Protein AF-X6PDU2-F1 (afdb_monomer_lite)

Radius of gyration: 33.73 Å; chains: 1; bounding box: 85×100×102 Å

Foldseek 3Di:
DLLLLVLLAVPDPVSLVVLLCCLPDPVVVVDDVVSLVVSLLSNLVNVVLSSVLSSVCSVCVQVLLVVLLVLLVLLLLLLQVLVVVLVVLCVPPPPVSVVVLVVLLVVLLVCLVVLHDDDQSSLSNNCVVPVVSSLCSNLVSLLVLLALVCVLVDVSSLVSCCRPPPVDSHRNLQLDFDDCVVVVVVVVVVVVVPPPPDPDDDDDDDDDPDDPPPDPPDDDDDDDDDDPDPVVVVVVVVVVLVVRLCGRSLVSSLVSLVVNLLVVLVVLLVVLVVQCVVVVVLLVCLQVDDDLVQAPPCLDDPVSLLCLFQCNPPQGDNQPDDAVVSQVVVLVVVVPPPPPDPPPDDDDDDDDDDDDDDDDDDDDDDDDDDDDDDDDDDDDDDPPVDDPVLVVLPPPVPSPPSQCCSLQVNRLVVQLVVLVVCQVVVVVVVVVLQVVLDAQKDKDWDAFQDSVRLVVCLSPVQVPHGPPSSRNDQARGEMEIEHAHSVSLSSSSVSVSVVCVVPVVFKGWSDKDWPLHDPVCVVVVPPDPDPDDDDRDRDSAATWIKTFIWGADPVVRHTGTHIYIYYYPSNVVSCSSSVSSVSSSVCSVSSSSSSVSSVVPDLLVQCSSCQQACSSQVVSCVSNLQVCQVDPQQAPDDDPQSQHPLLSNLQDLNHDLVSNCCSQPPRYPVVSNLVQLPDATPVRDGSLNSNVVRPPDPSSSVSSDHPDVPDPCVVVVCVVPPD

Sequence (723 aa):
MDILGHLVYPFSSNNCQCLRYLLTSDIRHEIGDDQIQSALDRAIVMQNEAAIQVLISTQYLDENKKIMRDYGIQISQEKSKMELLLHYLKTRHGNEFEVVMNTLCDVIVEMIKDRKLLSKDVYNLCYLFKPQFVWEALFCQCKQLLNIETLNSNPCDWEWIQEHVLNDRQMVVWLDTVDHRQANETKSEEKTTKEDEEDEEEEDEEEEEEEEEDDNDNDNDDYRNNNNNNNNNNNKIESMIKWKVSRLKWREVVDLCTEQTKKEVEGLRRRLEKEIIEHELVFEDICNFHCNEMIHSEYLGKDKKKNWRQDKCRYGLKSKIKDEKELDYRSICTGYDGDPSIHTHNSGNLSVPYASSSSSASSSLSSSFSSSSSSSSSFPNSLSSNSSYFTAANYSRNSYNSKYAWDFDIYLTELIQRAHDMDEGFQSEMRKFFRECGGTCKYSRAPIKSHHSCKQKVQSEYANERFPKSAHLMDLVRCTATFDTLDDYLLGLHKFKDFLRDSSDRFELMRVKNSFVNDEDSAKAYDKRTSAQKRYTIPEGYRDIKFNVIYTDLEWMQSIICEVEFLWKEMYDWKIKEQKFYEIIRQQSFRQGSYEQLLFNHFDFQLKLACFNSRHLCPLMLRYPLEFAKSDYVKVIKDDSESNFVTNIAYSAAMEYQCAQELLQVLIPQDIVQQQLLERNVEDNCALTYALWKQTSMKAIELFILLTPMNRFGVTLKKYFFY

pLDDT: mean 83.48, std 21.13, range [24.98, 98.75]

Structure (mmCIF, N/CA/C/O backbone):
data_AF-X6PDU2-F1
#
_entry.id   AF-X6PDU2-F1
#
loop_
_atom_site.group_PDB
_atom_site.id
_atom_site.type_symbol
_atom_site.label_atom_id
_atom_site.label_alt_id
_atom_site.label_comp_id
_atom_site.label_asym_id
_atom_site.label_entity_id
_atom_site.label_seq_id
_atom_site.pdbx_PDB_ins_code
_atom_site.Cartn_x
_atom_site.Cartn_y
_atom_site.Cartn_z
_atom_site.occupancy
_atom_site.B_iso_or_equiv
_atom_site.auth_seq_id
_atom_site.auth_comp_id
_atom_site.auth_asym_id
_atom_site.auth_atom_id
_atom_site.pdbx_PDB_model_num
ATOM 1 N N . MET A 1 1 ? 29.726 -22.518 1.759 1.00 71.19 1 MET A N 1
ATOM 2 C CA . MET A 1 1 ? 29.762 -23.251 0.473 1.00 71.19 1 MET A CA 1
ATOM 3 C C . MET A 1 1 ? 28.612 -22.727 -0.360 1.00 71.19 1 MET A C 1
ATOM 5 O O . MET A 1 1 ? 27.521 -22.623 0.183 1.00 71.19 1 MET A O 1
ATOM 9 N N . ASP A 1 2 ? 28.842 -22.335 -1.608 1.00 88.81 2 ASP A N 1
ATOM 10 C CA . ASP A 1 2 ? 27.810 -21.676 -2.414 1.00 88.81 2 ASP A CA 1
ATOM 11 C C . ASP A 1 2 ? 26.968 -22.691 -3.200 1.00 88.81 2 ASP A C 1
ATOM 13 O O . ASP A 1 2 ? 27.245 -23.033 -4.348 1.00 88.81 2 ASP A O 1
ATOM 17 N N . ILE A 1 3 ? 25.947 -23.217 -2.526 1.00 93.12 3 ILE A N 1
ATOM 18 C CA . ILE A 1 3 ? 25.063 -24.252 -3.070 1.00 93.12 3 ILE A CA 1
ATOM 19 C C . ILE A 1 3 ? 24.166 -23.678 -4.176 1.00 93.12 3 ILE A C 1
ATOM 21 O O . ILE A 1 3 ? 23.977 -24.330 -5.203 1.00 93.12 3 ILE A O 1
ATOM 25 N N . LEU A 1 4 ? 23.654 -22.451 -4.011 1.00 94.56 4 LEU A N 1
ATOM 26 C CA . LEU A 1 4 ? 22.816 -21.801 -5.022 1.00 94.56 4 LEU A CA 1
ATOM 27 C C . LEU A 1 4 ? 23.589 -21.589 -6.324 1.00 94.56 4 LEU A C 1
ATOM 29 O O . LEU A 1 4 ? 23.111 -21.980 -7.388 1.00 94.56 4 LEU A O 1
ATOM 33 N N . GLY A 1 5 ? 24.814 -21.068 -6.233 1.00 92.75 5 GLY A N 1
ATOM 34 C CA . GLY A 1 5 ? 25.699 -20.869 -7.374 1.00 92.75 5 GLY A CA 1
ATOM 35 C C . GLY A 1 5 ? 26.029 -22.150 -8.144 1.00 92.75 5 GLY A C 1
ATOM 36 O O . GLY A 1 5 ? 26.314 -22.062 -9.333 1.00 92.75 5 GLY A O 1
ATOM 37 N N . HIS A 1 6 ? 25.946 -23.335 -7.527 1.00 92.75 6 HIS A N 1
ATOM 38 C CA . HIS A 1 6 ? 26.034 -24.619 -8.235 1.00 92.75 6 HIS A CA 1
ATOM 39 C C . HIS A 1 6 ? 24.699 -25.051 -8.868 1.00 92.75 6 HIS A C 1
ATOM 41 O O . HIS A 1 6 ? 24.691 -25.595 -9.972 1.00 92.75 6 HIS A O 1
ATOM 47 N N . LEU A 1 7 ? 23.568 -24.798 -8.204 1.00 93.94 7 LEU A N 1
ATOM 48 C CA . LEU A 1 7 ? 22.232 -25.177 -8.683 1.00 93.94 7 LEU A CA 1
ATOM 49 C C . LEU A 1 7 ? 21.716 -24.317 -9.852 1.00 93.94 7 LEU A C 1
ATOM 51 O O . LEU A 1 7 ? 20.778 -24.720 -10.537 1.00 93.94 7 LEU A O 1
ATOM 55 N N . VAL A 1 8 ? 22.327 -23.164 -10.125 1.00 94.00 8 VAL A N 1
ATOM 56 C CA . VAL A 1 8 ? 22.002 -22.354 -11.314 1.00 94.00 8 VAL A CA 1
ATOM 57 C C . VAL A 1 8 ? 22.698 -22.819 -12.594 1.00 94.00 8 VAL A C 1
ATOM 59 O O . VAL A 1 8 ? 22.322 -22.373 -13.677 1.00 94.00 8 VAL A O 1
ATOM 62 N N . TYR A 1 9 ? 23.657 -23.749 -12.521 1.00 90.31 9 TYR A N 1
ATOM 63 C CA . TYR A 1 9 ? 24.291 -24.286 -13.727 1.00 90.31 9 TYR A CA 1
ATOM 64 C C . TYR A 1 9 ? 23.292 -25.118 -14.558 1.00 90.31 9 TYR A C 1
ATOM 66 O O . TYR A 1 9 ? 22.647 -26.020 -14.009 1.00 90.31 9 TYR A O 1
ATOM 74 N N . PRO A 1 10 ? 23.211 -24.911 -15.889 1.00 82.50 10 PRO A N 1
ATOM 75 C CA . PRO A 1 10 ? 22.243 -25.560 -16.780 1.00 82.50 10 PRO A CA 1
ATOM 76 C C . PRO A 1 10 ? 22.557 -27.040 -17.091 1.00 82.50 10 PRO A C 1
ATOM 78 O O . PRO A 1 10 ? 22.035 -27.594 -18.054 1.00 82.50 10 PRO A O 1
ATOM 81 N N . PHE A 1 11 ? 23.394 -27.712 -16.290 1.00 81.75 11 PHE A N 1
ATOM 82 C CA . PHE A 1 11 ? 23.781 -29.115 -16.501 1.00 81.75 11 PHE A CA 1
ATOM 83 C C . PHE A 1 11 ? 22.621 -30.113 -16.361 1.00 81.75 11 PHE A C 1
ATOM 85 O O . PHE A 1 11 ? 22.697 -31.211 -16.909 1.00 81.75 11 PHE A O 1
ATOM 92 N N . SER A 1 12 ? 21.572 -29.780 -15.602 1.00 84.06 12 SER A N 1
ATOM 93 C CA . SER A 1 12 ? 20.417 -30.658 -15.400 1.00 84.06 12 SER A CA 1
ATOM 94 C C . SER A 1 12 ? 19.156 -29.876 -15.042 1.00 84.06 12 SER A C 1
ATOM 96 O O . SER A 1 12 ? 19.192 -28.976 -14.204 1.00 84.06 12 SER A O 1
ATOM 98 N N . SER A 1 13 ? 18.014 -30.283 -15.600 1.00 80.75 13 SER A N 1
ATOM 99 C CA . SER A 1 13 ? 16.686 -29.783 -15.213 1.00 80.75 13 SER A CA 1
ATOM 100 C C . SER A 1 13 ? 16.361 -30.048 -13.736 1.00 80.75 13 SER A C 1
ATOM 102 O O . SER A 1 13 ? 15.615 -29.281 -13.122 1.00 80.75 13 SER A O 1
ATOM 104 N N . ASN A 1 14 ? 16.965 -31.081 -13.136 1.00 88.75 14 ASN A N 1
ATOM 105 C CA . ASN A 1 14 ? 16.821 -31.383 -11.712 1.00 88.75 14 ASN A CA 1
ATOM 106 C C . ASN A 1 14 ? 17.435 -30.285 -10.831 1.00 88.75 14 ASN A C 1
ATOM 108 O O . ASN A 1 14 ? 16.936 -30.052 -9.732 1.00 88.75 14 ASN A O 1
ATOM 112 N N . ASN A 1 15 ? 18.458 -29.560 -11.305 1.00 91.88 15 ASN A N 1
ATOM 113 C CA . ASN A 1 15 ? 19.083 -28.487 -10.528 1.00 91.88 15 ASN A CA 1
ATOM 114 C C . ASN A 1 15 ? 18.066 -27.384 -10.196 1.00 91.88 15 ASN A C 1
ATOM 116 O O . ASN A 1 15 ? 17.985 -26.950 -9.050 1.00 91.88 15 ASN A O 1
ATOM 120 N N . CYS A 1 16 ? 17.211 -27.007 -11.154 1.00 87.31 16 CYS A N 1
ATOM 121 C CA . CYS A 1 16 ? 16.139 -26.030 -10.944 1.00 87.31 16 CYS A CA 1
ATOM 122 C C . CYS A 1 16 ? 15.031 -26.545 -10.003 1.00 87.31 16 CYS A C 1
ATOM 124 O O . CYS A 1 16 ? 14.405 -25.749 -9.302 1.00 87.31 16 CYS A O 1
ATOM 126 N N . GLN A 1 17 ? 14.793 -27.863 -9.951 1.00 85.50 17 GLN A N 1
ATOM 127 C CA . GLN A 1 17 ? 13.868 -28.467 -8.982 1.00 85.50 17 GLN A CA 1
ATOM 128 C C . GLN A 1 17 ? 14.449 -28.428 -7.563 1.00 85.50 17 GLN A C 1
ATOM 130 O O . GLN A 1 17 ? 13.760 -28.001 -6.638 1.00 85.50 17 GLN A O 1
ATOM 135 N N . CYS A 1 18 ? 15.725 -28.791 -7.400 1.00 91.06 18 CYS A N 1
ATOM 136 C CA . CYS A 1 18 ? 16.451 -28.678 -6.134 1.00 91.06 18 CYS A CA 1
ATOM 137 C C . CYS A 1 18 ? 16.537 -27.221 -5.656 1.00 91.06 18 CYS A C 1
ATOM 139 O O . CYS A 1 18 ? 16.302 -26.954 -4.481 1.00 91.06 18 CYS A O 1
ATOM 141 N N . LEU A 1 19 ? 16.805 -26.280 -6.568 1.00 92.69 19 LEU A N 1
ATOM 142 C CA . LEU A 1 19 ? 16.822 -24.839 -6.306 1.00 92.69 19 LEU A CA 1
ATOM 143 C C . LEU A 1 19 ? 15.467 -24.359 -5.777 1.00 92.69 19 LEU A C 1
ATOM 145 O O . LEU A 1 19 ? 15.408 -23.715 -4.734 1.00 92.69 19 LEU A O 1
ATOM 149 N N . ARG A 1 20 ? 14.372 -24.731 -6.455 1.00 87.38 20 ARG A N 1
ATOM 150 C CA . ARG A 1 20 ? 13.013 -24.407 -6.008 1.00 87.38 20 ARG A CA 1
ATOM 151 C C . ARG A 1 20 ? 12.729 -24.999 -4.631 1.00 87.38 20 ARG A C 1
ATOM 153 O O . ARG A 1 20 ? 12.310 -24.255 -3.755 1.00 87.38 20 ARG A O 1
ATOM 160 N N . TYR A 1 21 ? 12.991 -26.294 -4.433 1.00 87.25 21 TYR A N 1
ATOM 161 C CA . TYR A 1 21 ? 12.785 -26.965 -3.148 1.00 87.25 21 TYR A CA 1
ATOM 162 C C . TYR A 1 21 ? 13.514 -26.230 -2.020 1.00 87.25 21 TYR A C 1
ATOM 164 O O . TYR A 1 21 ? 12.872 -25.819 -1.059 1.00 87.25 21 TYR A O 1
ATOM 172 N N . LEU A 1 22 ? 14.819 -25.986 -2.180 1.00 90.06 22 LEU A N 1
ATOM 173 C CA . LEU A 1 22 ? 15.666 -25.312 -1.197 1.00 90.06 22 LEU A CA 1
ATOM 174 C C . LEU A 1 22 ? 15.115 -23.923 -0.827 1.00 90.06 22 LEU A C 1
ATOM 176 O O . LEU A 1 22 ? 14.940 -23.634 0.355 1.00 90.06 22 LEU A O 1
ATOM 180 N N . LEU A 1 23 ? 14.754 -23.110 -1.825 1.00 87.31 23 LEU A N 1
ATOM 181 C CA . LEU A 1 23 ? 14.225 -21.754 -1.632 1.00 87.31 23 LEU A CA 1
ATOM 182 C C . LEU A 1 23 ? 12.784 -21.704 -1.083 1.00 87.31 23 LEU A C 1
ATOM 184 O O . LEU A 1 23 ? 12.380 -20.669 -0.558 1.00 87.31 23 LEU A O 1
ATOM 188 N N . THR A 1 24 ? 12.018 -22.797 -1.184 1.00 80.00 24 THR A N 1
ATOM 189 C CA . THR A 1 24 ? 10.682 -22.948 -0.560 1.00 80.00 24 THR A CA 1
ATOM 190 C C . THR A 1 24 ? 10.693 -23.698 0.775 1.00 80.00 24 THR A C 1
ATOM 192 O O . THR A 1 24 ? 9.678 -23.720 1.467 1.00 80.00 24 THR A O 1
ATOM 195 N N . SER A 1 25 ? 11.806 -24.345 1.123 1.00 82.62 25 SER A N 1
ATOM 196 C CA . SER A 1 25 ? 11.932 -25.166 2.329 1.00 82.62 25 SER A CA 1
ATOM 197 C C . SER A 1 25 ? 12.157 -24.324 3.582 1.00 82.62 25 SER A C 1
ATOM 199 O O . SER A 1 25 ? 12.559 -23.162 3.497 1.00 82.62 25 SER A O 1
ATOM 201 N N . ASP A 1 26 ? 12.005 -24.952 4.753 1.00 76.44 26 ASP A N 1
ATOM 202 C CA . ASP A 1 26 ? 12.353 -24.338 6.039 1.00 76.44 26 ASP A CA 1
ATOM 203 C C . ASP A 1 26 ? 13.784 -23.749 6.031 1.00 76.44 26 ASP A C 1
ATOM 205 O O . ASP A 1 26 ? 14.005 -22.736 6.677 1.00 76.44 26 ASP A O 1
ATOM 209 N N . ILE A 1 27 ? 14.730 -24.299 5.250 1.00 85.00 27 ILE A N 1
ATOM 210 C CA . ILE A 1 27 ? 16.142 -23.860 5.159 1.00 85.00 27 ILE A CA 1
ATOM 211 C C . ILE A 1 27 ? 16.291 -22.442 4.561 1.00 85.00 27 ILE A C 1
ATOM 213 O O . ILE A 1 27 ? 17.336 -21.818 4.714 1.00 85.00 27 ILE A O 1
ATOM 217 N N . ARG A 1 28 ? 15.258 -21.862 3.923 1.00 83.56 28 ARG A N 1
ATOM 218 C CA . ARG A 1 28 ? 15.335 -20.525 3.290 1.00 83.56 28 ARG A CA 1
ATOM 219 C C . ARG A 1 28 ? 15.843 -19.417 4.226 1.00 83.56 28 ARG A C 1
ATOM 221 O O . ARG A 1 28 ? 16.457 -18.475 3.730 1.00 83.56 28 ARG A O 1
ATOM 228 N N . HIS A 1 29 ? 15.623 -19.515 5.539 1.00 83.00 29 HIS A N 1
ATOM 229 C CA . HIS A 1 29 ? 16.113 -18.525 6.510 1.00 83.00 29 HIS A CA 1
ATOM 230 C C . HIS A 1 29 ? 17.638 -18.567 6.741 1.00 83.00 29 HIS A C 1
ATOM 232 O O . HIS A 1 29 ? 18.196 -17.590 7.223 1.00 83.00 29 HIS A O 1
ATOM 238 N N . GLU A 1 30 ? 18.317 -19.656 6.367 1.00 89.81 30 GLU A N 1
ATOM 239 C CA . GLU A 1 30 ? 19.785 -19.785 6.416 1.00 89.81 30 GLU A CA 1
ATOM 240 C C . GLU A 1 30 ? 20.472 -19.179 5.174 1.00 89.81 30 GLU A C 1
ATOM 242 O O . GLU A 1 30 ? 21.696 -19.064 5.119 1.00 89.81 30 GLU A O 1
ATOM 247 N N . ILE A 1 31 ? 19.689 -18.810 4.155 1.00 89.56 31 ILE A N 1
ATOM 248 C CA . ILE A 1 31 ? 20.169 -18.301 2.870 1.00 89.56 31 ILE A CA 1
ATOM 249 C C . ILE A 1 31 ? 20.142 -16.771 2.897 1.00 89.56 31 ILE A C 1
ATOM 251 O O . ILE A 1 31 ? 19.070 -16.165 2.900 1.00 89.56 31 ILE A O 1
ATOM 255 N N . GLY A 1 32 ? 21.317 -16.142 2.871 1.00 89.19 32 GLY A N 1
ATOM 256 C CA . GLY A 1 32 ? 21.427 -14.685 2.762 1.00 89.19 32 GLY A CA 1
ATOM 257 C C . GLY A 1 32 ? 20.996 -14.178 1.382 1.00 89.19 32 GLY A C 1
ATOM 258 O O . GLY A 1 32 ? 21.229 -14.845 0.370 1.00 89.19 32 GLY A O 1
ATOM 259 N N . ASP A 1 33 ? 20.410 -12.982 1.318 1.00 86.06 33 ASP A N 1
ATOM 260 C CA . ASP A 1 33 ? 19.944 -12.407 0.049 1.00 86.06 33 ASP A CA 1
ATOM 261 C C . ASP A 1 33 ? 21.108 -12.134 -0.932 1.00 86.06 33 ASP A C 1
ATOM 263 O O . ASP A 1 33 ? 20.941 -12.335 -2.135 1.00 86.06 33 ASP A O 1
ATOM 267 N N . ASP A 1 34 ? 22.323 -11.857 -0.437 1.00 88.81 34 ASP A N 1
ATOM 268 C CA . ASP A 1 34 ? 23.558 -11.803 -1.244 1.00 88.81 34 ASP A CA 1
ATOM 269 C C . ASP A 1 34 ? 23.851 -13.114 -1.997 1.00 88.81 34 ASP A C 1
ATOM 271 O O . ASP A 1 34 ? 24.365 -13.102 -3.118 1.00 88.81 34 ASP A O 1
ATOM 275 N N . GLN A 1 35 ? 23.523 -14.271 -1.408 1.00 92.44 35 GLN A N 1
ATOM 276 C CA . GLN A 1 35 ? 23.713 -15.571 -2.062 1.00 92.44 35 GLN A CA 1
ATOM 277 C C . GLN A 1 35 ? 22.680 -15.783 -3.171 1.00 92.44 35 GLN A C 1
ATOM 279 O O . GLN A 1 35 ? 23.006 -16.344 -4.217 1.00 92.44 35 GLN A O 1
ATOM 284 N N . ILE A 1 36 ? 21.446 -15.314 -2.960 1.00 91.00 36 ILE A N 1
ATOM 285 C CA . ILE A 1 36 ? 20.390 -15.326 -3.980 1.00 91.00 36 ILE A CA 1
ATOM 286 C C . ILE A 1 36 ? 20.780 -14.405 -5.134 1.00 91.00 36 ILE A C 1
ATOM 288 O O . ILE A 1 36 ? 20.655 -14.817 -6.286 1.00 91.00 36 ILE A O 1
ATOM 292 N N . GLN A 1 37 ? 21.309 -13.214 -4.842 1.00 89.19 37 GLN A N 1
ATOM 293 C CA . GLN A 1 37 ? 21.772 -12.283 -5.866 1.00 89.19 37 GLN A CA 1
ATOM 294 C C . GLN A 1 37 ? 22.971 -12.846 -6.640 1.00 89.19 37 GLN A C 1
ATOM 296 O O . GLN A 1 37 ? 22.903 -12.937 -7.860 1.00 89.19 37 GLN A O 1
ATOM 301 N N . SER A 1 38 ? 24.007 -13.356 -5.963 1.00 91.88 38 SER A N 1
ATOM 302 C CA . SER A 1 38 ? 25.169 -13.960 -6.639 1.00 91.88 38 SER A CA 1
ATOM 303 C C . SER A 1 38 ? 24.796 -15.176 -7.499 1.00 91.88 38 SER A C 1
ATOM 305 O O . SER A 1 38 ? 25.388 -15.409 -8.557 1.00 91.88 38 SER A O 1
ATOM 307 N N . ALA A 1 39 ? 23.797 -15.957 -7.077 1.00 94.06 39 ALA A N 1
ATOM 308 C CA . ALA A 1 39 ? 23.252 -17.045 -7.880 1.00 94.06 39 ALA A CA 1
ATOM 309 C C . ALA A 1 39 ? 22.429 -16.533 -9.072 1.00 94.06 39 ALA A C 1
ATOM 311 O O . ALA A 1 39 ? 22.532 -17.099 -10.159 1.00 94.06 39 ALA A O 1
ATOM 312 N N . LEU A 1 40 ? 21.649 -15.461 -8.900 1.00 91.06 40 LEU A N 1
ATOM 313 C CA . LEU A 1 40 ? 20.880 -14.825 -9.970 1.00 91.06 40 LEU A CA 1
ATOM 314 C C . LEU A 1 40 ? 21.803 -14.233 -11.038 1.00 91.06 40 LEU A C 1
ATOM 316 O O . LEU A 1 40 ? 21.608 -14.520 -12.216 1.00 91.06 40 LEU A O 1
ATOM 320 N N . ASP A 1 41 ? 22.852 -13.516 -10.638 1.00 88.62 41 ASP A N 1
ATOM 321 C CA . ASP A 1 41 ? 23.860 -12.961 -11.546 1.00 88.62 41 ASP A CA 1
ATOM 322 C C . ASP A 1 41 ? 24.510 -14.068 -12.394 1.00 88.62 41 ASP A C 1
ATOM 324 O O . ASP A 1 41 ? 24.615 -13.951 -13.616 1.00 88.62 41 ASP A O 1
ATOM 328 N N . ARG A 1 42 ? 24.848 -15.212 -11.782 1.00 91.81 42 ARG A N 1
ATOM 329 C CA . ARG A 1 42 ? 25.345 -16.382 -12.526 1.00 91.81 42 ARG A CA 1
ATOM 330 C C . ARG A 1 42 ? 24.280 -17.020 -13.410 1.00 91.81 42 ARG A C 1
ATOM 332 O O . ARG A 1 42 ? 24.591 -17.398 -14.535 1.00 91.81 42 ARG A O 1
ATOM 339 N N . ALA A 1 43 ? 23.034 -17.129 -12.953 1.00 91.12 43 ALA A N 1
ATOM 340 C CA . ALA A 1 43 ? 21.939 -17.651 -13.769 1.00 91.12 43 ALA A CA 1
ATOM 341 C C . ALA A 1 43 ? 21.719 -16.799 -15.034 1.00 91.12 43 ALA A C 1
ATOM 343 O O . ALA A 1 43 ? 21.475 -17.365 -16.099 1.00 91.12 43 ALA A O 1
ATOM 344 N N . ILE A 1 44 ? 21.871 -15.471 -14.922 1.00 86.00 44 ILE A N 1
ATOM 345 C CA . ILE A 1 44 ? 21.839 -14.501 -16.028 1.00 86.00 44 ILE A CA 1
ATOM 346 C C . ILE A 1 44 ? 23.011 -14.728 -16.988 1.00 86.00 44 ILE A C 1
ATOM 348 O O . ILE A 1 44 ? 22.779 -14.956 -18.174 1.00 86.00 44 ILE A O 1
ATOM 352 N N . VAL A 1 45 ? 24.256 -14.746 -16.492 1.00 86.00 45 VAL A N 1
ATOM 353 C CA . VAL A 1 45 ? 25.457 -14.992 -17.321 1.00 86.00 45 VAL A CA 1
ATOM 354 C C . VAL A 1 45 ? 25.360 -16.329 -18.068 1.00 86.00 45 VAL A C 1
ATOM 356 O O . VAL A 1 45 ? 25.712 -16.421 -19.242 1.00 86.00 45 VAL A O 1
ATOM 359 N N . MET A 1 46 ? 24.815 -17.363 -17.421 1.00 86.44 46 MET A N 1
ATOM 360 C CA . MET A 1 46 ? 24.596 -18.683 -18.022 1.00 86.44 46 MET A CA 1
ATOM 361 C C . MET A 1 46 ? 23.313 -18.800 -18.863 1.00 86.44 46 MET A C 1
ATOM 363 O O . MET A 1 46 ? 23.052 -19.874 -19.405 1.00 86.44 46 MET A O 1
ATOM 367 N N . GLN A 1 47 ? 22.503 -17.740 -18.952 1.00 85.75 47 GLN A N 1
ATOM 368 C CA . GLN A 1 47 ? 21.202 -17.699 -19.636 1.00 85.75 47 GLN A CA 1
ATOM 369 C C . GLN A 1 47 ? 20.237 -18.830 -19.212 1.00 85.75 47 GLN A C 1
ATOM 371 O O . GLN A 1 47 ? 19.408 -19.299 -19.995 1.00 85.75 47 GLN A O 1
ATOM 376 N N . ASN A 1 48 ? 20.320 -19.284 -17.955 1.00 89.50 48 ASN A N 1
ATOM 377 C CA . ASN A 1 48 ? 19.466 -20.348 -17.429 1.00 89.50 48 ASN A CA 1
ATOM 378 C C . ASN A 1 48 ? 18.100 -19.784 -17.005 1.00 89.50 48 ASN A C 1
ATOM 380 O O . ASN A 1 48 ? 17.834 -19.575 -15.820 1.00 89.50 48 ASN A O 1
ATOM 384 N N . GLU A 1 49 ? 17.223 -19.563 -17.987 1.00 87.31 49 GLU A N 1
ATOM 385 C CA . GLU A 1 49 ? 15.880 -18.992 -17.803 1.00 87.31 49 GLU A CA 1
ATOM 386 C C . GLU A 1 49 ? 15.080 -19.675 -16.677 1.00 87.31 49 GLU A C 1
ATOM 388 O O . GLU A 1 49 ? 14.440 -18.996 -15.875 1.00 87.31 49 GLU A O 1
ATOM 393 N N . ALA A 1 50 ? 15.156 -21.004 -16.549 1.00 87.44 50 ALA A N 1
ATOM 394 C CA . ALA A 1 50 ? 14.443 -21.737 -15.503 1.00 87.44 50 ALA A CA 1
ATOM 395 C C . ALA A 1 50 ? 14.972 -21.425 -14.088 1.00 87.44 50 ALA A C 1
ATOM 397 O O . ALA A 1 50 ? 14.186 -21.343 -13.142 1.00 87.44 50 ALA A O 1
ATOM 398 N N . ALA A 1 51 ? 16.285 -21.228 -13.930 1.00 91.62 51 ALA A N 1
ATOM 399 C CA . ALA A 1 51 ? 16.882 -20.819 -12.660 1.00 91.62 51 ALA A CA 1
ATOM 400 C C . ALA A 1 51 ? 16.605 -19.340 -12.341 1.00 91.62 51 ALA A C 1
ATOM 402 O O . ALA A 1 51 ? 16.233 -19.034 -11.209 1.00 91.62 51 ALA A O 1
ATOM 403 N N . ILE A 1 52 ? 16.697 -18.453 -13.342 1.00 89.25 52 ILE A N 1
ATOM 404 C CA . ILE A 1 52 ? 16.338 -17.028 -13.233 1.00 89.25 52 ILE A CA 1
ATOM 405 C C . ILE A 1 52 ? 14.888 -16.887 -12.744 1.00 89.25 52 ILE A C 1
ATOM 407 O O . ILE A 1 52 ? 14.634 -16.224 -11.739 1.00 89.25 52 ILE A O 1
ATOM 411 N N . GLN 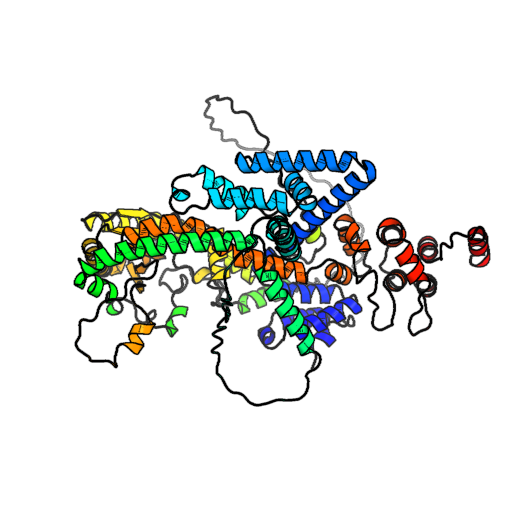A 1 53 ? 13.940 -17.572 -13.397 1.00 86.69 53 GLN A N 1
ATOM 412 C CA . GLN A 1 53 ? 12.525 -17.560 -13.010 1.00 86.69 53 GLN A CA 1
ATOM 413 C C . GLN A 1 53 ? 12.312 -18.037 -11.567 1.00 86.69 53 GLN A C 1
ATOM 415 O O . GLN A 1 53 ? 11.508 -17.449 -10.847 1.00 86.69 53 GLN A O 1
ATOM 420 N N . VAL A 1 54 ? 13.027 -19.080 -11.126 1.00 88.31 54 VAL A N 1
ATOM 421 C CA . VAL A 1 54 ? 12.933 -19.577 -9.744 1.00 88.31 54 VAL A CA 1
ATOM 422 C C . VAL A 1 54 ? 13.462 -18.541 -8.747 1.00 88.31 54 VAL A C 1
ATOM 424 O O . VAL A 1 54 ? 12.728 -18.189 -7.827 1.00 88.31 54 VAL A O 1
ATOM 427 N N . LEU A 1 55 ? 14.665 -18.000 -8.948 1.00 90.62 55 LEU A N 1
ATOM 428 C CA . LEU A 1 55 ? 15.284 -17.029 -8.032 1.00 90.62 55 LEU A CA 1
ATOM 429 C C . LEU A 1 55 ? 14.471 -15.734 -7.912 1.00 90.62 55 LEU A C 1
ATOM 431 O O . LEU A 1 55 ? 14.185 -15.289 -6.799 1.00 90.62 55 LEU A O 1
ATOM 435 N N . ILE A 1 56 ? 14.006 -15.190 -9.040 1.00 85.19 56 ILE A N 1
ATOM 436 C CA . ILE A 1 56 ? 13.104 -14.031 -9.059 1.00 85.19 56 ILE A CA 1
ATOM 437 C C . ILE A 1 56 ? 11.788 -14.371 -8.353 1.00 85.19 56 ILE A C 1
ATOM 439 O O . ILE A 1 56 ? 11.314 -13.592 -7.528 1.00 85.19 56 ILE A O 1
ATOM 443 N N . SER A 1 57 ? 11.194 -15.545 -8.611 1.00 82.75 57 SER A N 1
ATOM 444 C CA . SER A 1 57 ? 9.959 -15.937 -7.917 1.00 82.75 57 SER A CA 1
ATOM 445 C C . SER A 1 57 ? 10.141 -16.021 -6.399 1.00 82.75 57 SER A C 1
ATOM 447 O O . SER A 1 57 ? 9.214 -15.679 -5.674 1.00 82.75 57 SER A O 1
ATOM 449 N N . THR A 1 58 ? 11.337 -16.385 -5.916 1.00 83.00 58 THR A N 1
ATOM 450 C CA . THR A 1 58 ? 11.672 -16.391 -4.486 1.00 83.00 58 THR A CA 1
ATOM 451 C C . THR A 1 58 ? 11.758 -14.985 -3.891 1.00 83.00 58 THR A C 1
ATOM 453 O O . THR A 1 58 ? 11.218 -14.762 -2.808 1.00 83.00 58 THR A O 1
ATOM 456 N N . GLN A 1 59 ? 12.374 -14.026 -4.592 1.00 78.38 59 GLN A N 1
ATOM 457 C CA . GLN A 1 59 ? 12.399 -12.615 -4.167 1.00 78.38 59 GLN A CA 1
ATOM 458 C C . GLN A 1 59 ? 10.979 -12.012 -4.073 1.00 78.38 59 GLN A C 1
ATOM 460 O O . GLN A 1 59 ? 10.729 -11.136 -3.245 1.00 78.38 59 GLN A O 1
ATOM 465 N N . TYR A 1 60 ? 10.034 -12.536 -4.864 1.00 76.44 60 TYR A N 1
ATOM 466 C CA . TYR A 1 60 ? 8.643 -12.077 -4.959 1.00 76.44 60 TYR A CA 1
ATOM 467 C C . TYR A 1 60 ? 7.594 -13.064 -4.408 1.00 76.44 60 TYR A C 1
ATOM 469 O O . TYR A 1 60 ? 6.437 -13.022 -4.828 1.00 76.44 60 TYR A O 1
ATOM 477 N N . LEU A 1 61 ? 7.963 -13.928 -3.448 1.00 69.50 61 LEU A N 1
ATOM 478 C CA . LEU A 1 61 ? 7.000 -14.797 -2.741 1.00 69.50 61 LEU A CA 1
ATOM 479 C C . LEU A 1 61 ? 5.989 -14.007 -1.903 1.00 69.50 61 LEU A C 1
ATOM 481 O O . LEU A 1 61 ? 4.863 -14.466 -1.701 1.00 69.50 61 LEU A O 1
ATOM 485 N N . ASP A 1 62 ? 6.387 -12.831 -1.416 1.00 77.00 62 ASP A N 1
ATOM 486 C CA . ASP A 1 62 ? 5.463 -11.883 -0.811 1.00 77.00 62 ASP A CA 1
ATOM 487 C C . ASP A 1 62 ? 4.697 -11.133 -1.908 1.00 77.00 62 ASP A C 1
ATOM 489 O O . ASP A 1 62 ? 5.247 -10.314 -2.651 1.00 77.00 62 ASP A O 1
ATOM 493 N N . GLU A 1 63 ? 3.394 -11.399 -1.977 1.00 79.69 63 GLU A N 1
ATOM 494 C CA . GLU A 1 63 ? 2.484 -10.732 -2.900 1.00 79.69 63 GLU A CA 1
ATOM 495 C C . GLU A 1 63 ? 2.474 -9.204 -2.694 1.00 79.69 63 GLU A C 1
ATOM 497 O O . GLU A 1 63 ? 2.281 -8.477 -3.663 1.00 79.69 63 GLU A O 1
ATOM 502 N N . ASN A 1 64 ? 2.751 -8.683 -1.489 1.00 82.44 64 ASN A N 1
ATOM 503 C CA . ASN A 1 64 ? 2.886 -7.236 -1.285 1.00 82.44 64 ASN A CA 1
ATOM 504 C C . ASN A 1 64 ? 4.100 -6.674 -2.038 1.00 82.44 64 ASN A C 1
ATOM 506 O O . ASN A 1 64 ? 3.944 -5.715 -2.794 1.00 82.44 64 ASN A O 1
ATOM 510 N N . LYS A 1 65 ? 5.283 -7.296 -1.907 1.00 85.00 65 LYS A N 1
ATOM 511 C CA . LYS A 1 65 ? 6.485 -6.915 -2.678 1.00 85.00 65 LYS A CA 1
ATOM 512 C C . LYS A 1 65 ? 6.249 -7.023 -4.184 1.00 85.00 65 LYS A C 1
ATOM 514 O O . LYS A 1 65 ? 6.690 -6.159 -4.938 1.00 85.00 65 LYS A O 1
ATOM 519 N N . LYS A 1 66 ? 5.512 -8.046 -4.628 1.00 86.06 66 LYS A N 1
ATOM 520 C CA . LYS A 1 66 ? 5.098 -8.207 -6.030 1.00 86.06 66 LYS A CA 1
ATOM 521 C C . LYS A 1 66 ? 4.172 -7.078 -6.500 1.00 86.06 66 LYS A C 1
ATOM 523 O O . LYS A 1 66 ? 4.428 -6.516 -7.558 1.00 86.06 66 LYS A O 1
ATOM 528 N N . ILE A 1 67 ? 3.161 -6.689 -5.718 1.00 86.62 67 ILE A N 1
ATOM 529 C CA . ILE A 1 67 ? 2.274 -5.558 -6.049 1.00 86.62 67 ILE A CA 1
ATOM 530 C C . ILE A 1 67 ? 3.061 -4.236 -6.082 1.00 86.62 67 ILE A C 1
ATOM 532 O O . ILE A 1 67 ? 2.859 -3.444 -6.999 1.00 86.62 67 ILE A O 1
ATOM 536 N N . MET A 1 68 ? 3.982 -4.009 -5.137 1.00 91.56 68 MET A N 1
ATOM 537 C CA . MET A 1 68 ? 4.871 -2.834 -5.125 1.00 91.56 68 MET A CA 1
ATOM 538 C C . MET A 1 68 ? 5.786 -2.790 -6.359 1.00 91.56 68 MET A C 1
ATOM 540 O O . MET A 1 68 ? 5.932 -1.749 -6.998 1.00 91.56 68 MET A O 1
ATOM 544 N N . ARG A 1 69 ? 6.362 -3.935 -6.749 1.00 90.38 69 ARG A N 1
ATOM 545 C CA . ARG A 1 69 ? 7.156 -4.065 -7.978 1.00 90.38 69 ARG A CA 1
ATOM 546 C C . ARG A 1 69 ? 6.323 -3.781 -9.220 1.00 90.38 69 ARG A C 1
ATOM 548 O O . ARG A 1 69 ? 6.741 -2.993 -10.061 1.00 90.38 69 ARG A O 1
ATOM 555 N N . ASP A 1 70 ? 5.161 -4.413 -9.343 1.00 90.38 70 ASP A N 1
ATOM 556 C CA . ASP A 1 70 ? 4.293 -4.259 -10.511 1.00 90.38 70 ASP A CA 1
ATOM 557 C C . ASP A 1 70 ? 3.793 -2.806 -10.631 1.00 90.38 70 ASP A C 1
ATOM 559 O O . ASP A 1 70 ? 3.735 -2.269 -11.737 1.00 90.38 70 ASP A O 1
ATOM 563 N N . TYR A 1 71 ? 3.551 -2.131 -9.499 1.00 93.88 71 TYR A N 1
ATOM 564 C CA . TYR A 1 71 ? 3.290 -0.692 -9.428 1.00 93.88 71 TYR A CA 1
ATOM 565 C C . TYR A 1 71 ? 4.486 0.149 -9.915 1.00 93.88 71 TYR A C 1
ATOM 567 O O . TYR A 1 71 ? 4.322 1.011 -10.779 1.00 93.88 71 TYR A O 1
ATOM 575 N N . GLY A 1 72 ? 5.699 -0.108 -9.409 1.00 93.88 72 GLY A N 1
ATOM 576 C CA . GLY A 1 72 ? 6.914 0.596 -9.840 1.00 93.88 72 GLY A CA 1
ATOM 577 C C . GLY A 1 72 ? 7.184 0.428 -11.340 1.00 93.88 72 GLY A C 1
ATOM 578 O O . GLY A 1 72 ? 7.419 1.406 -12.051 1.00 93.88 72 GLY A O 1
ATOM 579 N N . ILE A 1 73 ? 7.050 -0.798 -11.853 1.00 90.50 73 ILE A N 1
ATOM 580 C CA . ILE A 1 73 ? 7.163 -1.118 -13.283 1.00 90.50 73 ILE A CA 1
ATOM 581 C C . ILE A 1 73 ? 6.093 -0.380 -14.105 1.00 90.50 73 ILE A C 1
ATOM 583 O O . ILE A 1 73 ? 6.410 0.138 -15.176 1.00 90.50 73 ILE A O 1
ATOM 587 N N . GLN A 1 74 ? 4.849 -0.282 -13.623 1.00 94.12 74 GLN A N 1
ATOM 588 C CA . GLN A 1 74 ? 3.792 0.476 -14.302 1.00 94.12 74 GLN A CA 1
ATOM 589 C C . GLN A 1 74 ? 4.141 1.971 -14.405 1.00 94.12 74 GLN A C 1
ATOM 591 O O . GLN A 1 74 ? 4.082 2.534 -15.497 1.00 94.12 74 GLN A O 1
ATOM 596 N N . ILE A 1 75 ? 4.572 2.603 -13.308 1.00 95.12 75 ILE A N 1
ATOM 597 C CA . ILE A 1 75 ? 4.988 4.017 -13.306 1.00 95.12 75 ILE A CA 1
ATOM 598 C C . ILE A 1 75 ? 6.193 4.255 -14.228 1.00 95.12 75 ILE A C 1
ATOM 600 O O . ILE A 1 75 ? 6.213 5.226 -14.984 1.00 95.12 75 ILE A O 1
ATOM 604 N N . SER A 1 76 ? 7.166 3.340 -14.233 1.00 93.69 76 SER A N 1
ATOM 605 C CA . SER A 1 76 ? 8.305 3.358 -15.160 1.00 93.69 76 SER A CA 1
ATOM 606 C C . SER A 1 76 ? 7.861 3.371 -16.633 1.00 93.69 76 SER A C 1
ATOM 608 O O . SER A 1 76 ? 8.431 4.090 -17.455 1.00 93.69 76 SER A O 1
ATOM 610 N N . GLN A 1 77 ? 6.814 2.612 -16.967 1.00 94.38 77 GLN A N 1
ATOM 611 C CA . GLN A 1 77 ? 6.284 2.507 -18.330 1.00 94.38 77 GLN A CA 1
ATOM 612 C C . GLN A 1 77 ? 5.499 3.748 -18.747 1.00 94.38 77 GLN A C 1
ATOM 614 O O . GLN A 1 77 ? 5.710 4.235 -19.856 1.00 94.38 77 GLN A O 1
ATOM 619 N N . GLU A 1 78 ? 4.651 4.300 -17.874 1.00 95.94 78 GLU A N 1
ATOM 620 C CA . GLU A 1 78 ? 3.962 5.565 -18.165 1.00 95.94 78 GLU A CA 1
ATOM 621 C C . GLU A 1 78 ? 4.971 6.718 -18.309 1.00 95.94 78 GLU A C 1
ATOM 623 O O . GLU A 1 78 ? 4.847 7.519 -19.236 1.00 95.94 78 GLU A O 1
ATOM 628 N N . LYS A 1 79 ? 6.037 6.753 -17.488 1.00 96.19 79 LYS A N 1
ATOM 629 C CA . LYS A 1 79 ? 7.144 7.709 -17.656 1.00 96.19 79 LYS A CA 1
ATOM 630 C C . LYS A 1 79 ? 7.797 7.576 -19.033 1.00 96.19 79 LYS A C 1
ATOM 632 O O . LYS A 1 79 ? 7.839 8.554 -19.771 1.00 96.19 79 LYS A O 1
ATOM 637 N N . SER A 1 80 ? 8.252 6.382 -19.420 1.00 95.62 80 SER A N 1
ATOM 638 C CA . SER A 1 80 ? 8.972 6.206 -20.693 1.00 95.62 80 SER A CA 1
ATOM 639 C C . SER A 1 80 ? 8.085 6.435 -21.931 1.00 95.62 80 SER A C 1
ATOM 641 O O . SER A 1 80 ? 8.517 7.058 -22.901 1.00 95.62 80 SER A O 1
ATOM 643 N N . LYS A 1 81 ? 6.804 6.046 -21.868 1.00 97.00 81 LYS A N 1
ATOM 644 C CA . LYS A 1 81 ? 5.769 6.380 -22.866 1.00 97.00 81 LYS A CA 1
ATOM 645 C C . LYS A 1 81 ? 5.627 7.897 -23.053 1.00 97.00 81 LYS A C 1
ATOM 647 O O . LYS A 1 81 ? 5.548 8.368 -24.189 1.00 97.00 81 LYS A O 1
ATOM 652 N N . MET A 1 82 ? 5.605 8.663 -21.961 1.00 98.12 82 MET A N 1
ATOM 653 C CA . MET A 1 82 ? 5.491 10.124 -22.011 1.00 98.12 82 MET A CA 1
ATOM 654 C C . MET A 1 82 ? 6.795 10.802 -22.446 1.00 98.12 82 MET A C 1
ATOM 656 O O . MET A 1 82 ? 6.740 11.745 -23.231 1.00 98.12 82 MET A O 1
ATOM 660 N N . GLU A 1 83 ? 7.964 10.293 -22.045 1.00 97.25 83 GLU A N 1
ATOM 661 C CA . GLU A 1 83 ? 9.258 10.759 -22.566 1.00 97.25 83 GLU A CA 1
ATOM 662 C C . GLU A 1 83 ? 9.371 10.556 -24.084 1.00 97.25 83 GLU A C 1
ATOM 664 O O . GLU A 1 83 ? 9.831 11.452 -24.794 1.00 97.25 83 GLU A O 1
ATOM 669 N N . LEU A 1 84 ? 8.899 9.417 -24.605 1.00 97.06 84 LEU A N 1
ATOM 670 C CA . LEU A 1 84 ? 8.863 9.144 -26.042 1.00 97.06 84 LEU A CA 1
ATOM 671 C C . LEU A 1 84 ? 7.947 10.122 -26.789 1.00 97.06 84 LEU A C 1
ATOM 673 O O . LEU A 1 84 ? 8.333 10.659 -27.829 1.00 97.06 84 LEU A O 1
ATOM 677 N N . LEU A 1 85 ? 6.753 10.393 -26.251 1.00 97.88 85 LEU A N 1
ATOM 678 C CA . LEU A 1 85 ? 5.835 11.389 -26.808 1.00 97.88 85 LEU A CA 1
ATOM 679 C C . LEU A 1 85 ? 6.470 12.789 -26.816 1.00 97.88 85 LEU A C 1
ATOM 681 O O . LEU A 1 85 ? 6.468 13.459 -27.850 1.00 97.88 85 LEU A O 1
ATOM 685 N N . LEU A 1 86 ? 7.074 13.202 -25.698 1.00 97.44 86 LEU A N 1
ATOM 686 C CA . LEU A 1 86 ? 7.762 14.487 -25.558 1.00 97.44 86 LEU A CA 1
ATOM 687 C C . LEU A 1 86 ? 8.933 14.619 -26.549 1.00 97.44 86 LEU A C 1
ATOM 689 O O . LEU A 1 86 ? 9.091 15.661 -27.187 1.00 97.44 86 LEU A O 1
ATOM 693 N N . HIS A 1 87 ? 9.712 13.549 -26.737 1.00 96.69 87 HIS A N 1
ATOM 694 C CA . HIS A 1 87 ? 10.798 13.479 -27.715 1.00 96.69 87 HIS A CA 1
ATOM 695 C C . HIS A 1 87 ? 10.297 13.681 -29.154 1.00 96.69 87 HIS A C 1
ATOM 697 O O . HIS A 1 87 ? 10.877 14.478 -29.898 1.00 96.69 87 HIS A O 1
ATOM 703 N N . TYR A 1 88 ? 9.209 13.014 -29.553 1.00 97.31 88 TYR A N 1
ATOM 704 C CA . TYR A 1 88 ? 8.626 13.197 -30.886 1.00 97.31 88 TYR A CA 1
ATOM 705 C C . TYR A 1 88 ? 8.060 14.604 -31.098 1.00 97.31 88 TYR A C 1
ATOM 707 O O . TYR A 1 88 ? 8.301 15.190 -32.155 1.00 97.31 88 TYR A O 1
ATOM 715 N N . LEU A 1 89 ? 7.363 15.167 -30.105 1.00 96.88 89 LEU A N 1
ATOM 716 C CA . LEU A 1 89 ? 6.847 16.538 -30.166 1.00 96.88 89 LEU A CA 1
ATOM 717 C C . LEU A 1 89 ? 7.992 17.549 -30.348 1.00 96.88 89 LEU A C 1
ATOM 719 O O . LEU A 1 89 ? 7.976 18.327 -31.304 1.00 96.88 89 LEU A O 1
ATOM 723 N N . LYS A 1 90 ? 9.035 17.468 -29.510 1.00 96.88 90 LYS A N 1
ATOM 724 C CA . LYS A 1 90 ? 10.223 18.336 -29.581 1.00 96.88 90 LYS A CA 1
ATOM 725 C C . LYS A 1 90 ? 10.950 18.228 -30.925 1.00 96.88 90 LYS A C 1
ATOM 727 O O . LYS A 1 90 ? 11.304 19.242 -31.521 1.00 96.88 90 LYS A O 1
ATOM 732 N N . THR A 1 91 ? 11.125 17.006 -31.431 1.00 96.00 91 THR A N 1
ATOM 733 C CA . THR A 1 91 ? 11.845 16.732 -32.688 1.00 96.00 91 THR A CA 1
ATOM 734 C C . THR A 1 91 ? 11.075 17.197 -33.929 1.00 96.00 91 THR A C 1
ATOM 736 O O . THR A 1 91 ? 11.689 17.559 -34.931 1.00 96.00 91 THR A O 1
ATOM 739 N N . ARG A 1 92 ? 9.734 17.194 -33.895 1.00 96.06 92 ARG A N 1
ATOM 740 C CA . ARG A 1 92 ? 8.893 17.579 -35.043 1.00 96.06 92 ARG A CA 1
ATOM 741 C C . ARG A 1 92 ? 8.552 19.066 -35.100 1.00 96.06 92 ARG A C 1
ATOM 743 O O . ARG A 1 92 ? 8.446 19.586 -36.206 1.00 96.06 92 ARG A O 1
ATOM 750 N N . HIS A 1 93 ? 8.381 19.724 -33.953 1.00 93.06 93 HIS A N 1
ATOM 751 C CA . HIS A 1 93 ? 7.765 21.056 -33.881 1.00 93.06 93 HIS A CA 1
ATOM 752 C C . HIS A 1 93 ? 8.709 22.202 -33.483 1.00 93.06 93 HIS A C 1
ATOM 754 O O . HIS A 1 93 ? 8.309 23.362 -33.558 1.00 93.06 93 HIS A O 1
ATOM 760 N N . GLY A 1 94 ? 9.964 21.922 -33.108 1.00 92.94 94 GLY A N 1
ATOM 761 C CA . GLY A 1 94 ? 10.975 22.962 -32.874 1.00 92.94 94 GLY A CA 1
ATOM 762 C C . GLY A 1 94 ? 10.521 24.006 -31.847 1.00 92.94 94 GLY A C 1
ATOM 763 O O . GLY A 1 94 ? 10.362 23.681 -30.676 1.00 92.94 94 GLY A O 1
ATOM 764 N N . ASN A 1 95 ? 10.282 25.245 -32.286 1.00 92.44 95 ASN A N 1
ATOM 765 C CA . ASN A 1 95 ? 9.846 26.341 -31.411 1.00 92.44 95 ASN A CA 1
ATOM 766 C C . ASN A 1 95 ? 8.351 26.266 -31.032 1.00 92.44 95 ASN A C 1
ATOM 768 O O . ASN A 1 95 ? 7.968 26.750 -29.970 1.00 92.44 95 ASN A O 1
ATOM 772 N N . GLU A 1 96 ? 7.491 25.658 -31.861 1.00 96.50 96 GLU A N 1
ATOM 773 C CA . GLU A 1 96 ? 6.053 25.521 -31.552 1.00 96.50 96 GLU A CA 1
ATOM 774 C C . GLU A 1 96 ? 5.819 24.583 -30.357 1.00 96.50 96 GLU A C 1
ATOM 776 O O . GLU A 1 96 ? 4.863 24.756 -29.602 1.00 96.50 96 GLU A O 1
ATOM 781 N N . PHE A 1 97 ? 6.719 23.610 -30.167 1.00 96.44 97 PHE A N 1
ATOM 782 C CA . PHE A 1 97 ? 6.692 22.649 -29.063 1.00 96.44 97 PHE A CA 1
ATOM 783 C C . PHE A 1 97 ? 6.593 23.338 -27.698 1.00 96.44 97 PHE A C 1
ATOM 785 O O . PHE A 1 97 ? 5.765 22.951 -26.877 1.00 96.44 97 PHE A O 1
ATOM 792 N N . GLU A 1 98 ? 7.407 24.369 -27.465 1.00 97.00 98 GLU A N 1
ATOM 793 C CA . GLU A 1 98 ? 7.459 25.046 -26.170 1.00 97.00 98 GLU A CA 1
ATOM 794 C C . GLU A 1 98 ? 6.166 25.823 -25.887 1.00 97.00 98 GLU A C 1
ATOM 796 O O . GLU A 1 98 ? 5.633 25.760 -24.783 1.00 97.00 98 GLU A O 1
ATOM 801 N N . VAL A 1 99 ? 5.605 26.487 -26.905 1.00 97.50 99 VAL A N 1
ATOM 802 C CA . VAL A 1 99 ? 4.329 27.217 -26.805 1.00 97.50 99 VAL A CA 1
ATOM 803 C C . VAL A 1 99 ? 3.178 26.263 -26.476 1.00 97.50 99 VAL A C 1
ATOM 805 O O . VAL A 1 99 ? 2.385 26.539 -25.572 1.00 97.50 99 VAL A O 1
ATOM 808 N N . VAL A 1 100 ? 3.102 25.122 -27.169 1.00 97.50 100 VAL A N 1
ATOM 809 C CA . VAL A 1 100 ? 2.082 24.092 -26.919 1.00 97.50 100 VAL A CA 1
ATOM 810 C C . VAL A 1 100 ? 2.229 23.509 -25.514 1.00 97.50 100 VAL A C 1
ATOM 812 O O . VAL A 1 100 ? 1.242 23.432 -24.786 1.00 97.50 100 VAL A O 1
ATOM 815 N N . MET A 1 101 ? 3.445 23.138 -25.106 1.00 98.31 101 MET A N 1
ATOM 816 C CA . MET A 1 101 ? 3.674 22.537 -23.792 1.00 98.31 101 MET A CA 1
ATOM 817 C C . MET A 1 101 ? 3.449 23.520 -22.638 1.00 98.31 101 MET A C 1
ATOM 819 O O . MET A 1 101 ? 2.843 23.131 -21.644 1.00 98.31 101 MET A O 1
ATOM 823 N N . ASN A 1 102 ? 3.842 24.792 -22.777 1.00 98.00 102 ASN A N 1
ATOM 824 C CA . ASN A 1 102 ? 3.507 25.841 -21.807 1.00 98.00 102 ASN A CA 1
ATOM 825 C C . ASN A 1 102 ? 1.984 25.979 -21.651 1.00 98.00 102 ASN A C 1
ATOM 827 O O . ASN A 1 102 ? 1.475 25.852 -20.542 1.00 98.00 102 ASN A O 1
ATOM 831 N N . THR A 1 103 ? 1.255 26.100 -22.766 1.00 98.31 103 THR A N 1
ATOM 832 C CA . THR A 1 103 ? -0.216 26.205 -22.762 1.00 98.31 103 THR A CA 1
ATOM 833 C C . THR A 1 103 ? -0.880 24.994 -22.090 1.00 98.31 103 THR A C 1
ATOM 835 O O . THR A 1 103 ? -1.842 25.147 -21.341 1.00 98.31 103 THR A O 1
ATOM 838 N N . LEU A 1 104 ? -0.376 23.777 -22.332 1.00 98.44 104 LEU A N 1
ATOM 839 C CA . LEU A 1 104 ? -0.888 22.563 -21.685 1.00 98.44 104 LEU A CA 1
ATOM 840 C C . LEU A 1 104 ? -0.581 22.525 -20.181 1.00 98.44 104 LEU A C 1
ATOM 842 O O . LEU A 1 104 ? -1.435 22.088 -19.407 1.00 98.44 104 LEU A O 1
ATOM 846 N N . CYS A 1 105 ? 0.598 22.985 -19.753 1.00 98.56 105 CYS A N 1
ATOM 847 C CA . CYS A 1 105 ? 0.925 23.126 -18.334 1.00 98.56 105 CYS A CA 1
ATOM 848 C C . CYS A 1 105 ? -0.027 24.109 -17.646 1.00 98.56 105 CYS A C 1
ATOM 850 O O . CYS A 1 105 ? -0.602 23.755 -16.621 1.00 98.56 105 CYS A O 1
ATOM 852 N N . ASP A 1 106 ? -0.248 25.288 -18.231 1.00 98.50 106 ASP A N 1
ATOM 853 C CA . ASP A 1 106 ? -1.146 26.310 -17.682 1.00 98.50 106 ASP A CA 1
ATOM 854 C C . ASP A 1 106 ? -2.580 25.771 -17.537 1.00 98.50 106 ASP A C 1
ATOM 856 O O . ASP A 1 106 ? -3.191 25.892 -16.476 1.00 98.50 106 ASP A O 1
ATOM 860 N N . VAL A 1 107 ? -3.097 25.074 -18.558 1.00 98.62 107 VAL A N 1
ATOM 861 C CA . VAL A 1 107 ? -4.422 24.427 -18.502 1.00 98.62 107 VAL A CA 1
ATOM 862 C C . VAL A 1 107 ? -4.495 23.356 -17.409 1.00 98.62 107 VAL A C 1
ATOM 864 O O . VAL A 1 107 ? -5.491 23.299 -16.691 1.00 98.62 107 VAL A O 1
ATOM 867 N N . ILE A 1 108 ? -3.464 22.519 -17.242 1.00 98.56 108 ILE A N 1
ATOM 868 C CA . ILE A 1 108 ? -3.427 21.515 -16.164 1.00 98.56 108 ILE A CA 1
ATOM 869 C C . ILE A 1 108 ? -3.386 22.184 -14.784 1.00 98.56 108 ILE A C 1
ATOM 871 O O . ILE A 1 108 ? -4.087 21.736 -13.878 1.00 98.56 108 ILE A O 1
ATOM 875 N N . VAL A 1 109 ? -2.625 23.269 -14.624 1.00 98.62 109 VAL A N 1
ATOM 876 C CA . VAL A 1 109 ? -2.557 24.045 -13.377 1.00 98.62 109 VAL A CA 1
ATOM 877 C C . VAL A 1 109 ? -3.912 24.667 -13.033 1.00 98.62 109 VAL A C 1
ATOM 879 O O . VAL A 1 109 ? -4.360 24.538 -11.893 1.00 98.62 109 VAL A O 1
ATOM 882 N N . GLU A 1 110 ? -4.613 25.264 -13.999 1.00 98.62 110 GLU A N 1
ATOM 883 C CA . GLU A 1 110 ? -5.973 25.766 -13.771 1.00 98.62 110 GLU A CA 1
ATOM 884 C C . GLU A 1 110 ? -6.951 24.626 -13.455 1.00 98.62 110 GLU A C 1
ATOM 886 O O . GLU A 1 110 ? -7.710 24.738 -12.499 1.00 98.62 110 GLU A O 1
ATOM 891 N N . MET A 1 111 ? -6.886 23.482 -14.151 1.00 98.62 111 MET A N 1
ATOM 892 C CA . MET A 1 111 ? -7.721 22.310 -13.835 1.00 98.62 111 MET A CA 1
ATOM 893 C C . MET A 1 111 ? -7.496 21.764 -12.416 1.00 98.62 111 MET A C 1
ATOM 895 O O . MET A 1 111 ? -8.458 21.312 -11.790 1.00 98.62 111 MET A O 1
ATOM 899 N N . ILE A 1 112 ? -6.260 21.812 -11.904 1.00 98.50 112 ILE A N 1
ATOM 900 C CA . ILE A 1 112 ? -5.927 21.446 -10.520 1.00 98.50 112 ILE A CA 1
ATOM 901 C C . ILE A 1 112 ? -6.597 22.416 -9.535 1.00 98.50 112 ILE A C 1
ATOM 903 O O . ILE A 1 112 ? -7.319 21.961 -8.646 1.00 98.50 112 ILE A O 1
ATOM 907 N N . LYS A 1 113 ? -6.426 23.735 -9.728 1.00 98.06 113 LYS A N 1
ATOM 908 C CA . LYS A 1 113 ? -7.050 24.784 -8.891 1.00 98.06 113 LYS A CA 1
ATOM 909 C C . LYS A 1 113 ? -8.576 24.663 -8.863 1.00 98.06 113 LYS A C 1
ATOM 911 O O . LYS A 1 113 ? -9.207 24.737 -7.811 1.00 98.06 113 LYS A O 1
ATOM 916 N N . ASP A 1 114 ? -9.162 24.402 -10.028 1.00 98.19 114 ASP A N 1
ATOM 917 C CA . ASP A 1 114 ? -10.597 24.219 -10.233 1.00 98.19 114 ASP A CA 1
ATOM 918 C C . ASP A 1 114 ? -11.135 22.852 -9.755 1.00 98.19 114 ASP A C 1
ATOM 920 O O . ASP A 1 114 ? -12.332 22.575 -9.928 1.00 98.19 114 ASP A O 1
ATOM 924 N N . ARG A 1 115 ? -10.278 21.987 -9.191 1.00 97.62 115 ARG A N 1
ATOM 925 C CA . ARG A 1 115 ? -10.599 20.633 -8.696 1.00 97.62 115 ARG A CA 1
ATOM 926 C C . ARG A 1 115 ? -11.272 19.749 -9.757 1.00 97.62 115 ARG A C 1
ATOM 928 O O . ARG A 1 115 ? -12.203 18.998 -9.465 1.00 97.62 115 ARG A O 1
ATOM 935 N N . LYS A 1 116 ? -10.842 19.860 -11.019 1.00 97.88 116 LYS A N 1
ATOM 936 C CA . LYS A 1 116 ? -11.360 19.046 -12.133 1.00 97.88 116 LYS A CA 1
ATOM 937 C C . LYS A 1 116 ? -10.639 17.704 -12.218 1.00 97.88 116 LYS A C 1
ATOM 939 O O . LYS A 1 116 ? -9.507 17.563 -11.763 1.00 97.88 116 LYS A O 1
ATOM 944 N N . LEU A 1 117 ? -11.297 16.739 -12.861 1.00 97.19 117 LEU A N 1
ATOM 945 C CA . LEU A 1 117 ? -10.711 15.441 -13.183 1.00 97.19 117 LEU A CA 1
ATOM 946 C C . LEU A 1 117 ? -9.565 15.617 -14.191 1.00 97.19 117 LEU A C 1
ATOM 948 O O . LEU A 1 117 ? -9.778 16.094 -15.307 1.00 97.19 117 LEU A O 1
ATOM 952 N N . LEU A 1 118 ? -8.359 15.214 -13.799 1.00 97.44 118 LEU A N 1
ATOM 953 C CA . LEU A 1 118 ? -7.151 15.342 -14.614 1.00 97.44 118 LEU A CA 1
ATOM 954 C C . LEU A 1 118 ? -6.991 14.177 -15.604 1.00 97.44 118 LEU A C 1
ATOM 956 O O . LEU A 1 118 ? -7.164 13.009 -15.252 1.00 97.44 118 LEU A O 1
ATOM 960 N N . SER A 1 119 ? -6.576 14.481 -16.838 1.00 97.69 119 SER A N 1
ATOM 961 C CA . SER A 1 119 ? -6.091 13.457 -17.772 1.00 97.69 119 SER A CA 1
ATOM 962 C C . SER A 1 119 ? -4.670 13.051 -17.387 1.00 97.69 119 SER A C 1
ATOM 964 O O . SER A 1 119 ? -3.753 13.866 -17.469 1.00 97.69 119 SER A O 1
ATOM 966 N N . LYS A 1 120 ? -4.485 11.793 -16.973 1.00 97.06 120 LYS A N 1
ATOM 967 C CA . LYS A 1 120 ? -3.229 11.281 -16.390 1.00 97.06 120 LYS A CA 1
ATOM 968 C C . LYS A 1 120 ? -2.061 11.336 -17.387 1.00 97.06 120 LYS A C 1
ATOM 970 O O . LYS A 1 120 ? -0.959 11.723 -17.013 1.00 97.06 120 LYS A O 1
ATOM 975 N N . ASP A 1 121 ? -2.329 11.070 -18.668 1.00 97.88 121 ASP A N 1
ATOM 976 C CA . ASP A 1 121 ? -1.348 11.220 -19.753 1.00 97.88 121 ASP A CA 1
ATOM 977 C C . ASP A 1 121 ? -0.934 12.684 -19.965 1.00 97.88 121 ASP A C 1
ATOM 979 O O . ASP A 1 121 ? 0.254 12.983 -20.047 1.00 97.88 121 ASP A O 1
ATOM 983 N N . VAL A 1 122 ? -1.891 13.620 -19.995 1.00 98.31 122 VAL A N 1
ATOM 984 C CA . VAL A 1 122 ? -1.573 15.050 -20.174 1.00 98.31 122 VAL A CA 1
ATOM 985 C C . VAL A 1 122 ? -0.848 15.597 -18.943 1.00 98.31 122 VAL A C 1
ATOM 987 O O . VAL A 1 122 ? 0.145 16.298 -19.097 1.00 98.31 122 VAL A O 1
ATOM 990 N N . TYR A 1 123 ? -1.273 15.216 -17.733 1.00 98.44 123 TYR A N 1
ATOM 991 C CA . TYR A 1 123 ? -0.572 15.556 -16.494 1.00 98.44 123 TYR A CA 1
ATOM 992 C C . TYR A 1 123 ? 0.880 15.066 -16.528 1.00 98.44 123 TYR A C 1
ATOM 994 O O . TYR A 1 123 ? 1.787 15.864 -16.319 1.00 98.44 123 TYR A O 1
ATOM 1002 N N . ASN A 1 124 ? 1.118 13.785 -16.835 1.00 98.38 124 ASN A N 1
ATOM 1003 C CA . ASN A 1 124 ? 2.469 13.223 -16.877 1.00 98.38 124 ASN A CA 1
ATOM 1004 C C . ASN A 1 124 ? 3.343 13.889 -17.954 1.00 98.38 124 ASN A C 1
ATOM 1006 O O . ASN A 1 124 ? 4.525 14.127 -17.713 1.00 98.38 124 ASN A O 1
ATOM 1010 N N . LEU A 1 125 ? 2.780 14.229 -19.119 1.00 98.50 125 LEU A N 1
ATOM 1011 C CA . LEU A 1 125 ? 3.499 14.946 -20.175 1.00 98.50 125 LEU A CA 1
ATOM 1012 C C . LEU A 1 125 ? 3.893 16.369 -19.738 1.00 98.50 125 LEU A C 1
ATOM 1014 O O . LEU A 1 125 ? 5.044 16.768 -19.914 1.00 98.50 125 LEU A O 1
ATOM 1018 N N . CYS A 1 126 ? 2.963 17.114 -19.133 1.00 98.56 126 CYS A N 1
ATOM 1019 C CA . CYS A 1 126 ? 3.224 18.440 -18.566 1.00 98.56 126 CYS A CA 1
ATOM 1020 C C . CYS A 1 126 ? 4.244 18.373 -17.421 1.00 98.56 126 CYS A C 1
ATOM 1022 O O . CYS A 1 126 ? 5.159 19.191 -17.357 1.00 98.56 126 CYS A O 1
ATOM 1024 N N . TYR A 1 127 ? 4.136 17.358 -16.561 1.00 98.19 127 TYR A N 1
ATOM 1025 C CA . TYR A 1 127 ? 5.057 17.102 -15.459 1.00 98.19 127 TYR A CA 1
ATOM 1026 C C . TYR A 1 127 ? 6.484 16.824 -15.952 1.00 98.19 127 TYR A C 1
ATOM 1028 O O . TYR A 1 127 ? 7.426 17.413 -15.441 1.00 98.19 127 TYR A O 1
ATOM 1036 N N . LEU A 1 128 ? 6.678 16.000 -16.986 1.00 97.12 128 LEU A N 1
ATOM 1037 C CA . LEU A 1 128 ? 8.018 15.762 -17.543 1.00 97.12 128 LEU A CA 1
ATOM 1038 C C . LEU A 1 128 ? 8.618 16.987 -18.252 1.00 97.12 128 LEU A C 1
ATOM 1040 O O . LEU A 1 128 ? 9.835 17.061 -18.405 1.00 97.12 128 LEU A O 1
ATOM 1044 N N . PHE A 1 129 ? 7.789 17.938 -18.689 1.00 97.69 129 PHE A N 1
ATOM 1045 C CA . PHE A 1 129 ? 8.244 19.181 -19.310 1.00 97.69 129 PHE A CA 1
ATOM 1046 C C . PHE A 1 129 ? 8.569 20.282 -18.284 1.00 97.69 129 PHE A C 1
ATOM 1048 O O . PHE A 1 129 ? 9.600 20.941 -18.405 1.00 97.69 129 PHE A O 1
ATOM 1055 N N . LYS A 1 130 ? 7.716 20.472 -17.268 1.00 97.50 130 LYS A N 1
ATOM 1056 C CA . LYS A 1 130 ? 7.882 21.451 -16.178 1.00 97.50 130 LYS A CA 1
ATOM 1057 C C . LYS A 1 130 ? 7.521 20.819 -14.818 1.00 97.50 130 LYS A C 1
ATOM 1059 O O . LYS A 1 130 ? 6.453 21.110 -14.270 1.00 97.50 130 LYS A O 1
ATOM 1064 N N . PRO A 1 131 ? 8.401 19.972 -14.246 1.00 96.50 131 PRO A N 1
ATOM 1065 C CA . PRO A 1 131 ? 8.071 19.148 -13.078 1.00 96.50 131 PRO A CA 1
ATOM 1066 C C . PRO A 1 131 ? 7.802 19.958 -11.815 1.00 96.50 131 PRO A C 1
ATOM 1068 O O . PRO A 1 131 ? 6.952 19.565 -11.020 1.00 96.50 131 PRO A O 1
ATOM 1071 N N . GLN A 1 132 ? 8.496 21.083 -11.625 1.00 95.69 132 GLN A N 1
ATOM 1072 C CA . GLN A 1 132 ? 8.313 21.924 -10.445 1.00 95.69 132 GLN A CA 1
ATOM 1073 C C . GLN A 1 132 ? 6.988 22.698 -10.502 1.00 95.69 132 GLN A C 1
ATOM 1075 O O . GLN A 1 132 ? 6.154 22.523 -9.626 1.00 95.69 132 GLN A O 1
ATOM 1080 N N . PHE A 1 133 ? 6.725 23.428 -11.589 1.00 97.25 133 PHE A N 1
ATOM 1081 C CA . PHE A 1 133 ? 5.492 24.208 -11.782 1.00 97.25 133 PHE A CA 1
ATOM 1082 C C . PHE A 1 133 ? 4.203 23.373 -11.640 1.00 97.25 133 PHE A C 1
ATOM 1084 O O . PHE A 1 133 ? 3.251 23.773 -10.971 1.00 97.25 133 PHE A O 1
ATOM 1091 N N . VAL A 1 134 ? 4.174 22.177 -12.243 1.00 98.00 134 VAL A N 1
ATOM 1092 C CA . VAL A 1 134 ? 3.012 21.273 -12.163 1.00 98.00 134 VAL A CA 1
ATOM 1093 C C . VAL A 1 134 ? 2.913 20.599 -10.785 1.00 98.00 134 VAL A C 1
ATOM 1095 O O . VAL A 1 134 ? 1.806 20.321 -10.315 1.00 98.00 134 VAL A O 1
ATOM 1098 N N . TRP A 1 135 ? 4.046 20.354 -10.112 1.00 97.50 135 TRP A N 1
ATOM 1099 C CA . TRP A 1 135 ? 4.064 19.856 -8.733 1.00 97.50 135 TRP A CA 1
ATOM 1100 C C . TRP A 1 135 ? 3.544 20.886 -7.741 1.00 97.50 135 TRP A C 1
ATOM 1102 O O . TRP A 1 135 ? 2.665 20.558 -6.956 1.00 97.50 135 TRP A O 1
ATOM 1112 N N . GLU A 1 136 ? 4.032 22.122 -7.804 1.00 97.19 136 GLU A N 1
ATOM 1113 C CA . GLU A 1 136 ? 3.633 23.208 -6.909 1.00 97.19 136 GLU A CA 1
ATOM 1114 C C . GLU A 1 136 ? 2.125 23.438 -6.959 1.00 97.19 136 GLU A C 1
ATOM 1116 O O . GLU A 1 136 ? 1.488 23.509 -5.914 1.00 97.19 136 GLU A O 1
ATOM 1121 N N . ALA A 1 137 ? 1.516 23.439 -8.149 1.00 98.44 137 ALA A N 1
ATOM 1122 C CA . ALA A 1 137 ? 0.063 23.516 -8.275 1.00 98.44 137 ALA A CA 1
ATOM 1123 C C . ALA A 1 137 ? -0.656 22.350 -7.567 1.00 98.44 137 ALA A C 1
ATOM 1125 O O . ALA A 1 137 ? -1.593 22.576 -6.798 1.00 98.44 137 ALA A O 1
ATOM 1126 N N . LEU A 1 138 ? -0.208 21.107 -7.791 1.00 98.38 138 LEU A N 1
ATOM 1127 C CA . LEU A 1 138 ? -0.782 19.909 -7.165 1.00 98.38 138 LEU A CA 1
ATOM 1128 C C . LEU A 1 138 ? -0.610 19.922 -5.638 1.00 98.38 138 LEU A C 1
ATOM 1130 O O . LEU A 1 138 ? -1.560 19.638 -4.906 1.00 98.38 138 LEU A O 1
ATOM 1134 N N . PHE A 1 139 ? 0.574 20.284 -5.150 1.00 98.00 139 PHE A N 1
ATOM 1135 C CA . PHE A 1 139 ? 0.897 20.318 -3.730 1.00 98.00 139 PHE A CA 1
ATOM 1136 C C . PHE A 1 139 ? 0.210 21.482 -3.006 1.00 98.00 139 PHE A C 1
ATOM 1138 O O . PHE A 1 139 ? -0.359 21.280 -1.934 1.00 98.00 139 PHE A O 1
ATOM 1145 N N . CYS A 1 140 ? 0.135 22.672 -3.613 1.00 98.06 140 CYS A N 1
ATOM 1146 C CA . CYS A 1 140 ? -0.686 23.774 -3.112 1.00 98.06 140 CYS A CA 1
ATOM 1147 C C . CYS A 1 140 ? -2.162 23.372 -3.010 1.00 98.06 140 CYS A C 1
ATOM 1149 O O . CYS A 1 140 ? -2.807 23.697 -2.011 1.00 98.06 140 CYS A O 1
ATOM 1151 N N . GLN A 1 141 ? -2.694 22.625 -3.985 1.00 98.31 141 GLN A N 1
ATOM 1152 C CA . GLN A 1 141 ? -4.062 22.117 -3.901 1.00 98.31 141 GLN A CA 1
ATOM 1153 C C . GLN A 1 141 ? -4.218 21.097 -2.765 1.00 98.31 141 GLN A C 1
ATOM 1155 O O . GLN A 1 141 ? -5.177 21.188 -2.000 1.00 98.31 141 GLN A O 1
ATOM 1160 N N . CYS A 1 142 ? -3.253 20.192 -2.575 1.00 98.19 142 CYS A N 1
ATOM 1161 C CA . CYS A 1 142 ? -3.230 19.286 -1.423 1.00 98.19 142 CYS A CA 1
ATOM 1162 C C . CYS A 1 142 ? -3.201 20.061 -0.093 1.00 98.19 142 CYS A C 1
ATOM 1164 O O . CYS A 1 142 ? -4.000 19.766 0.789 1.00 98.19 142 CYS A O 1
ATOM 1166 N N . LYS A 1 143 ? -2.375 21.109 0.031 1.00 98.19 143 LYS A N 1
ATOM 1167 C CA . LYS A 1 143 ? -2.289 21.980 1.220 1.00 98.19 143 LYS A CA 1
ATOM 1168 C C . LYS A 1 143 ? -3.597 22.712 1.539 1.00 98.19 143 LYS A C 1
ATOM 1170 O O . LYS A 1 143 ? -3.891 22.939 2.708 1.00 98.19 143 LYS A O 1
ATOM 1175 N N . GLN A 1 144 ? -4.394 23.062 0.528 1.00 97.81 144 GLN A N 1
ATOM 1176 C CA . GLN A 1 144 ? -5.725 23.649 0.726 1.00 97.81 144 GLN A CA 1
ATOM 1177 C C . GLN A 1 144 ? -6.780 22.623 1.163 1.00 97.81 144 GLN A C 1
ATOM 1179 O O . GLN A 1 144 ? -7.663 22.960 1.949 1.00 97.81 144 GLN A O 1
ATOM 1184 N N . LEU A 1 145 ? -6.731 21.401 0.619 1.00 97.94 145 LEU A N 1
ATOM 1185 C CA . LEU A 1 145 ? -7.748 20.367 0.850 1.00 97.94 145 LEU A CA 1
ATOM 1186 C C . LEU A 1 145 ? -7.498 19.567 2.134 1.00 97.94 145 LEU A C 1
ATOM 1188 O O . LEU A 1 145 ? -8.443 19.234 2.844 1.00 97.94 145 LEU A O 1
ATOM 1192 N N . LEU A 1 146 ? -6.236 19.271 2.451 1.00 97.88 146 LEU A N 1
ATOM 1193 C CA . LEU A 1 146 ? -5.819 18.474 3.608 1.00 97.88 146 LEU A CA 1
ATOM 1194 C C . LEU A 1 146 ? -5.781 19.319 4.891 1.00 97.88 146 LEU A C 1
ATOM 1196 O O . LEU A 1 146 ? -4.771 19.392 5.583 1.00 97.88 146 LEU A O 1
ATOM 1200 N N . ASN A 1 147 ? -6.907 19.954 5.211 1.00 97.44 147 ASN A N 1
ATOM 1201 C CA . ASN A 1 147 ? -7.147 20.640 6.476 1.00 97.44 147 ASN A CA 1
ATOM 1202 C C . ASN A 1 147 ? -8.010 19.741 7.378 1.00 97.44 147 ASN A C 1
ATOM 1204 O O . ASN A 1 147 ? -9.104 19.320 6.995 1.00 97.44 147 ASN A O 1
ATOM 1208 N N . ILE A 1 148 ? -7.516 19.440 8.580 1.00 96.31 148 ILE A N 1
ATOM 1209 C CA . ILE A 1 148 ? -8.129 18.461 9.492 1.00 96.31 148 ILE A CA 1
ATOM 1210 C C . ILE A 1 148 ? -9.485 18.902 10.071 1.00 96.31 148 ILE A C 1
ATOM 1212 O O . ILE A 1 148 ? -10.300 18.061 10.453 1.00 96.31 148 ILE A O 1
ATOM 1216 N N . GLU A 1 149 ? -9.775 20.204 10.069 1.00 95.88 149 GLU A N 1
ATOM 1217 C CA . GLU A 1 149 ? -11.049 20.764 10.529 1.00 95.88 149 GLU A CA 1
ATOM 1218 C C . GLU A 1 149 ? -12.156 20.666 9.464 1.00 95.88 149 GLU A C 1
ATOM 1220 O O . GLU A 1 149 ? -13.335 20.549 9.804 1.00 95.88 149 GLU A O 1
ATOM 1225 N N . THR A 1 150 ? -11.802 20.701 8.172 1.00 96.88 150 THR A N 1
ATOM 1226 C CA . THR A 1 150 ? -12.770 20.827 7.062 1.00 96.88 150 THR A CA 1
ATOM 1227 C C . THR A 1 150 ? -12.868 19.594 6.164 1.00 96.88 150 THR A C 1
ATOM 1229 O O . THR A 1 150 ? -13.941 19.334 5.615 1.00 96.88 150 THR A O 1
ATOM 1232 N N . LEU A 1 151 ? -11.808 18.784 6.043 1.00 96.56 151 LEU A N 1
ATOM 1233 C CA . LEU A 1 151 ? -11.763 17.634 5.128 1.00 96.56 151 LEU A CA 1
ATOM 1234 C C . LEU A 1 151 ? -12.827 16.570 5.442 1.00 96.56 151 LEU A C 1
ATOM 1236 O O . LEU A 1 151 ? -13.301 15.871 4.542 1.00 96.56 151 LEU A O 1
ATOM 1240 N N . ASN A 1 152 ? -13.233 16.415 6.706 1.00 93.31 152 ASN A N 1
ATOM 1241 C CA . ASN A 1 152 ? -14.322 15.499 7.044 1.00 93.31 152 ASN A CA 1
ATOM 1242 C C . ASN A 1 152 ? -15.703 16.041 6.620 1.00 93.31 152 ASN A C 1
ATOM 1244 O O . ASN A 1 152 ? -16.542 15.277 6.148 1.00 93.31 152 ASN A O 1
ATOM 1248 N N . SER A 1 153 ? -15.901 17.356 6.730 1.00 94.69 153 SER A N 1
ATOM 1249 C CA . SER A 1 153 ? -17.126 18.088 6.379 1.00 94.69 153 SER A CA 1
ATOM 1250 C C . SER A 1 153 ? -17.366 18.176 4.868 1.00 94.69 153 SER A C 1
ATOM 1252 O O . SER A 1 153 ? -18.514 18.244 4.430 1.00 94.69 153 SER A O 1
ATOM 1254 N N . ASN A 1 154 ? -16.289 18.172 4.076 1.00 96.75 154 ASN A N 1
ATOM 1255 C CA . ASN A 1 154 ? -16.315 18.375 2.630 1.00 96.75 154 ASN A CA 1
ATOM 1256 C C . ASN A 1 154 ? -16.103 17.045 1.871 1.00 96.75 154 ASN A C 1
ATOM 1258 O O . ASN A 1 154 ? -14.962 16.671 1.589 1.00 96.75 154 ASN A O 1
ATOM 1262 N N . PRO A 1 155 ? -17.168 16.311 1.487 1.00 96.00 155 PRO A N 1
ATOM 1263 C CA . PRO A 1 155 ? -17.017 15.029 0.795 1.00 96.00 155 PRO A CA 1
ATOM 1264 C C . PRO A 1 155 ? -16.350 15.164 -0.582 1.00 96.00 155 PRO A C 1
ATOM 1266 O O . PRO A 1 155 ? -15.549 14.310 -0.941 1.00 96.00 155 PRO A O 1
ATOM 1269 N N . CYS A 1 156 ? -16.612 16.246 -1.325 1.00 97.31 156 CYS A N 1
ATOM 1270 C CA . CYS A 1 156 ? -16.005 16.481 -2.642 1.00 97.31 156 CYS A CA 1
ATOM 1271 C C . CYS A 1 156 ? -14.483 16.688 -2.575 1.00 97.31 156 CYS A C 1
ATOM 1273 O O . CYS A 1 156 ? -13.766 16.265 -3.477 1.00 97.31 156 CYS A O 1
ATOM 1275 N N . ASP A 1 157 ? -13.995 17.316 -1.502 1.00 97.75 157 ASP A N 1
ATOM 1276 C CA . ASP A 1 157 ? -12.564 17.565 -1.291 1.00 97.75 157 ASP A CA 1
ATOM 1277 C C . ASP A 1 157 ? -11.832 16.247 -1.027 1.00 97.75 157 ASP A C 1
ATOM 1279 O O . ASP A 1 157 ? -10.755 15.998 -1.567 1.00 97.75 157 ASP A O 1
ATOM 1283 N N . TRP A 1 158 ? -12.469 15.362 -0.258 1.00 97.25 158 TRP A N 1
ATOM 1284 C CA . TRP A 1 158 ? -11.977 14.013 -0.022 1.00 97.25 158 TRP A CA 1
ATOM 1285 C C . TRP A 1 158 ? -12.037 13.125 -1.269 1.00 97.25 158 TRP A C 1
ATOM 1287 O O . TRP A 1 158 ? -11.057 12.447 -1.549 1.00 97.25 158 TRP A O 1
ATOM 1297 N N . GLU A 1 159 ? -13.119 13.164 -2.051 1.00 97.56 159 GLU A N 1
ATOM 1298 C CA . GLU A 1 159 ? -13.232 12.400 -3.304 1.00 97.56 159 GLU A CA 1
ATOM 1299 C C . GLU A 1 159 ? -12.123 12.785 -4.302 1.00 97.56 159 GLU A C 1
ATOM 1301 O O . GLU A 1 159 ? -11.510 11.919 -4.925 1.00 97.56 159 GLU A O 1
ATOM 1306 N N . TRP A 1 160 ? -11.790 14.079 -4.402 1.00 98.00 160 TRP A N 1
ATOM 1307 C CA . TRP A 1 160 ? -10.696 14.555 -5.255 1.00 98.00 160 TRP A CA 1
ATOM 1308 C C . TRP A 1 160 ? -9.322 14.043 -4.784 1.00 98.00 160 TRP A C 1
ATOM 1310 O O . TRP A 1 160 ? -8.520 13.581 -5.599 1.00 98.00 160 TRP A O 1
ATOM 1320 N N . ILE A 1 161 ? -9.065 14.054 -3.468 1.00 98.19 161 ILE A N 1
ATOM 1321 C CA . ILE A 1 161 ? -7.866 13.442 -2.867 1.00 98.19 161 ILE A CA 1
ATOM 1322 C C . ILE A 1 161 ? -7.849 11.922 -3.106 1.00 98.19 161 ILE A C 1
ATOM 1324 O O . ILE A 1 161 ? -6.798 11.356 -3.420 1.00 98.19 161 ILE A O 1
ATOM 1328 N N . GLN A 1 162 ? -8.997 11.248 -3.012 1.00 96.31 162 GLN A N 1
ATOM 1329 C CA . GLN A 1 162 ? -9.092 9.817 -3.279 1.00 96.31 162 GLN A CA 1
ATOM 1330 C C . GLN A 1 162 ? -8.745 9.486 -4.732 1.00 96.31 162 GLN A C 1
ATOM 1332 O O . GLN A 1 162 ? -7.900 8.621 -4.943 1.00 96.31 162 GLN A O 1
ATOM 1337 N N . GLU A 1 163 ? -9.313 10.176 -5.724 1.00 96.56 163 GLU A N 1
ATOM 1338 C CA . GLU A 1 163 ? -9.028 9.916 -7.145 1.00 96.56 163 GLU A CA 1
ATOM 1339 C C . GLU A 1 163 ? -7.571 10.227 -7.528 1.00 96.56 163 GLU A C 1
ATOM 1341 O O . GLU A 1 163 ? -6.923 9.404 -8.177 1.00 96.56 163 GLU A O 1
ATOM 1346 N N . HIS A 1 164 ? -7.036 11.385 -7.123 1.00 96.62 164 HIS A N 1
ATOM 1347 C CA . HIS A 1 164 ? -5.749 11.874 -7.636 1.00 96.62 164 HIS A CA 1
ATOM 1348 C C . HIS A 1 164 ? -4.527 11.546 -6.767 1.00 96.62 164 HIS A C 1
ATOM 1350 O O . HIS A 1 164 ? -3.419 11.455 -7.297 1.00 96.62 164 HIS A O 1
ATOM 1356 N N . VAL A 1 165 ? -4.698 11.336 -5.457 1.00 95.88 165 VAL A N 1
ATOM 1357 C CA . VAL A 1 165 ? -3.583 11.123 -4.513 1.00 95.88 165 VAL A CA 1
ATOM 1358 C C . VAL A 1 165 ? -3.523 9.667 -4.036 1.00 95.88 165 VAL A C 1
ATOM 1360 O O . VAL A 1 165 ? -2.467 9.035 -4.095 1.00 95.88 165 VAL A O 1
ATOM 1363 N N . LEU A 1 166 ? -4.649 9.093 -3.598 1.00 93.75 166 LEU A N 1
ATOM 1364 C CA . LEU A 1 166 ? -4.681 7.742 -3.014 1.00 93.75 166 LEU A CA 1
ATOM 1365 C C . LEU A 1 166 ? -4.824 6.627 -4.058 1.00 93.75 166 LEU A C 1
ATOM 1367 O O . LEU A 1 166 ? -4.010 5.704 -4.096 1.00 93.75 166 LEU A O 1
ATOM 1371 N N . ASN A 1 167 ? -5.855 6.703 -4.900 1.00 92.50 167 ASN A N 1
ATOM 1372 C CA . ASN A 1 167 ? -6.207 5.646 -5.849 1.00 92.50 167 ASN A CA 1
ATOM 1373 C C . ASN A 1 167 ? -5.375 5.700 -7.134 1.00 92.50 167 ASN A C 1
ATOM 1375 O O . ASN A 1 167 ? -5.347 4.715 -7.877 1.00 92.50 167 ASN A O 1
ATOM 1379 N N . ASP A 1 168 ? -4.683 6.811 -7.399 1.00 89.25 168 ASP A N 1
ATOM 1380 C CA . ASP A 1 168 ? -3.879 6.950 -8.605 1.00 89.25 168 ASP A CA 1
ATOM 1381 C C . ASP A 1 168 ? -2.671 5.991 -8.617 1.00 89.25 168 ASP A C 1
ATOM 1383 O O . ASP A 1 168 ? -1.929 5.833 -7.634 1.00 89.25 168 ASP A O 1
ATOM 1387 N N . ARG A 1 169 ? -2.503 5.327 -9.769 1.00 89.06 169 ARG A N 1
ATOM 1388 C CA . ARG A 1 169 ? -1.426 4.372 -10.071 1.00 89.06 169 ARG A CA 1
ATOM 1389 C C . ARG A 1 169 ? -0.691 4.646 -11.385 1.00 89.06 169 ARG A C 1
ATOM 1391 O O . ARG A 1 169 ? 0.025 3.778 -11.874 1.00 89.06 169 ARG A O 1
ATOM 1398 N N . GLN A 1 170 ? -0.911 5.811 -11.985 1.00 94.75 170 GLN A N 1
ATOM 1399 C CA . GLN A 1 170 ? -0.354 6.200 -13.283 1.00 94.75 170 GLN A CA 1
ATOM 1400 C C . GLN A 1 170 ? 0.354 7.558 -13.241 1.00 94.75 170 GLN A C 1
ATOM 1402 O O . GLN A 1 170 ? 1.210 7.807 -14.085 1.00 94.75 170 GLN A O 1
ATOM 1407 N N . MET A 1 171 ? 0.046 8.423 -12.272 1.00 96.00 171 MET A N 1
ATOM 1408 C CA . MET A 1 171 ? 0.748 9.688 -12.059 1.00 96.00 171 MET A CA 1
ATOM 1409 C C . MET A 1 171 ? 2.192 9.441 -11.599 1.00 96.00 171 MET A C 1
ATOM 1411 O O . MET A 1 171 ? 2.443 8.924 -10.509 1.00 96.00 171 MET A O 1
ATOM 1415 N N . VAL A 1 172 ? 3.150 9.835 -12.442 1.00 96.06 172 VAL A N 1
ATOM 1416 C CA . VAL A 1 172 ? 4.590 9.566 -12.266 1.00 96.06 172 VAL A CA 1
ATOM 1417 C C . VAL A 1 172 ? 5.173 10.289 -11.047 1.00 96.06 172 VAL A C 1
ATOM 1419 O O . VAL A 1 172 ? 6.074 9.763 -10.395 1.00 96.06 172 VAL A O 1
ATOM 1422 N N . VAL A 1 173 ? 4.611 11.451 -10.697 1.00 96.50 173 VAL A N 1
ATOM 1423 C CA . VAL A 1 173 ? 5.045 12.315 -9.584 1.00 96.50 173 VAL A CA 1
ATOM 1424 C C . VAL A 1 173 ? 5.145 11.591 -8.233 1.00 96.50 173 VAL A C 1
ATOM 1426 O O . VAL A 1 173 ? 6.001 11.926 -7.420 1.00 96.50 173 VAL A O 1
ATOM 1429 N N . TRP A 1 174 ? 4.328 10.558 -7.995 1.00 95.81 174 TRP A N 1
ATOM 1430 C CA . TRP A 1 174 ? 4.269 9.869 -6.700 1.00 95.81 174 TRP A CA 1
ATOM 1431 C C . TRP A 1 174 ? 5.473 8.966 -6.391 1.00 95.81 174 TRP A C 1
ATOM 1433 O O . TRP A 1 174 ? 5.649 8.597 -5.232 1.00 95.81 174 TRP A O 1
ATOM 1443 N N . LEU A 1 175 ? 6.293 8.620 -7.392 1.00 95.19 175 LEU A N 1
ATOM 1444 C CA . LEU A 1 175 ? 7.580 7.927 -7.210 1.00 95.19 175 LEU A CA 1
ATOM 1445 C C . LEU A 1 175 ? 8.779 8.803 -7.615 1.00 95.19 175 LEU A C 1
ATOM 1447 O O . LEU A 1 175 ? 9.870 8.280 -7.840 1.00 95.19 175 LEU A O 1
ATOM 1451 N N . ASP A 1 176 ? 8.582 10.115 -7.753 1.00 94.81 176 ASP A N 1
ATOM 1452 C CA . ASP A 1 176 ? 9.651 11.043 -8.110 1.00 94.81 176 ASP A CA 1
ATOM 1453 C C . ASP A 1 176 ? 10.269 11.694 -6.866 1.00 94.81 176 ASP A C 1
ATOM 1455 O O . ASP A 1 176 ? 9.608 11.874 -5.836 1.00 94.81 176 ASP A O 1
ATOM 1459 N N . THR A 1 177 ? 11.550 12.043 -6.960 1.00 93.94 177 THR A N 1
ATOM 1460 C CA . THR A 1 177 ? 12.307 12.655 -5.858 1.00 93.94 177 THR A CA 1
ATOM 1461 C C . THR A 1 177 ? 12.375 14.169 -6.008 1.00 93.94 177 THR A C 1
ATOM 1463 O O . THR A 1 177 ? 12.603 14.675 -7.104 1.00 93.94 177 THR A O 1
ATOM 1466 N N . VAL A 1 178 ? 12.246 14.896 -4.901 1.00 87.44 178 VAL A N 1
ATOM 1467 C CA . VAL A 1 178 ? 12.494 16.344 -4.826 1.00 87.44 178 VAL A CA 1
ATOM 1468 C C . VAL A 1 178 ? 13.960 16.616 -5.166 1.00 87.44 178 VAL A C 1
ATOM 1470 O O . VAL A 1 178 ? 14.825 15.978 -4.571 1.00 87.44 178 VAL A O 1
ATOM 1473 N N . ASP A 1 179 ? 14.280 17.559 -6.061 1.00 83.25 179 ASP A N 1
ATOM 1474 C CA . ASP A 1 179 ? 15.671 17.925 -6.382 1.00 83.25 179 ASP A CA 1
ATOM 1475 C C . ASP A 1 179 ? 16.090 19.260 -5.737 1.00 83.25 179 ASP A C 1
ATOM 1477 O O . ASP A 1 179 ? 15.850 20.341 -6.270 1.00 83.25 179 ASP A O 1
ATOM 1481 N N . HIS A 1 180 ? 16.760 19.190 -4.581 1.00 66.69 180 HIS A N 1
ATOM 1482 C CA . HIS A 1 180 ? 17.238 20.367 -3.848 1.00 66.69 180 HIS A CA 1
ATOM 1483 C C . HIS A 1 180 ? 18.356 21.142 -4.563 1.00 66.69 180 HIS A C 1
ATOM 1485 O O . HIS A 1 180 ? 18.669 22.248 -4.130 1.00 66.69 180 HIS A O 1
ATOM 1491 N N . ARG A 1 181 ? 18.950 20.624 -5.653 1.00 74.12 181 ARG A N 1
ATOM 1492 C CA . ARG A 1 181 ? 19.937 21.403 -6.424 1.00 74.12 181 ARG A CA 1
ATOM 1493 C C . ARG A 1 181 ? 19.314 22.680 -6.988 1.00 74.12 181 ARG A C 1
ATOM 1495 O O . ARG A 1 181 ? 19.901 23.744 -6.846 1.00 74.12 181 ARG A O 1
ATOM 1502 N N . GLN A 1 182 ? 18.088 22.581 -7.505 1.00 64.88 182 GLN A N 1
ATOM 1503 C CA . GLN A 1 182 ? 17.344 23.728 -8.034 1.00 64.88 182 GLN A CA 1
ATOM 1504 C C . GLN A 1 182 ? 16.903 24.691 -6.920 1.00 64.88 182 GLN A C 1
ATOM 1506 O O . GLN A 1 182 ? 16.961 25.903 -7.094 1.00 64.88 182 GLN A O 1
ATOM 1511 N N . ALA A 1 183 ? 16.535 24.172 -5.742 1.00 60.66 183 ALA A N 1
ATOM 1512 C CA . ALA A 1 183 ? 16.097 24.997 -4.610 1.00 60.66 183 ALA A CA 1
ATOM 1513 C C . ALA A 1 183 ? 17.194 25.946 -4.083 1.00 60.66 183 ALA A C 1
ATOM 1515 O O . ALA A 1 183 ? 16.888 27.054 -3.638 1.00 60.66 183 ALA A O 1
ATOM 1516 N N . ASN A 1 184 ? 18.464 25.535 -4.148 1.00 63.06 184 ASN A N 1
ATOM 1517 C CA . ASN A 1 184 ? 19.588 26.383 -3.745 1.00 63.06 184 ASN A CA 1
ATOM 1518 C C . ASN A 1 184 ? 19.933 27.440 -4.806 1.00 63.06 184 ASN A C 1
ATOM 1520 O O . ASN A 1 184 ? 20.303 28.554 -4.442 1.00 63.06 184 ASN A O 1
ATOM 1524 N N . GLU A 1 185 ? 19.764 27.127 -6.095 1.00 69.50 185 GLU A N 1
ATOM 1525 C CA . GLU A 1 185 ? 19.941 28.095 -7.186 1.00 69.50 185 GLU A CA 1
ATOM 1526 C C . GLU A 1 185 ? 18.915 29.238 -7.063 1.00 69.50 185 GLU A C 1
ATOM 1528 O O . GLU A 1 185 ? 19.310 30.402 -7.009 1.00 69.50 185 GLU A O 1
ATOM 1533 N N . THR A 1 186 ? 17.625 28.935 -6.864 1.00 60.62 186 THR A N 1
ATOM 1534 C CA . THR A 1 186 ? 16.581 29.973 -6.712 1.00 60.62 186 THR A CA 1
ATOM 1535 C C . THR A 1 186 ? 16.797 30.865 -5.483 1.00 60.62 186 THR A C 1
ATOM 1537 O O . THR A 1 186 ? 16.649 32.083 -5.573 1.00 60.62 186 THR A O 1
ATOM 1540 N N . LYS A 1 187 ? 17.220 30.294 -4.343 1.00 64.94 187 LYS A N 1
ATOM 1541 C CA . LYS A 1 187 ? 17.571 31.085 -3.147 1.00 64.94 187 LYS A CA 1
ATOM 1542 C C . LYS A 1 187 ? 18.777 32.003 -3.372 1.00 64.94 187 LYS A C 1
ATOM 1544 O O . LYS A 1 187 ? 18.852 33.055 -2.744 1.00 64.94 187 LYS A O 1
ATOM 1549 N N . SER A 1 188 ? 19.719 31.622 -4.240 1.00 63.78 188 SER A N 1
ATOM 1550 C CA . SER A 1 188 ? 20.890 32.456 -4.531 1.00 63.78 188 SER A CA 1
ATOM 1551 C C . SER A 1 188 ? 20.542 33.696 -5.365 1.00 63.78 188 SER A C 1
ATOM 1553 O O . SER A 1 188 ? 21.053 34.776 -5.067 1.00 63.78 188 SER A O 1
ATOM 1555 N N . GLU A 1 189 ? 19.608 33.578 -6.319 1.00 59.59 189 GLU A N 1
ATOM 1556 C CA . GLU A 1 189 ? 19.122 34.703 -7.137 1.00 59.59 189 GLU A CA 1
ATOM 1557 C C . GLU A 1 189 ? 18.234 35.676 -6.332 1.00 59.59 189 GLU A C 1
ATOM 1559 O O . GLU A 1 189 ? 18.372 36.896 -6.461 1.00 59.59 189 GLU A O 1
ATOM 1564 N N . GLU A 1 190 ? 17.378 35.180 -5.425 1.00 58.38 190 GLU A N 1
ATOM 1565 C CA . GLU A 1 190 ? 16.616 36.061 -4.518 1.00 58.38 190 GLU A CA 1
ATOM 1566 C C . GLU A 1 190 ? 17.521 36.851 -3.560 1.00 58.38 190 GLU A C 1
ATOM 1568 O O . GLU A 1 190 ? 17.189 37.987 -3.214 1.00 58.38 190 GLU A O 1
ATOM 1573 N N . LYS A 1 191 ? 18.674 36.296 -3.154 1.00 59.06 191 LYS A N 1
ATOM 1574 C CA . LYS A 1 191 ? 19.625 37.008 -2.287 1.00 59.06 191 LYS A CA 1
ATOM 1575 C C . LYS A 1 191 ? 20.399 38.094 -3.047 1.00 59.06 191 LYS A C 1
ATOM 1577 O O . LYS A 1 191 ? 20.515 39.207 -2.545 1.00 59.06 191 LYS A O 1
ATOM 1582 N N . THR A 1 192 ? 20.794 37.839 -4.301 1.00 54.78 192 THR A N 1
ATOM 1583 C CA . THR A 1 192 ? 21.470 38.856 -5.143 1.00 54.78 192 THR A CA 1
ATOM 1584 C C . THR A 1 192 ? 20.578 40.039 -5.531 1.00 54.78 192 THR A C 1
ATOM 1586 O O . THR A 1 192 ? 21.087 41.035 -6.031 1.00 54.78 192 THR A O 1
ATOM 1589 N N . THR A 1 193 ? 19.263 39.960 -5.301 1.00 54.53 193 THR A N 1
ATOM 1590 C CA . THR A 1 193 ? 18.319 41.057 -5.588 1.00 54.53 193 THR A CA 1
ATOM 1591 C C . THR A 1 193 ? 17.990 41.902 -4.342 1.00 54.53 193 THR A C 1
ATOM 1593 O O . THR A 1 193 ? 17.124 42.771 -4.406 1.00 54.53 193 THR A O 1
ATOM 1596 N N . LYS A 1 194 ? 18.647 41.654 -3.196 1.00 55.06 194 LYS A N 1
ATOM 1597 C CA . LYS A 1 194 ? 18.447 42.409 -1.941 1.00 55.06 194 LYS A CA 1
ATOM 1598 C C . LYS A 1 194 ? 19.702 43.086 -1.383 1.00 55.06 194 LYS A C 1
ATOM 1600 O O . LYS A 1 194 ? 19.580 43.907 -0.486 1.00 55.06 194 LYS A O 1
ATOM 1605 N N . GLU A 1 195 ? 20.881 42.797 -1.926 1.00 54.47 195 GLU A N 1
ATOM 1606 C CA . GLU A 1 195 ? 22.161 43.375 -1.473 1.00 54.47 195 GLU A CA 1
ATOM 1607 C C . GLU A 1 195 ? 22.444 44.789 -2.044 1.00 54.47 195 GLU A C 1
ATOM 1609 O O . GLU A 1 195 ? 23.530 45.317 -1.844 1.00 54.47 195 GLU A O 1
ATOM 1614 N N . ASP A 1 196 ? 21.470 45.422 -2.719 1.00 55.25 196 ASP A N 1
ATOM 1615 C CA . ASP A 1 196 ? 21.581 46.767 -3.326 1.00 55.25 196 ASP A CA 1
ATOM 1616 C C . ASP A 1 196 ? 20.785 47.878 -2.580 1.00 55.25 196 ASP A C 1
ATOM 1618 O O . ASP A 1 196 ? 20.796 49.023 -3.037 1.00 55.25 196 ASP A O 1
ATOM 1622 N N . GLU A 1 197 ? 20.082 47.597 -1.463 1.00 56.38 197 GLU A N 1
ATOM 1623 C CA . GLU A 1 197 ? 19.255 48.617 -0.760 1.00 56.38 197 GLU A CA 1
ATOM 1624 C C . GLU A 1 197 ? 19.482 48.822 0.759 1.00 56.38 197 GLU A C 1
ATOM 1626 O O . GLU A 1 197 ? 18.998 49.833 1.266 1.00 56.38 197 GLU A O 1
ATOM 1631 N N . GLU A 1 198 ? 20.232 47.981 1.491 1.00 49.56 198 GLU A N 1
ATOM 1632 C CA . GLU A 1 198 ? 20.457 48.171 2.948 1.00 49.56 198 GLU A CA 1
ATOM 1633 C C . GLU A 1 198 ? 21.936 47.992 3.372 1.00 49.56 198 GLU A C 1
ATOM 1635 O O . GLU A 1 198 ? 22.340 46.962 3.907 1.00 49.56 198 GLU A O 1
ATOM 1640 N N . ASP A 1 199 ? 22.737 49.044 3.158 1.00 54.09 199 ASP A N 1
ATOM 1641 C CA . ASP A 1 199 ? 23.985 49.320 3.895 1.00 54.09 199 ASP A CA 1
ATOM 1642 C C . ASP A 1 199 ? 23.622 50.097 5.185 1.00 54.09 199 ASP A C 1
ATOM 1644 O O . ASP A 1 199 ? 23.362 51.297 5.099 1.00 54.09 199 ASP A O 1
ATOM 1648 N N . GLU A 1 200 ? 23.568 49.432 6.349 1.00 58.00 200 GLU A N 1
ATOM 1649 C CA . GLU A 1 200 ? 24.037 49.905 7.680 1.00 58.00 200 GLU A CA 1
ATOM 1650 C C . GLU A 1 200 ? 23.550 48.977 8.828 1.00 58.00 200 GLU A C 1
ATOM 1652 O O . GLU A 1 200 ? 22.355 48.793 9.019 1.00 58.00 200 GLU A O 1
ATOM 1657 N N . GLU A 1 201 ? 24.511 48.464 9.614 1.00 58.25 201 GLU A N 1
ATOM 1658 C CA . GLU A 1 201 ? 24.395 47.921 10.992 1.00 58.25 201 GLU A CA 1
ATOM 1659 C C . GLU A 1 201 ? 23.437 46.730 11.282 1.00 58.25 201 GLU A C 1
ATOM 1661 O O . GLU A 1 201 ? 22.252 46.925 11.520 1.00 58.25 201 GLU A O 1
ATOM 1666 N N . GLU A 1 202 ? 23.986 45.514 11.462 1.00 47.22 202 GLU A N 1
ATOM 1667 C CA . GLU A 1 202 ? 23.978 44.799 12.767 1.00 47.22 202 GLU A CA 1
ATOM 1668 C C . GLU A 1 202 ? 24.920 43.564 12.774 1.00 47.22 202 GLU A C 1
ATOM 1670 O O . GLU A 1 202 ? 25.335 43.077 11.721 1.00 47.22 202 GLU A O 1
ATOM 1675 N N . GLU A 1 203 ? 25.348 43.136 13.970 1.00 47.41 203 GLU A N 1
ATOM 1676 C CA . GLU A 1 203 ? 26.468 42.202 14.214 1.00 47.41 203 GLU A CA 1
ATOM 1677 C C . GLU A 1 203 ? 26.035 40.730 14.415 1.00 47.41 203 GLU A C 1
ATOM 1679 O O . GLU A 1 203 ? 24.993 40.451 14.997 1.00 47.41 203 GLU A O 1
ATOM 1684 N N . ASP A 1 204 ? 26.902 39.810 13.975 1.00 49.34 204 ASP A N 1
ATOM 1685 C CA . ASP A 1 204 ? 27.130 38.419 14.413 1.00 49.34 204 ASP A CA 1
ATOM 1686 C C . ASP A 1 204 ? 26.155 37.754 15.426 1.00 49.34 204 ASP A C 1
ATOM 1688 O O . ASP A 1 204 ? 26.376 37.804 16.637 1.00 49.34 204 ASP A O 1
ATOM 1692 N N . GLU A 1 205 ? 25.219 36.930 14.932 1.00 41.97 205 GLU A N 1
ATOM 1693 C CA . GLU A 1 205 ? 24.729 35.730 15.646 1.00 41.97 205 GLU A CA 1
ATOM 1694 C C . GLU A 1 205 ? 24.690 34.519 14.682 1.00 41.97 205 GLU A C 1
ATOM 1696 O O . GLU A 1 205 ? 23.728 34.307 13.943 1.00 41.97 205 GLU A O 1
ATOM 1701 N N . GLU A 1 206 ? 25.767 33.720 14.663 1.00 43.66 206 GLU A N 1
ATOM 1702 C CA . GLU A 1 206 ? 25.781 32.388 14.034 1.00 43.66 206 GLU A CA 1
ATOM 1703 C C . GLU A 1 206 ? 25.176 31.359 15.012 1.00 43.66 206 GLU A C 1
ATOM 1705 O O . GLU A 1 206 ? 25.844 30.920 15.948 1.00 43.66 206 GLU A O 1
ATOM 1710 N N . GLU A 1 207 ? 23.913 30.963 14.811 1.00 41.50 207 GLU A N 1
ATOM 1711 C CA . GLU A 1 207 ? 23.325 29.816 15.520 1.00 41.50 207 GLU A CA 1
ATOM 1712 C C . GLU A 1 207 ? 23.800 28.492 14.890 1.00 41.50 207 GLU A C 1
ATOM 1714 O O . GLU A 1 207 ? 23.461 28.161 13.751 1.00 41.50 207 GLU A O 1
ATOM 1719 N N . GLU A 1 208 ? 24.583 27.714 15.644 1.00 38.84 208 GLU A N 1
ATOM 1720 C CA . GLU A 1 208 ? 24.943 26.335 15.299 1.00 38.84 208 GLU A CA 1
ATOM 1721 C C . GLU A 1 208 ? 23.725 25.407 15.502 1.00 38.84 208 GLU A C 1
ATOM 1723 O O . GLU A 1 208 ? 23.401 25.021 16.625 1.00 38.84 208 GLU A O 1
ATOM 1728 N N . GLU A 1 209 ? 23.047 25.015 14.414 1.00 36.62 209 GLU A N 1
ATOM 1729 C CA . GLU A 1 209 ? 22.066 23.917 14.440 1.00 36.62 209 GLU A CA 1
ATOM 1730 C C . GLU A 1 209 ? 22.793 22.562 14.601 1.00 36.62 209 GLU A C 1
ATOM 1732 O O . GLU A 1 209 ? 23.089 21.869 13.625 1.00 36.62 209 GLU A O 1
ATOM 1737 N N . GLU A 1 210 ? 23.092 22.169 15.845 1.00 36.84 210 GLU A N 1
ATOM 1738 C CA . GLU A 1 210 ? 23.504 20.796 16.170 1.00 36.84 210 GLU A CA 1
ATOM 1739 C C . GLU A 1 210 ? 22.307 19.832 16.014 1.00 36.84 210 GLU A C 1
ATOM 1741 O O . GLU A 1 210 ? 21.409 19.770 16.856 1.00 36.84 210 GLU A O 1
ATOM 1746 N N . GLU A 1 211 ? 22.290 19.045 14.931 1.00 37.31 211 GLU A N 1
ATOM 1747 C CA . GLU A 1 211 ? 21.370 17.910 14.782 1.00 37.31 211 GLU A CA 1
ATOM 1748 C C . GLU A 1 211 ? 21.765 16.779 15.760 1.00 37.31 211 GLU A C 1
ATOM 1750 O O . GLU A 1 211 ? 22.647 15.968 15.472 1.00 37.31 211 GLU A O 1
ATOM 1755 N N . GLU A 1 212 ? 21.104 16.701 16.924 1.00 34.53 212 GLU A N 1
ATOM 1756 C CA . GLU A 1 212 ? 21.230 15.562 17.849 1.00 34.53 212 GLU A CA 1
ATOM 1757 C C . GLU A 1 212 ? 20.633 14.273 17.231 1.00 34.53 212 GLU A C 1
ATOM 1759 O O . GLU A 1 212 ? 19.442 13.978 17.368 1.00 34.53 212 GLU A O 1
ATOM 1764 N N . GLU A 1 213 ? 21.466 13.465 16.562 1.00 39.47 213 GLU A N 1
ATOM 1765 C CA . GLU A 1 213 ? 21.142 12.068 16.230 1.00 39.47 213 GLU A CA 1
ATOM 1766 C C . GLU A 1 213 ? 21.223 11.189 17.499 1.00 39.47 213 GLU A C 1
ATOM 1768 O O . GLU A 1 213 ? 22.295 10.739 17.908 1.00 39.47 213 GLU A O 1
ATOM 1773 N N . ASP A 1 214 ? 20.069 10.936 18.129 1.00 33.34 214 ASP A N 1
ATOM 1774 C CA . ASP A 1 214 ? 19.915 10.118 19.349 1.00 33.34 214 ASP A CA 1
ATOM 1775 C C . ASP A 1 214 ? 20.000 8.596 19.050 1.00 33.34 214 ASP A C 1
ATOM 1777 O O . ASP A 1 214 ? 19.043 7.833 19.214 1.00 33.34 214 ASP A O 1
ATOM 1781 N N . ASP A 1 215 ? 21.163 8.151 18.558 1.00 36.03 215 ASP A N 1
ATOM 1782 C CA . ASP A 1 215 ? 21.487 6.744 18.270 1.00 36.03 215 ASP A CA 1
ATOM 1783 C C . ASP A 1 215 ? 21.963 6.023 19.550 1.00 36.03 215 ASP A C 1
ATOM 1785 O O . ASP A 1 215 ? 23.136 6.061 19.932 1.00 36.03 215 ASP A O 1
ATOM 1789 N N . ASN A 1 216 ? 21.040 5.330 20.225 1.00 34.72 216 ASN A N 1
ATOM 1790 C CA . ASN A 1 216 ? 21.290 4.657 21.508 1.00 34.72 216 ASN A CA 1
ATOM 1791 C C . ASN A 1 216 ? 21.123 3.123 21.438 1.00 34.72 216 ASN A C 1
ATOM 1793 O O . ASN A 1 216 ? 20.480 2.513 22.295 1.00 34.72 216 ASN A O 1
ATOM 1797 N N . ASP A 1 217 ? 21.724 2.493 20.422 1.00 34.91 217 ASP A N 1
ATOM 1798 C CA . ASP A 1 217 ? 21.881 1.032 20.334 1.00 34.91 217 ASP A CA 1
ATOM 1799 C C . ASP A 1 217 ? 23.250 0.611 20.898 1.00 34.91 217 ASP A C 1
ATOM 1801 O O . ASP A 1 217 ? 24.286 0.635 20.231 1.00 34.91 217 ASP A O 1
ATOM 1805 N N . ASN A 1 218 ? 23.248 0.234 22.176 1.00 35.31 218 ASN A N 1
ATOM 1806 C CA . ASN A 1 218 ? 24.443 -0.098 22.943 1.00 35.31 218 ASN A CA 1
ATOM 1807 C C . ASN A 1 218 ? 24.477 -1.599 23.270 1.00 35.31 218 ASN A C 1
ATOM 1809 O O . ASN A 1 218 ? 24.055 -2.006 24.352 1.00 35.31 218 ASN A O 1
ATOM 1813 N N . ASP A 1 219 ? 24.998 -2.415 22.348 1.00 38.94 219 ASP A N 1
ATOM 1814 C CA . ASP A 1 219 ? 25.329 -3.818 22.621 1.00 38.94 219 ASP A CA 1
ATOM 1815 C C . ASP A 1 219 ? 26.722 -4.188 22.080 1.00 38.94 219 ASP A C 1
ATOM 1817 O O . ASP A 1 219 ? 27.065 -3.966 20.918 1.00 38.94 219 ASP A O 1
ATOM 1821 N N . ASN A 1 220 ? 27.550 -4.746 22.967 1.00 40.22 220 ASN A N 1
ATOM 1822 C CA . ASN A 1 220 ? 28.901 -5.208 22.653 1.00 40.22 220 ASN A CA 1
ATOM 1823 C C . ASN A 1 220 ? 28.853 -6.571 21.955 1.00 40.22 220 ASN A C 1
ATOM 1825 O O . ASN A 1 220 ? 28.317 -7.511 22.532 1.00 40.22 220 ASN A O 1
ATOM 1829 N N . ASP A 1 221 ? 29.584 -6.733 20.849 1.00 33.38 221 ASP A N 1
ATOM 1830 C CA . ASP A 1 221 ? 30.258 -8.009 20.573 1.00 33.38 221 ASP A CA 1
ATOM 1831 C C . ASP A 1 221 ? 31.514 -7.819 19.699 1.00 33.38 221 ASP A C 1
ATOM 1833 O O . ASP A 1 221 ? 31.464 -7.374 18.551 1.00 33.38 221 ASP A O 1
ATOM 1837 N N . ASP A 1 222 ? 32.677 -8.151 20.267 1.00 41.69 222 ASP A N 1
ATOM 1838 C CA . ASP A 1 222 ? 33.999 -7.841 19.708 1.00 41.69 222 ASP A CA 1
ATOM 1839 C C . ASP A 1 222 ? 34.644 -9.080 19.058 1.00 41.69 222 ASP A C 1
ATOM 1841 O O . ASP A 1 222 ? 35.424 -9.806 19.677 1.00 41.69 222 ASP A O 1
ATOM 1845 N N . TYR A 1 223 ? 34.304 -9.344 17.789 1.00 35.16 223 TYR A N 1
ATOM 1846 C CA . TYR A 1 223 ? 34.958 -10.370 16.957 1.00 35.16 223 TYR A CA 1
ATOM 1847 C C . TYR A 1 223 ? 35.143 -9.917 15.496 1.00 35.16 223 TYR A C 1
ATOM 1849 O O . TYR A 1 223 ? 34.468 -10.369 14.568 1.00 35.16 223 TYR A O 1
ATOM 1857 N N . ARG A 1 224 ? 36.136 -9.051 15.253 1.00 31.67 224 ARG A N 1
ATOM 1858 C CA . ARG A 1 224 ? 36.579 -8.706 13.888 1.00 31.67 224 ARG A CA 1
ATOM 1859 C C . ARG A 1 224 ? 37.325 -9.865 13.220 1.00 31.67 224 ARG A C 1
ATOM 1861 O O . ARG A 1 224 ? 38.486 -10.125 13.532 1.00 31.67 224 ARG A O 1
ATOM 1868 N N . ASN A 1 225 ? 36.699 -10.492 12.223 1.00 32.88 225 ASN A N 1
ATOM 1869 C CA . ASN A 1 225 ? 37.372 -11.382 11.273 1.00 32.88 225 A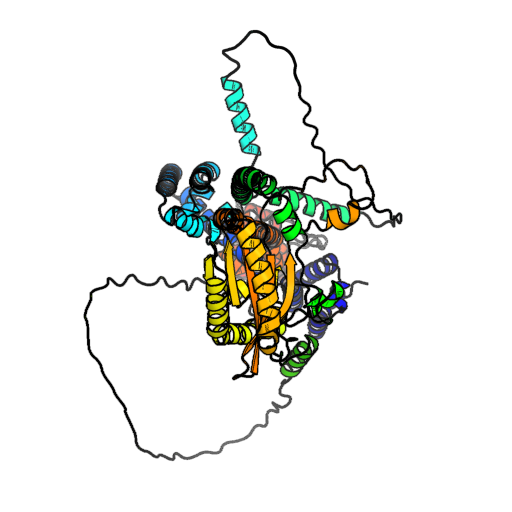SN A CA 1
ATOM 1870 C C . ASN A 1 225 ? 37.426 -10.751 9.868 1.00 32.88 225 ASN A C 1
ATOM 1872 O O . ASN A 1 225 ? 36.539 -10.002 9.464 1.00 32.88 225 ASN A O 1
ATOM 1876 N N . ASN A 1 226 ? 38.509 -11.003 9.139 1.00 36.38 226 ASN A N 1
ATOM 1877 C CA . ASN A 1 226 ? 38.974 -10.117 8.074 1.00 36.38 226 ASN A CA 1
ATOM 1878 C C . ASN A 1 226 ? 38.420 -10.524 6.692 1.00 36.38 226 ASN A C 1
ATOM 1880 O O . ASN A 1 226 ? 38.978 -11.412 6.049 1.00 36.38 226 ASN A O 1
ATOM 1884 N N . ASN A 1 227 ? 37.329 -9.897 6.227 1.00 37.44 227 ASN A N 1
ATOM 1885 C CA . ASN A 1 227 ? 36.786 -10.136 4.877 1.00 37.44 227 ASN A CA 1
ATOM 1886 C C . ASN A 1 227 ? 35.994 -8.924 4.320 1.00 37.44 227 ASN A C 1
ATOM 1888 O O . ASN A 1 227 ? 34.807 -9.016 4.020 1.00 37.44 227 ASN A O 1
ATOM 1892 N N . ASN A 1 228 ? 36.636 -7.750 4.247 1.00 36.59 228 ASN A N 1
ATOM 1893 C CA . ASN A 1 228 ? 35.931 -6.461 4.360 1.00 36.59 228 ASN A CA 1
ATOM 1894 C C . ASN A 1 228 ? 35.744 -5.620 3.070 1.00 36.59 228 ASN A C 1
ATOM 1896 O O . ASN A 1 228 ? 35.356 -4.460 3.167 1.00 36.59 228 ASN A O 1
ATOM 1900 N N . ASN A 1 229 ? 36.016 -6.150 1.866 1.00 37.12 229 ASN A N 1
ATOM 1901 C CA . ASN A 1 229 ? 35.974 -5.335 0.631 1.00 37.12 229 ASN A CA 1
ATOM 1902 C C . ASN A 1 229 ? 34.649 -5.362 -0.158 1.00 37.12 229 ASN A C 1
ATOM 1904 O O . ASN A 1 229 ? 34.388 -4.397 -0.870 1.00 37.12 229 ASN A O 1
ATOM 1908 N N . ASN A 1 230 ? 33.797 -6.391 -0.032 1.00 38.06 230 ASN A N 1
ATOM 1909 C CA . ASN A 1 230 ? 32.491 -6.398 -0.722 1.00 38.06 230 ASN A CA 1
ATOM 1910 C C . ASN A 1 230 ? 31.371 -5.709 0.082 1.00 38.06 230 ASN A C 1
ATOM 1912 O O . ASN A 1 230 ? 30.537 -5.037 -0.521 1.00 38.06 230 ASN A O 1
ATOM 1916 N N . ASN A 1 231 ? 31.376 -5.789 1.422 1.00 46.47 231 ASN A N 1
ATOM 1917 C CA . ASN A 1 231 ? 30.325 -5.175 2.254 1.00 46.47 231 ASN A CA 1
ATOM 1918 C C . ASN A 1 231 ? 30.229 -3.647 2.092 1.00 46.47 231 ASN A C 1
ATOM 1920 O O . ASN A 1 231 ? 29.135 -3.091 2.119 1.00 46.47 231 ASN A O 1
ATOM 1924 N N . ASN A 1 232 ? 31.354 -2.960 1.867 1.00 52.50 232 ASN A N 1
ATOM 1925 C CA . ASN A 1 232 ? 31.368 -1.497 1.749 1.00 52.50 232 ASN A CA 1
ATOM 1926 C C . ASN A 1 232 ? 30.560 -0.960 0.551 1.00 52.50 232 ASN A C 1
ATOM 1928 O O . ASN A 1 232 ? 30.060 0.163 0.617 1.00 52.50 232 ASN A O 1
ATOM 1932 N N . ASN A 1 233 ? 30.410 -1.733 -0.531 1.00 56.19 233 ASN A N 1
ATOM 1933 C CA . ASN A 1 233 ? 29.614 -1.299 -1.682 1.00 56.19 233 ASN A CA 1
ATOM 1934 C C . ASN A 1 233 ? 28.108 -1.449 -1.428 1.00 56.19 233 ASN A C 1
ATOM 1936 O O . ASN A 1 233 ? 27.359 -0.532 -1.765 1.00 56.19 233 ASN A O 1
ATOM 1940 N N . ASN A 1 234 ? 27.674 -2.539 -0.785 1.00 59.81 234 ASN A N 1
ATOM 1941 C CA . ASN A 1 234 ? 26.264 -2.737 -0.438 1.00 59.81 234 ASN A CA 1
ATOM 1942 C C . ASN A 1 234 ? 25.784 -1.650 0.534 1.00 59.81 234 ASN A C 1
ATOM 1944 O O . ASN A 1 234 ? 24.820 -0.954 0.222 1.00 59.81 234 ASN A O 1
ATOM 1948 N N . ASN A 1 235 ? 26.524 -1.391 1.620 1.00 71.62 235 ASN A N 1
ATOM 1949 C CA . ASN A 1 235 ? 26.170 -0.355 2.600 1.00 71.62 235 ASN A CA 1
ATOM 1950 C C . ASN A 1 235 ? 26.078 1.053 1.973 1.00 71.62 235 ASN A C 1
ATOM 1952 O O . ASN A 1 235 ? 25.250 1.868 2.377 1.00 71.62 235 ASN A O 1
ATOM 1956 N N . LYS A 1 236 ? 26.913 1.356 0.966 1.00 77.69 236 LYS A N 1
ATOM 1957 C CA . LYS A 1 236 ? 26.876 2.638 0.239 1.00 77.69 236 LYS A CA 1
ATOM 1958 C C . LYS A 1 236 ? 25.680 2.748 -0.712 1.00 77.69 236 LYS A C 1
ATOM 1960 O O . LYS A 1 236 ? 25.143 3.840 -0.899 1.00 77.69 236 LYS A O 1
ATOM 1965 N N . ILE A 1 237 ? 25.272 1.643 -1.333 1.00 74.94 237 ILE A N 1
ATOM 1966 C CA . ILE A 1 237 ? 24.054 1.600 -2.151 1.00 74.94 237 ILE A CA 1
ATOM 1967 C C . ILE A 1 237 ? 22.829 1.742 -1.245 1.00 74.94 237 ILE A C 1
ATOM 1969 O O . ILE A 1 237 ? 21.963 2.558 -1.539 1.00 74.94 237 ILE A O 1
ATOM 1973 N N . GLU A 1 238 ? 22.786 1.025 -0.124 1.00 77.25 238 GLU A N 1
ATOM 1974 C CA . GLU A 1 238 ? 21.687 1.071 0.841 1.00 77.25 238 GLU A CA 1
ATOM 1975 C C . GLU A 1 238 ? 21.511 2.464 1.463 1.00 77.25 238 GLU A C 1
ATOM 1977 O O . GLU A 1 238 ? 20.397 2.988 1.469 1.00 77.25 238 GLU A O 1
ATOM 1982 N N . SER A 1 239 ? 22.594 3.133 1.880 1.00 81.44 239 SER A N 1
ATOM 1983 C CA . SER A 1 239 ? 22.513 4.512 2.386 1.00 81.44 239 SER A CA 1
ATOM 1984 C C . SER A 1 239 ? 22.086 5.514 1.306 1.00 81.44 239 SER A C 1
ATOM 1986 O O . SER A 1 239 ? 21.242 6.373 1.568 1.00 81.44 239 SER A O 1
ATOM 1988 N N . MET A 1 240 ? 22.565 5.369 0.062 1.00 81.06 240 MET A N 1
ATOM 1989 C CA . MET A 1 240 ? 22.089 6.179 -1.066 1.00 81.06 240 MET A CA 1
ATOM 1990 C C . MET A 1 240 ? 20.602 5.926 -1.370 1.00 81.06 240 MET A C 1
ATOM 1992 O O . MET A 1 240 ? 19.885 6.868 -1.712 1.00 81.06 240 MET A O 1
ATOM 1996 N N . ILE A 1 241 ? 20.125 4.681 -1.261 1.00 77.62 241 ILE A N 1
ATOM 1997 C CA . ILE A 1 241 ? 18.705 4.343 -1.416 1.00 77.62 241 ILE A CA 1
ATOM 1998 C C . ILE A 1 241 ? 17.903 4.998 -0.290 1.00 77.62 241 ILE A C 1
ATOM 2000 O O . ILE A 1 241 ? 17.001 5.769 -0.603 1.00 77.62 241 ILE A O 1
ATOM 2004 N N . LYS A 1 242 ? 18.277 4.798 0.983 1.00 80.00 242 LYS A N 1
ATOM 2005 C CA . LYS A 1 242 ? 17.635 5.409 2.166 1.00 80.00 242 LYS A CA 1
ATOM 2006 C C . LYS A 1 242 ? 17.519 6.936 2.024 1.00 80.00 242 LYS A C 1
ATOM 2008 O O . LYS A 1 242 ? 16.453 7.494 2.273 1.00 80.00 242 LYS A O 1
ATOM 2013 N N . TRP A 1 243 ? 18.568 7.599 1.530 1.00 81.19 243 TRP A N 1
ATOM 2014 C CA . TRP A 1 243 ? 18.601 9.049 1.289 1.00 81.19 243 TRP A CA 1
ATOM 2015 C C . TRP A 1 243 ? 17.806 9.529 0.058 1.00 81.19 243 TRP A C 1
ATOM 2017 O O . TRP A 1 243 ? 17.322 10.658 0.032 1.00 81.19 243 TRP A O 1
ATOM 2027 N N . LYS A 1 244 ? 17.637 8.707 -0.986 1.00 77.25 244 LYS A N 1
ATOM 2028 C CA . LYS A 1 244 ? 16.728 9.039 -2.104 1.00 77.25 244 LYS A CA 1
ATOM 2029 C C . LYS A 1 244 ? 15.267 8.818 -1.718 1.00 77.25 244 LYS A C 1
ATOM 2031 O O . LYS A 1 244 ? 14.407 9.639 -2.019 1.00 77.25 244 LYS A O 1
ATOM 2036 N N . VAL A 1 245 ? 15.008 7.716 -1.022 1.00 75.00 245 VAL A N 1
ATOM 2037 C CA . VAL A 1 245 ? 13.708 7.315 -0.479 1.00 75.00 245 VAL A CA 1
ATOM 2038 C C . VAL A 1 245 ? 13.149 8.373 0.474 1.00 75.00 245 VAL A C 1
ATOM 2040 O O . VAL A 1 245 ? 11.971 8.718 0.385 1.00 75.00 245 VAL A O 1
ATOM 2043 N N . SER A 1 246 ? 13.996 8.953 1.329 1.00 77.94 246 SER A N 1
ATOM 2044 C CA . SER A 1 246 ? 13.608 10.016 2.262 1.00 77.94 246 SER A CA 1
ATOM 2045 C C . SER A 1 246 ? 13.146 11.316 1.581 1.00 77.94 246 SER A C 1
ATOM 2047 O O . SER A 1 246 ? 12.637 12.193 2.281 1.00 77.94 246 SER A O 1
ATOM 2049 N N . ARG A 1 247 ? 13.280 11.432 0.248 1.00 86.12 247 ARG A N 1
ATOM 2050 C CA . ARG A 1 247 ? 13.019 12.630 -0.571 1.00 86.12 247 ARG A CA 1
ATOM 2051 C C . ARG A 1 247 ? 11.942 12.433 -1.648 1.00 86.12 247 ARG A C 1
ATOM 2053 O O . ARG A 1 247 ? 11.895 13.195 -2.613 1.00 86.12 247 ARG A O 1
ATOM 2060 N N . LEU A 1 248 ? 11.086 11.416 -1.534 1.00 94.50 248 LEU A N 1
ATOM 2061 C CA . LEU A 1 248 ? 9.929 11.262 -2.428 1.00 94.50 248 LEU A CA 1
ATOM 2062 C C . LEU A 1 248 ? 8.941 12.425 -2.265 1.00 94.50 248 LEU A C 1
ATOM 2064 O O . LEU A 1 248 ? 8.609 12.785 -1.140 1.00 94.50 248 LEU A O 1
ATOM 2068 N N . LYS A 1 249 ? 8.366 12.929 -3.364 1.00 95.38 249 LYS A N 1
ATOM 2069 C CA . LYS A 1 249 ? 7.305 13.964 -3.327 1.00 95.38 249 LYS A CA 1
ATOM 2070 C C . LYS A 1 249 ? 6.058 13.542 -2.542 1.00 95.38 249 LYS A C 1
ATOM 2072 O O . LYS A 1 249 ? 5.366 14.373 -1.963 1.00 95.38 249 LYS A O 1
ATOM 2077 N N . TRP A 1 250 ? 5.806 12.233 -2.440 1.00 96.00 250 TRP A N 1
ATOM 2078 C CA . TRP A 1 250 ? 4.797 11.680 -1.530 1.00 96.00 250 TRP A CA 1
ATOM 2079 C C . TRP A 1 250 ? 5.028 12.084 -0.063 1.00 96.00 250 TRP A C 1
ATOM 2081 O O . TRP A 1 250 ? 4.067 12.270 0.682 1.00 96.00 250 TRP A O 1
ATOM 2091 N N . ARG A 1 251 ? 6.290 12.236 0.358 1.00 95.25 251 ARG A N 1
ATOM 2092 C CA . ARG A 1 251 ? 6.643 12.587 1.733 1.00 95.25 251 ARG A CA 1
ATOM 2093 C C . ARG A 1 251 ? 6.157 13.985 2.107 1.00 95.25 251 ARG A C 1
ATOM 2095 O O . ARG A 1 251 ? 5.568 14.113 3.165 1.00 95.25 251 ARG A O 1
ATOM 2102 N N . GLU A 1 252 ? 6.254 14.974 1.218 1.00 95.94 252 GLU A N 1
ATOM 2103 C CA . GLU A 1 252 ? 5.732 16.330 1.479 1.00 95.94 252 GLU A CA 1
ATOM 2104 C C . GLU A 1 252 ? 4.226 16.309 1.829 1.00 95.94 252 GLU A C 1
ATOM 2106 O O . GLU A 1 252 ? 3.761 17.061 2.686 1.00 95.94 252 GLU A O 1
ATOM 2111 N N . VAL A 1 253 ? 3.454 15.397 1.220 1.00 97.31 253 VAL A N 1
ATOM 2112 C CA . VAL A 1 253 ? 2.024 15.186 1.523 1.00 97.31 253 VAL A CA 1
ATOM 2113 C C . VAL A 1 253 ? 1.822 14.486 2.875 1.00 97.31 253 VAL A C 1
ATOM 2115 O O . VAL A 1 253 ? 0.890 14.818 3.609 1.00 97.31 253 VAL A O 1
ATOM 2118 N N . VAL A 1 254 ? 2.691 13.535 3.228 1.00 96.94 254 VAL A N 1
ATOM 2119 C CA . VAL A 1 254 ? 2.691 12.846 4.532 1.00 96.94 254 VAL A CA 1
ATOM 2120 C C . VAL A 1 254 ? 3.085 13.792 5.667 1.00 96.94 254 VAL A C 1
ATOM 2122 O O . VAL A 1 254 ? 2.438 13.781 6.714 1.00 96.94 254 VAL A O 1
ATOM 2125 N N . ASP A 1 255 ? 4.090 14.637 5.457 1.00 96.44 255 ASP A N 1
ATOM 2126 C CA . ASP A 1 255 ? 4.575 15.614 6.430 1.00 96.44 255 ASP A CA 1
ATOM 2127 C C . ASP A 1 255 ? 3.490 16.674 6.689 1.00 96.44 255 ASP A C 1
ATOM 2129 O O . ASP A 1 255 ? 3.138 16.924 7.842 1.00 96.44 255 ASP A O 1
ATOM 2133 N N . LEU A 1 256 ? 2.838 17.181 5.631 1.00 97.62 256 LEU A N 1
ATOM 2134 C CA . LEU A 1 256 ? 1.630 18.015 5.722 1.00 97.62 256 LEU A CA 1
ATOM 2135 C C . LEU A 1 256 ? 0.516 17.331 6.535 1.00 97.62 256 LEU A C 1
ATOM 2137 O O . LEU A 1 256 ? -0.088 17.952 7.412 1.00 97.62 256 LEU A O 1
ATOM 2141 N N . CYS A 1 257 ? 0.242 16.047 6.281 1.00 97.81 257 CYS A N 1
ATOM 2142 C CA . CYS A 1 257 ? -0.762 15.302 7.045 1.00 97.81 257 CYS A CA 1
ATOM 2143 C C . CYS A 1 257 ? -0.384 15.152 8.528 1.00 97.81 257 CYS A C 1
ATOM 2145 O O . CYS A 1 257 ? -1.243 15.238 9.411 1.00 97.81 257 CYS A O 1
ATOM 2147 N N . THR A 1 258 ? 0.902 14.948 8.802 1.00 96.69 258 THR A N 1
ATOM 2148 C CA . THR A 1 258 ? 1.456 14.771 10.148 1.00 96.69 258 THR A CA 1
ATOM 2149 C C . THR A 1 258 ? 1.419 16.083 10.932 1.00 96.69 258 THR A C 1
ATOM 2151 O O . THR A 1 258 ? 1.011 16.089 12.092 1.00 96.69 258 THR A O 1
ATOM 2154 N N . GLU A 1 259 ? 1.734 17.214 10.294 1.00 97.56 259 GLU A N 1
ATOM 2155 C CA . GLU A 1 259 ? 1.630 18.557 10.879 1.00 97.56 259 GLU A CA 1
ATOM 2156 C C . GLU A 1 259 ? 0.183 18.878 11.299 1.00 97.56 259 GLU A C 1
ATOM 2158 O O . GLU A 1 259 ? -0.066 19.349 12.411 1.00 97.56 259 GLU A O 1
ATOM 2163 N N . GLN A 1 260 ? -0.789 18.580 10.431 1.00 97.50 260 GLN A N 1
ATOM 2164 C CA . GLN A 1 260 ? -2.216 18.780 10.708 1.00 97.50 260 GLN A CA 1
ATOM 2165 C C . GLN A 1 260 ? -2.708 17.869 11.840 1.00 97.50 260 GLN A C 1
ATOM 2167 O O . GLN A 1 260 ? -3.389 18.332 12.756 1.00 97.50 260 GLN A O 1
ATOM 2172 N N . THR A 1 261 ? -2.291 16.600 11.837 1.00 96.12 261 THR A N 1
ATOM 2173 C CA . THR A 1 261 ? -2.596 15.652 12.919 1.00 96.12 261 THR A CA 1
ATOM 2174 C C . THR A 1 261 ? -2.007 16.125 14.251 1.00 96.12 261 THR A C 1
ATOM 2176 O O . THR A 1 261 ? -2.721 16.152 15.250 1.00 96.12 261 THR A O 1
ATOM 2179 N N . LYS A 1 262 ? -0.752 16.600 14.274 1.00 96.38 262 LYS A N 1
ATOM 2180 C CA . LYS A 1 262 ? -0.095 17.153 15.475 1.00 96.38 262 LYS A CA 1
ATOM 2181 C C . LYS A 1 262 ? -0.854 18.359 16.048 1.00 96.38 262 LYS A C 1
ATOM 2183 O O . LYS A 1 262 ? -1.021 18.449 17.263 1.00 96.38 262 LYS A O 1
ATOM 2188 N N . LYS A 1 263 ? -1.372 19.251 15.192 1.00 95.88 263 LYS A N 1
ATOM 2189 C CA . LYS A 1 263 ? -2.202 20.400 15.612 1.00 95.88 263 LYS A CA 1
ATOM 2190 C C . LYS A 1 263 ? -3.522 19.967 16.257 1.00 95.88 263 LYS A C 1
ATOM 2192 O O . LYS A 1 263 ? -3.871 20.479 17.320 1.00 95.88 263 LYS A O 1
ATOM 2197 N N . GLU A 1 264 ? -4.238 19.011 15.663 1.00 95.94 264 GLU A N 1
ATOM 2198 C CA . GLU A 1 264 ? -5.491 18.496 16.238 1.00 95.94 264 GLU A CA 1
ATOM 2199 C C . GLU A 1 264 ? -5.247 17.651 17.499 1.00 95.94 264 GLU A C 1
ATOM 2201 O O . GLU A 1 264 ? -6.050 17.725 18.423 1.00 95.94 264 GLU A O 1
ATOM 2206 N N . VAL A 1 265 ? -4.139 16.902 17.592 1.00 95.62 265 VAL A N 1
ATOM 2207 C CA . VAL A 1 265 ? -3.724 16.181 18.814 1.00 95.62 265 VAL A CA 1
ATOM 2208 C C . VAL A 1 265 ? -3.506 17.140 19.983 1.00 95.62 265 VAL A C 1
ATOM 2210 O O . VAL A 1 265 ? -4.006 16.893 21.074 1.00 95.62 265 VAL A O 1
ATOM 2213 N N . GLU A 1 266 ? -2.828 18.262 19.764 1.00 95.81 266 GLU A N 1
ATOM 2214 C CA . GLU A 1 266 ? -2.622 19.285 20.796 1.00 95.81 266 GLU A CA 1
ATOM 2215 C C . GLU A 1 266 ? -3.946 19.997 21.162 1.00 95.81 266 GLU A C 1
ATOM 2217 O O . GLU A 1 266 ? -4.223 20.287 22.328 1.00 95.81 266 GLU A O 1
ATOM 2222 N N . GLY A 1 267 ? -4.843 20.183 20.188 1.00 95.88 267 GLY A N 1
ATOM 2223 C CA . GLY A 1 267 ? -6.222 20.613 20.436 1.00 95.88 267 GLY A CA 1
ATOM 2224 C C . GLY A 1 267 ? -7.048 19.607 21.251 1.00 95.88 267 GLY A C 1
ATOM 2225 O O . GLY A 1 267 ? -7.817 20.023 22.119 1.00 95.88 267 GLY A O 1
ATOM 2226 N N . LEU A 1 268 ? -6.897 18.305 20.988 1.00 95.62 268 LEU A N 1
ATOM 2227 C CA . LEU A 1 268 ? -7.519 17.210 21.734 1.00 95.62 268 LEU A CA 1
ATOM 2228 C C . LEU A 1 268 ? -6.973 17.171 23.162 1.00 95.62 268 LEU A C 1
ATOM 2230 O O . LEU A 1 268 ? -7.763 17.222 24.098 1.00 95.62 268 LEU A O 1
ATOM 2234 N N . ARG A 1 269 ? -5.646 17.152 23.337 1.00 95.75 269 ARG A N 1
ATOM 2235 C CA . ARG A 1 269 ? -4.958 17.100 24.636 1.00 95.75 269 ARG A CA 1
ATOM 2236 C C . ARG A 1 269 ? -5.525 18.118 25.621 1.00 95.75 269 ARG A C 1
ATOM 2238 O O . ARG A 1 269 ? -5.851 17.744 26.740 1.00 95.75 269 ARG A O 1
ATOM 2245 N N . ARG A 1 270 ? -5.728 19.369 25.192 1.00 96.31 270 ARG A N 1
ATOM 2246 C CA . ARG A 1 270 ? -6.325 20.429 26.026 1.00 96.31 270 ARG A CA 1
ATOM 2247 C C . ARG A 1 270 ? -7.782 20.171 26.429 1.00 96.31 270 ARG A C 1
ATOM 2249 O O . ARG A 1 270 ? -8.186 20.581 27.515 1.00 96.31 270 ARG A O 1
ATOM 2256 N N . ARG A 1 271 ? -8.577 19.498 25.587 1.00 96.19 271 ARG A N 1
ATOM 2257 C CA . ARG A 1 271 ? -9.948 19.064 25.930 1.00 96.19 271 ARG A CA 1
ATOM 2258 C C . ARG A 1 271 ? -9.914 17.890 26.911 1.00 96.19 271 ARG A C 1
ATOM 2260 O O . ARG A 1 271 ? -10.594 17.943 27.933 1.00 96.19 271 ARG A O 1
ATOM 2267 N N . LEU A 1 272 ? -9.056 16.900 26.647 1.00 95.75 272 LEU A N 1
ATOM 2268 C CA . LEU A 1 272 ? -8.856 15.739 27.517 1.00 95.75 272 LEU A CA 1
ATOM 2269 C C . LEU A 1 272 ? -8.378 16.151 28.912 1.00 95.75 272 LEU A C 1
ATOM 2271 O O . LEU A 1 272 ? -8.953 15.717 29.900 1.00 95.75 272 LEU A O 1
ATOM 2275 N N . GLU A 1 273 ? -7.357 17.007 28.997 1.00 95.62 273 GLU A N 1
ATOM 2276 C CA . GLU A 1 273 ? -6.791 17.498 30.257 1.00 95.62 273 GLU A CA 1
ATOM 2277 C C . GLU A 1 273 ? -7.853 18.169 31.128 1.00 95.62 273 GLU A C 1
ATOM 2279 O O . GLU A 1 273 ? -7.930 17.892 32.323 1.00 95.62 273 GLU A O 1
ATOM 2284 N N . LYS A 1 274 ? -8.726 18.985 30.526 1.00 96.38 274 LYS A N 1
ATOM 2285 C CA . LYS A 1 274 ? -9.823 19.630 31.244 1.00 96.38 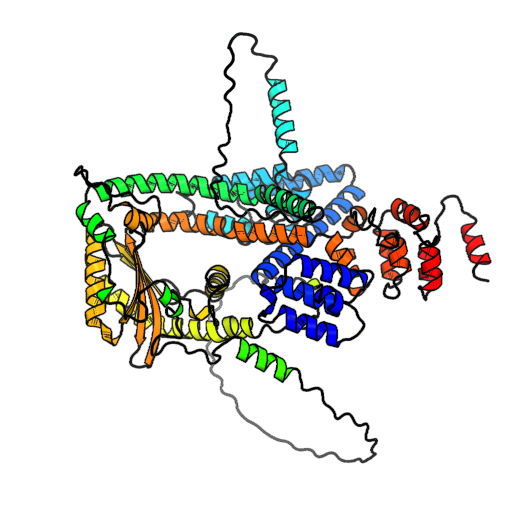274 LYS A CA 1
ATOM 2286 C C . LYS A 1 274 ? -10.802 18.611 31.841 1.00 96.38 274 LYS A C 1
ATOM 2288 O O . LYS A 1 274 ? -11.066 18.676 33.038 1.00 96.38 274 LYS A O 1
ATOM 2293 N N . GLU A 1 275 ? -11.330 17.685 31.037 1.00 96.38 275 GLU A N 1
ATOM 2294 C CA . GLU A 1 275 ? -12.327 16.711 31.519 1.00 96.38 275 GLU A CA 1
ATOM 2295 C C . GLU A 1 275 ? -11.707 15.698 32.499 1.00 96.38 275 GLU A C 1
ATOM 2297 O O . GLU A 1 275 ? -12.327 15.356 33.502 1.00 96.38 275 GLU A O 1
ATOM 2302 N N . ILE A 1 276 ? -10.450 15.290 32.289 1.00 95.62 276 ILE A N 1
ATOM 2303 C CA . ILE A 1 276 ? -9.718 14.401 33.205 1.00 95.62 276 ILE A CA 1
ATOM 2304 C C . ILE A 1 276 ? -9.446 15.086 34.552 1.00 95.62 276 ILE A C 1
ATOM 2306 O O . ILE A 1 276 ? -9.579 14.437 35.583 1.00 95.62 276 ILE A O 1
ATOM 2310 N N . ILE A 1 277 ? -9.115 16.382 34.585 1.00 94.56 277 ILE A N 1
ATOM 2311 C CA . ILE A 1 277 ? -8.970 17.129 35.849 1.00 94.56 277 ILE A CA 1
ATOM 2312 C C . ILE A 1 277 ? -10.327 17.292 36.554 1.00 94.56 277 ILE A C 1
ATOM 2314 O O . ILE A 1 277 ? -10.396 17.196 37.778 1.00 94.56 277 ILE A O 1
ATOM 2318 N N . GLU A 1 278 ? -11.410 17.519 35.802 1.00 96.31 278 GLU A N 1
ATOM 2319 C CA . GLU A 1 278 ? -12.771 17.621 36.352 1.00 96.31 278 GLU A CA 1
ATOM 2320 C C . GLU A 1 278 ? -13.280 16.263 36.905 1.00 96.31 278 GLU A C 1
ATOM 2322 O O . GLU A 1 278 ? -14.038 16.256 37.876 1.00 96.31 278 GLU A O 1
ATOM 2327 N N . HIS A 1 279 ? -12.814 15.124 36.365 1.00 96.56 279 HIS A N 1
ATOM 2328 C CA . HIS A 1 279 ? -13.268 13.760 36.701 1.00 96.56 279 HIS A CA 1
ATOM 2329 C C . HIS A 1 279 ? -12.118 12.780 37.072 1.00 96.56 279 HIS A C 1
ATOM 2331 O O . HIS A 1 279 ? -12.168 11.595 36.731 1.00 96.56 279 HIS A O 1
ATOM 2337 N N . GLU A 1 280 ? -11.087 13.242 37.797 1.00 95.00 280 GLU A N 1
ATOM 2338 C CA . GLU A 1 280 ? -9.813 12.513 38.031 1.00 95.00 280 GLU A CA 1
ATOM 2339 C C . GLU A 1 280 ? -9.994 11.067 38.543 1.00 95.00 280 GLU A C 1
ATOM 2341 O O . GLU A 1 280 ? -9.376 10.140 38.020 1.00 95.00 280 GLU A O 1
ATOM 2346 N N . LEU A 1 281 ? -10.894 10.848 39.510 1.00 95.44 281 LEU A N 1
ATOM 2347 C CA . LEU A 1 281 ? -11.163 9.518 40.085 1.00 95.44 281 LEU A CA 1
ATOM 2348 C C . LEU A 1 281 ? -11.836 8.554 39.091 1.00 95.44 281 LEU A C 1
ATOM 2350 O O . LEU A 1 281 ? -11.549 7.361 39.089 1.00 95.44 281 LEU A O 1
ATOM 2354 N N . VAL A 1 282 ? -12.709 9.069 38.222 1.00 97.31 282 VAL A N 1
ATOM 2355 C CA . VAL A 1 282 ? -13.386 8.273 37.184 1.00 97.31 282 VAL A CA 1
ATOM 2356 C C . VAL A 1 282 ? -12.373 7.852 36.119 1.00 97.31 282 VAL A C 1
ATOM 2358 O O . VAL A 1 282 ? -12.391 6.718 35.643 1.00 97.31 282 VAL A O 1
ATOM 2361 N N . PHE A 1 283 ? -11.444 8.750 35.777 1.00 96.69 283 PHE A N 1
ATOM 2362 C CA . PHE A 1 283 ? -10.353 8.447 34.858 1.00 96.69 283 PHE A CA 1
ATOM 2363 C C . PHE A 1 283 ? -9.357 7.430 35.438 1.00 96.69 283 PHE A C 1
ATOM 2365 O O . PHE A 1 283 ? -8.902 6.549 34.706 1.00 96.69 283 PHE A O 1
ATOM 2372 N N . GLU A 1 284 ? -9.068 7.485 36.744 1.00 94.50 284 GLU A N 1
ATOM 2373 C CA . GLU A 1 284 ? -8.293 6.453 37.447 1.00 94.50 284 GLU A CA 1
ATOM 2374 C C . GLU A 1 284 ? -8.946 5.068 37.312 1.00 94.50 284 GLU A C 1
ATOM 2376 O O . GLU A 1 284 ? -8.275 4.109 36.920 1.00 94.50 284 GLU A O 1
ATOM 2381 N N . ASP A 1 285 ? -10.252 4.959 37.562 1.00 96.31 285 ASP A N 1
ATOM 2382 C CA . ASP A 1 285 ? -10.989 3.696 37.430 1.00 96.31 285 ASP A CA 1
ATOM 2383 C C . ASP A 1 285 ? -11.019 3.182 35.976 1.00 96.31 285 ASP A C 1
ATOM 2385 O O . ASP A 1 285 ? -10.885 1.977 35.745 1.00 96.31 285 ASP A O 1
ATOM 2389 N N . ILE A 1 286 ? -11.106 4.072 34.979 1.00 97.00 286 ILE A N 1
ATOM 2390 C CA . ILE A 1 286 ? -10.984 3.718 33.551 1.00 97.00 286 ILE A CA 1
ATOM 2391 C C . ILE A 1 286 ? -9.575 3.200 33.224 1.00 97.00 286 ILE A C 1
ATOM 2393 O O . ILE A 1 286 ? -9.440 2.182 32.538 1.00 97.00 286 ILE A O 1
ATOM 2397 N N . CYS A 1 287 ? -8.521 3.852 33.721 1.00 95.06 287 CYS A N 1
ATOM 2398 C CA . CYS A 1 287 ? -7.141 3.400 33.527 1.00 95.06 287 CYS A CA 1
ATOM 2399 C C . CYS A 1 287 ? -6.895 2.038 34.193 1.00 95.06 287 CYS A C 1
ATOM 2401 O O . CYS A 1 287 ? -6.252 1.171 33.608 1.00 95.06 287 CYS A O 1
ATOM 2403 N N . ASN A 1 288 ? -7.461 1.812 35.380 1.00 95.12 288 ASN A N 1
ATOM 2404 C CA . ASN A 1 288 ? -7.355 0.548 36.108 1.00 95.12 288 ASN A CA 1
ATOM 2405 C C . ASN A 1 288 ? -8.334 -0.538 35.609 1.00 95.12 288 ASN A C 1
ATOM 2407 O O . ASN A 1 288 ? -8.271 -1.682 36.071 1.00 95.12 288 ASN A O 1
ATOM 2411 N N . PHE A 1 289 ? -9.231 -0.229 34.664 1.00 97.12 289 PHE A N 1
ATOM 2412 C CA . PHE A 1 289 ? -10.261 -1.164 34.217 1.00 97.12 289 PHE A CA 1
ATOM 2413 C C . PHE A 1 289 ? -9.667 -2.403 33.527 1.00 97.12 289 PHE A C 1
ATOM 2415 O O . PHE A 1 289 ? -9.047 -2.326 32.460 1.00 97.12 289 PHE A O 1
ATOM 2422 N N . HIS A 1 290 ? -9.950 -3.577 34.100 1.00 95.62 290 HIS A N 1
ATOM 2423 C CA . HIS A 1 290 ? -9.615 -4.884 33.538 1.00 95.62 290 HIS A CA 1
ATOM 2424 C C . HIS A 1 290 ? -10.736 -5.916 33.734 1.00 95.62 290 HIS A C 1
ATOM 2426 O O . HIS A 1 290 ? -11.600 -5.786 34.604 1.00 95.62 290 HIS A O 1
ATOM 2432 N N . CYS A 1 291 ? -10.691 -6.991 32.941 1.00 96.75 291 CYS A N 1
ATOM 2433 C CA . CYS A 1 291 ? -11.594 -8.151 33.033 1.00 96.75 291 CYS A CA 1
ATOM 2434 C C . CYS A 1 291 ? -10.829 -9.489 32.985 1.00 96.75 291 CYS A C 1
ATOM 2436 O O . CYS A 1 291 ? -11.349 -10.491 32.496 1.00 96.75 291 CYS A O 1
ATOM 2438 N N . ASN A 1 292 ? -9.575 -9.508 33.450 1.00 95.38 292 ASN A N 1
ATOM 2439 C CA . ASN A 1 292 ? -8.703 -10.690 33.415 1.00 95.38 292 ASN A CA 1
ATOM 2440 C C . ASN A 1 292 ? -9.309 -11.908 34.130 1.00 95.38 292 ASN A C 1
ATOM 2442 O O . ASN A 1 292 ? -9.038 -13.038 33.743 1.00 95.38 292 ASN A O 1
ATOM 2446 N N . GLU A 1 293 ? -10.155 -11.683 35.135 1.00 96.88 293 GLU A N 1
ATOM 2447 C CA . GLU A 1 293 ? -10.863 -12.722 35.883 1.00 96.88 293 GLU A CA 1
ATOM 2448 C C . GLU A 1 293 ? -12.009 -13.393 35.104 1.00 96.88 293 GLU A C 1
ATOM 2450 O O . GLU A 1 293 ? -12.515 -14.427 35.533 1.00 96.88 293 GLU A O 1
ATOM 2455 N N . MET A 1 294 ? -12.420 -12.814 33.970 1.00 96.88 294 MET A N 1
ATOM 2456 C CA . MET A 1 294 ? -13.450 -13.355 33.073 1.00 96.88 294 MET A CA 1
ATOM 2457 C C . MET A 1 294 ? -12.874 -13.989 31.801 1.00 96.88 294 MET A C 1
ATOM 2459 O O . MET A 1 294 ? -13.598 -14.670 31.079 1.00 96.88 294 MET A O 1
ATOM 2463 N N . ILE A 1 295 ? -11.593 -13.757 31.507 1.00 96.81 295 ILE A N 1
ATOM 2464 C CA . ILE A 1 295 ? -10.923 -14.318 30.332 1.00 96.81 295 ILE A CA 1
ATOM 2465 C C . ILE A 1 295 ? -10.534 -15.767 30.632 1.00 96.81 295 ILE A C 1
ATOM 2467 O O . ILE A 1 295 ? -9.848 -16.046 31.618 1.00 96.81 295 ILE A O 1
ATOM 2471 N N . HIS A 1 296 ? -10.942 -16.701 29.769 1.00 97.12 296 HIS A N 1
ATOM 2472 C CA . HIS A 1 296 ? -10.572 -18.105 29.935 1.00 97.12 296 HIS A CA 1
ATOM 2473 C C . HIS A 1 296 ? -9.041 -18.281 29.897 1.00 97.12 296 HIS A C 1
ATOM 2475 O O . HIS A 1 296 ? -8.334 -17.641 29.112 1.00 97.12 296 HIS A O 1
ATOM 2481 N N . SER A 1 297 ? -8.509 -19.162 30.751 1.00 96.69 297 SER A N 1
ATOM 2482 C CA . SER A 1 297 ? -7.064 -19.274 31.019 1.00 96.69 297 SER A CA 1
ATOM 2483 C C . SER A 1 297 ? -6.226 -19.677 29.798 1.00 96.69 297 SER A C 1
ATOM 2485 O O . SER A 1 297 ? -5.012 -19.466 29.780 1.00 96.69 297 SER A O 1
ATOM 2487 N N . GLU A 1 298 ? -6.855 -20.207 28.745 1.00 96.81 298 GLU A N 1
ATOM 2488 C CA . GLU A 1 298 ? -6.185 -20.511 27.480 1.00 96.81 298 GLU A CA 1
ATOM 2489 C C . GLU A 1 298 ? -5.861 -19.270 26.633 1.00 96.81 298 GLU A C 1
ATOM 2491 O O . GLU A 1 298 ? -4.978 -19.355 25.778 1.00 96.81 298 GLU A O 1
ATOM 2496 N N . TYR A 1 299 ? -6.524 -18.132 26.867 1.00 96.19 299 TYR A N 1
ATOM 2497 C CA . TYR A 1 299 ? -6.287 -16.863 26.164 1.00 96.19 299 TYR A CA 1
ATOM 2498 C C . TYR A 1 299 ? -5.456 -15.864 26.983 1.00 96.19 299 TYR A C 1
ATOM 2500 O O . TYR A 1 299 ? -4.966 -14.879 26.425 1.00 96.19 299 TYR A O 1
ATOM 2508 N N . LEU A 1 300 ? -5.289 -16.103 28.288 1.00 93.88 300 LEU A N 1
ATOM 2509 C CA . LEU A 1 300 ? -4.633 -15.187 29.220 1.00 93.88 300 LEU A CA 1
ATOM 2510 C C . LEU A 1 300 ? -3.094 -15.308 29.171 1.00 93.88 300 LEU A C 1
ATOM 2512 O O . LEU A 1 300 ? -2.530 -16.358 29.476 1.00 93.88 300 LEU A O 1
ATOM 2516 N N . GLY A 1 301 ? -2.410 -14.206 28.847 1.00 89.94 301 GLY A N 1
ATOM 2517 C CA . GLY A 1 301 ? -0.943 -14.091 28.858 1.00 89.94 301 GLY A CA 1
ATOM 2518 C C . GLY A 1 301 ? -0.310 -13.906 27.471 1.00 89.94 301 GLY A C 1
ATOM 2519 O O . GLY A 1 301 ? -0.854 -14.330 26.453 1.00 89.94 301 GLY A O 1
ATOM 2520 N N . LYS A 1 302 ? 0.870 -13.265 27.413 1.00 86.94 302 LYS A N 1
ATOM 2521 C CA . LYS A 1 302 ? 1.547 -12.921 26.142 1.00 86.94 302 LYS A CA 1
ATOM 2522 C C . LYS A 1 302 ? 1.869 -14.165 25.288 1.00 86.94 302 LYS A C 1
ATOM 2524 O O . LYS A 1 302 ? 1.727 -14.127 24.068 1.00 86.94 302 LYS A O 1
ATOM 2529 N N . ASP A 1 303 ? 2.197 -15.297 25.915 1.00 90.81 303 ASP A N 1
ATOM 2530 C CA . ASP A 1 303 ? 2.483 -16.577 25.241 1.00 90.81 303 ASP A CA 1
ATOM 2531 C C . ASP A 1 303 ? 1.233 -17.285 24.666 1.00 90.81 303 ASP A C 1
ATOM 2533 O O . ASP A 1 303 ? 1.354 -18.248 23.891 1.00 90.81 303 ASP A O 1
ATOM 2537 N N . LYS A 1 304 ? 0.036 -16.815 25.048 1.00 93.19 304 LYS A N 1
ATOM 2538 C CA . LYS A 1 304 ? -1.268 -17.306 24.592 1.00 93.19 304 LYS A CA 1
ATOM 2539 C C . LYS A 1 304 ? -1.832 -16.545 23.392 1.00 93.19 304 LYS A C 1
ATOM 2541 O O . LYS A 1 304 ? -2.828 -17.002 22.844 1.00 93.19 304 LYS A O 1
ATOM 2546 N N . LYS A 1 305 ? -1.171 -15.489 22.888 1.00 93.38 305 LYS A N 1
ATOM 2547 C CA . LYS A 1 305 ? -1.582 -14.759 21.662 1.00 93.38 305 LYS A CA 1
ATOM 2548 C C . LYS A 1 305 ? -1.898 -15.701 20.483 1.00 93.38 305 LYS A C 1
ATOM 2550 O O . LYS A 1 305 ? -2.855 -15.488 19.749 1.00 93.38 305 LYS A O 1
ATOM 2555 N N . LYS A 1 306 ? -1.150 -16.806 20.361 1.00 93.88 306 LYS A N 1
ATOM 2556 C CA . LYS A 1 306 ? -1.354 -17.892 19.377 1.00 93.88 306 LYS A CA 1
ATOM 2557 C C . LYS A 1 306 ? -2.725 -18.596 19.436 1.00 93.88 306 LYS A C 1
ATOM 2559 O O . LYS A 1 306 ? -3.045 -19.345 18.517 1.00 93.88 306 LYS A O 1
ATOM 2564 N N . ASN A 1 307 ? -3.494 -18.403 20.508 1.00 96.25 307 ASN A N 1
ATOM 2565 C CA . ASN A 1 307 ? -4.834 -18.956 20.704 1.00 96.25 307 ASN A CA 1
ATOM 2566 C C . ASN A 1 307 ? -5.948 -17.955 20.350 1.00 96.25 307 ASN A C 1
ATOM 2568 O O . ASN A 1 307 ? -7.099 -18.368 20.245 1.00 96.25 307 ASN A O 1
ATOM 2572 N N . TRP A 1 308 ? -5.630 -16.673 20.122 1.00 96.69 308 TRP A N 1
ATOM 2573 C CA . TRP A 1 308 ? -6.590 -15.651 19.684 1.00 96.69 308 TRP A CA 1
ATOM 2574 C C . TRP A 1 308 ? -6.906 -15.823 18.189 1.00 96.69 308 TRP A C 1
ATOM 2576 O O . TRP A 1 308 ? -6.444 -15.059 17.341 1.00 96.69 308 TRP A O 1
ATOM 2586 N N . ARG A 1 309 ? -7.618 -16.905 17.856 1.00 97.50 309 ARG A N 1
ATOM 2587 C CA . ARG A 1 309 ? -7.888 -17.334 16.479 1.00 97.50 309 ARG A CA 1
ATOM 2588 C C . ARG A 1 309 ? -9.290 -17.909 16.319 1.00 97.50 309 ARG A C 1
ATOM 2590 O O . ARG A 1 309 ? -9.740 -18.717 17.131 1.00 97.50 309 ARG A O 1
ATOM 2597 N N . GLN A 1 310 ? -9.911 -17.603 15.184 1.00 97.94 310 GLN A N 1
ATOM 2598 C CA . GLN A 1 310 ? -11.233 -18.091 14.776 1.00 97.94 310 GLN A CA 1
ATOM 2599 C C . GLN A 1 310 ? -11.309 -19.630 14.709 1.00 97.94 310 GLN A C 1
ATOM 2601 O O . GLN A 1 310 ? -12.366 -20.211 14.937 1.00 97.94 310 GLN A O 1
ATOM 2606 N N . ASP A 1 311 ? -10.193 -20.320 14.441 1.00 97.25 311 ASP A N 1
ATOM 2607 C CA . ASP A 1 311 ? -10.130 -21.788 14.404 1.00 97.25 311 ASP A CA 1
ATOM 2608 C C . ASP A 1 311 ? -9.972 -22.449 15.790 1.00 97.25 311 ASP A C 1
ATOM 2610 O O . ASP A 1 311 ? -10.094 -23.676 15.904 1.00 97.25 311 ASP A O 1
ATOM 2614 N N . LYS A 1 312 ? -9.757 -21.671 16.861 1.00 96.75 312 LYS A N 1
ATOM 2615 C CA . LYS A 1 312 ? -9.654 -22.172 18.244 1.00 96.75 312 LYS A CA 1
ATOM 2616 C C . LYS A 1 312 ? -10.981 -22.143 18.989 1.00 96.75 312 LYS A C 1
ATOM 2618 O O . LYS A 1 312 ? -11.295 -23.152 19.616 1.00 96.75 312 LYS A O 1
ATOM 2623 N N . CYS A 1 313 ? -11.803 -21.108 18.798 1.00 96.56 313 CYS A N 1
ATOM 2624 C CA . CYS A 1 313 ? -13.146 -20.994 19.384 1.00 96.56 313 CYS A CA 1
ATOM 2625 C C . CYS A 1 313 ? -13.955 -22.292 19.216 1.00 96.56 313 CYS A C 1
ATOM 2627 O O . CYS A 1 313 ? -13.906 -22.910 18.145 1.00 96.56 313 CYS A O 1
ATOM 2629 N N . ARG A 1 314 ? -14.716 -22.704 20.241 1.00 96.62 314 ARG A N 1
ATOM 2630 C CA . ARG A 1 314 ? -15.389 -24.019 20.314 1.00 96.62 314 ARG A CA 1
ATOM 2631 C C . ARG A 1 314 ? -16.143 -24.399 19.033 1.00 96.62 314 ARG A C 1
ATOM 2633 O O . ARG A 1 314 ? -15.870 -25.463 18.480 1.00 96.62 314 ARG A O 1
ATOM 2640 N N . TYR A 1 315 ? -16.992 -23.503 18.525 1.00 98.06 315 TYR A N 1
ATOM 2641 C CA . TYR A 1 315 ? -17.728 -23.675 17.264 1.00 98.06 315 TYR A CA 1
ATOM 2642 C C . TYR A 1 315 ? -17.238 -22.744 16.135 1.00 98.06 315 TYR A C 1
ATOM 2644 O O . TYR A 1 315 ? -17.943 -22.479 15.156 1.00 98.06 315 TYR A O 1
ATOM 2652 N N . GLY A 1 316 ? -16.009 -22.239 16.262 1.00 97.75 316 GLY A N 1
ATOM 2653 C CA . GLY A 1 316 ? -15.348 -21.390 15.271 1.00 97.75 316 GLY A CA 1
ATOM 2654 C C . GLY A 1 316 ? -15.002 -22.113 13.964 1.00 97.75 316 GLY A C 1
ATOM 2655 O O . GLY A 1 316 ? -15.133 -23.337 13.855 1.00 97.75 316 GLY A O 1
ATOM 2656 N N . LEU A 1 317 ? -14.571 -21.361 12.947 1.00 97.94 317 LEU A N 1
ATOM 2657 C CA . LEU A 1 317 ? -14.294 -21.910 11.617 1.00 97.94 317 LEU A CA 1
ATOM 2658 C C . LEU A 1 317 ? -12.999 -22.734 11.634 1.00 97.94 317 LEU A C 1
ATOM 2660 O O . LEU A 1 317 ? -11.889 -22.196 11.592 1.00 97.94 317 LEU A O 1
ATOM 2664 N N . LYS A 1 318 ? -13.140 -24.061 11.685 1.00 97.50 318 LYS A N 1
ATOM 2665 C CA . LYS A 1 318 ? -12.005 -24.989 11.689 1.00 97.50 318 LYS A CA 1
ATOM 2666 C C . LYS A 1 318 ? -11.397 -25.092 10.289 1.00 97.50 318 LYS A C 1
ATOM 2668 O O . LYS A 1 318 ? -12.075 -25.503 9.351 1.00 97.50 318 LYS A O 1
ATOM 2673 N N . SER A 1 319 ? -10.108 -24.773 10.154 1.00 94.75 319 SER A N 1
ATOM 2674 C CA . SER A 1 319 ? -9.393 -25.009 8.896 1.00 94.75 319 SER A CA 1
ATOM 2675 C C . SER A 1 319 ? -9.343 -26.507 8.581 1.00 94.75 319 SER A C 1
ATOM 2677 O O . SER A 1 319 ? -8.972 -27.317 9.433 1.00 94.75 319 SER A O 1
ATOM 2679 N N . LYS A 1 320 ? -9.684 -26.873 7.340 1.00 94.62 320 LYS A N 1
ATOM 2680 C CA . LYS A 1 320 ? -9.608 -28.260 6.837 1.00 94.62 320 LYS A CA 1
ATOM 2681 C C . LYS A 1 320 ? -8.159 -28.713 6.591 1.00 94.62 320 LYS A C 1
ATOM 2683 O O . LYS A 1 320 ? -7.930 -29.902 6.400 1.00 94.62 320 LYS A O 1
ATOM 2688 N N . ILE A 1 321 ? -7.214 -27.769 6.594 1.00 92.00 321 ILE A N 1
ATOM 2689 C CA . ILE A 1 321 ? -5.769 -27.973 6.445 1.00 92.00 321 ILE A CA 1
ATOM 2690 C C . ILE A 1 321 ? -5.084 -27.413 7.691 1.00 92.00 321 ILE A C 1
ATOM 2692 O O . ILE A 1 321 ? -5.346 -26.269 8.075 1.00 92.00 321 ILE A O 1
ATOM 2696 N N . LYS A 1 322 ? -4.249 -28.220 8.349 1.00 84.44 322 LYS A N 1
ATOM 2697 C CA . LYS A 1 322 ? -3.740 -27.892 9.696 1.00 84.44 322 LYS A CA 1
ATOM 2698 C C . LYS A 1 322 ? -2.446 -27.088 9.698 1.00 84.44 322 LYS A C 1
ATOM 2700 O O . LYS A 1 322 ? -2.225 -26.313 10.626 1.00 84.44 322 LYS A O 1
ATOM 2705 N N . ASP A 1 323 ? -1.609 -27.284 8.690 1.00 87.06 323 ASP A N 1
ATOM 2706 C CA . ASP A 1 323 ? -0.319 -26.622 8.546 1.00 87.06 323 ASP A CA 1
ATOM 2707 C C . ASP A 1 323 ? 0.051 -26.448 7.067 1.00 87.06 323 ASP A C 1
ATOM 2709 O O . ASP A 1 323 ? -0.602 -26.972 6.164 1.00 87.06 323 ASP A O 1
ATOM 2713 N N . GLU A 1 324 ? 1.103 -25.673 6.819 1.00 82.25 324 GLU A N 1
ATOM 2714 C CA . GLU A 1 324 ? 1.588 -25.409 5.466 1.00 82.25 324 GLU A CA 1
ATOM 2715 C C . GLU A 1 324 ? 2.207 -26.644 4.794 1.00 82.25 324 GLU A C 1
ATOM 2717 O O . GLU A 1 324 ? 2.161 -26.760 3.570 1.00 82.25 324 GLU A O 1
ATOM 2722 N N . LYS A 1 325 ? 2.744 -27.589 5.579 1.00 84.38 325 LYS A N 1
ATOM 2723 C CA . LYS A 1 325 ? 3.450 -28.771 5.063 1.00 84.38 325 LYS A CA 1
ATOM 2724 C C . LYS A 1 325 ? 2.476 -29.743 4.401 1.00 84.38 325 LYS A C 1
ATOM 2726 O O . LYS A 1 325 ? 2.816 -30.371 3.400 1.00 84.38 325 LYS A O 1
ATOM 2731 N N . GLU A 1 326 ? 1.241 -29.807 4.895 1.00 86.38 326 GLU A N 1
ATOM 2732 C CA . GLU A 1 326 ? 0.136 -30.512 4.244 1.00 86.38 326 GLU A CA 1
ATOM 2733 C C . GLU A 1 326 ? -0.186 -29.939 2.844 1.00 86.38 326 GLU A C 1
ATOM 2735 O O . GLU A 1 326 ? -0.452 -30.705 1.913 1.00 86.38 326 GLU A O 1
ATOM 2740 N N . LEU A 1 327 ? -0.126 -28.614 2.659 1.00 84.75 327 LEU A N 1
ATOM 2741 C CA . LEU A 1 327 ? -0.331 -27.970 1.352 1.00 84.75 327 LEU A CA 1
ATOM 2742 C C . LEU A 1 327 ? 0.847 -28.177 0.407 1.00 84.75 327 LEU A C 1
ATOM 2744 O O . LEU A 1 327 ? 0.628 -28.496 -0.765 1.00 84.75 327 LEU A O 1
ATOM 2748 N N . ASP A 1 328 ? 2.074 -28.057 0.907 1.00 78.38 328 ASP A N 1
ATOM 2749 C CA . ASP A 1 328 ? 3.282 -28.305 0.121 1.00 78.38 328 ASP A CA 1
ATOM 2750 C C . ASP A 1 328 ? 3.303 -29.762 -0.382 1.00 78.38 328 ASP A C 1
ATOM 2752 O O . ASP A 1 328 ? 3.476 -30.008 -1.577 1.00 78.38 328 ASP A O 1
ATOM 2756 N N . TYR A 1 329 ? 2.972 -30.732 0.480 1.00 80.25 329 TYR A N 1
ATOM 2757 C CA . TYR A 1 329 ? 2.845 -32.145 0.102 1.00 80.25 329 TYR A CA 1
ATOM 2758 C C . TYR A 1 329 ? 1.781 -32.388 -0.986 1.00 80.25 329 TYR A C 1
ATOM 2760 O O . TYR A 1 329 ? 2.058 -33.048 -1.993 1.00 80.25 329 TYR A O 1
ATOM 2768 N N . ARG A 1 330 ? 0.575 -31.816 -0.837 1.00 81.00 330 ARG A N 1
ATOM 2769 C CA . ARG A 1 330 ? -0.502 -31.907 -1.849 1.00 81.00 330 ARG A CA 1
ATOM 2770 C C . ARG A 1 330 ? -0.103 -31.263 -3.187 1.00 81.00 330 ARG A C 1
ATOM 2772 O O . ARG A 1 330 ? -0.483 -31.760 -4.250 1.00 81.00 330 ARG A O 1
ATOM 2779 N N . SER A 1 331 ? 0.687 -30.190 -3.140 1.00 77.19 331 SER A N 1
ATOM 2780 C CA . SER A 1 331 ? 1.179 -29.475 -4.327 1.00 77.19 331 SER A CA 1
ATOM 2781 C C . SER A 1 331 ? 2.252 -30.275 -5.075 1.00 77.19 331 SER A C 1
ATOM 2783 O O . SER A 1 331 ? 2.295 -30.247 -6.301 1.00 77.19 331 SER A O 1
ATOM 2785 N N . ILE A 1 332 ? 3.083 -31.038 -4.356 1.00 74.25 332 ILE A N 1
ATOM 2786 C CA . ILE A 1 332 ? 4.087 -31.935 -4.951 1.00 74.25 332 ILE A CA 1
ATOM 2787 C C . ILE A 1 332 ? 3.416 -33.151 -5.607 1.00 74.25 332 ILE A C 1
ATOM 2789 O O . ILE A 1 332 ? 3.738 -33.489 -6.745 1.00 74.25 332 ILE A O 1
ATOM 2793 N N . CYS A 1 333 ? 2.455 -33.790 -4.928 1.00 71.25 333 CYS A N 1
ATOM 2794 C CA . CYS A 1 333 ? 1.827 -35.023 -5.422 1.00 71.25 333 CYS A CA 1
ATOM 2795 C C . CYS A 1 333 ? 1.020 -34.821 -6.715 1.00 71.25 333 CYS A C 1
ATOM 2797 O O . CYS A 1 333 ? 1.019 -35.693 -7.578 1.00 71.25 333 CYS A O 1
ATOM 2799 N N . THR A 1 334 ? 0.369 -33.667 -6.883 1.00 69.00 334 THR A N 1
ATOM 2800 C CA . THR A 1 334 ? -0.425 -33.351 -8.089 1.00 69.00 334 THR A CA 1
ATOM 2801 C C . THR A 1 334 ? 0.425 -32.976 -9.310 1.00 69.00 334 THR A C 1
ATOM 2803 O O . THR A 1 334 ? -0.097 -32.888 -10.418 1.00 69.00 334 THR A O 1
ATOM 2806 N N . GLY A 1 335 ? 1.739 -32.784 -9.145 1.00 61.41 335 GLY A N 1
ATOM 2807 C CA . GLY A 1 335 ? 2.671 -32.541 -10.249 1.00 61.41 335 GLY A CA 1
ATOM 2808 C C . GLY A 1 335 ? 3.202 -33.804 -10.938 1.00 61.41 335 GLY A C 1
ATOM 2809 O O . GLY A 1 335 ? 3.945 -33.671 -11.909 1.00 61.41 335 GLY A O 1
ATOM 2810 N N . TYR A 1 336 ? 2.869 -35.001 -10.436 1.00 54.31 336 TYR A N 1
ATOM 2811 C CA . TYR A 1 336 ? 3.533 -36.260 -10.807 1.00 54.31 336 TYR A CA 1
ATOM 2812 C C . TYR A 1 336 ? 2.782 -37.146 -11.816 1.00 54.31 336 TYR A C 1
ATOM 2814 O O . TYR A 1 336 ? 3.261 -38.236 -12.125 1.00 54.31 336 TYR A O 1
ATOM 2822 N N . ASP A 1 337 ? 1.678 -36.667 -12.401 1.00 49.50 337 ASP A N 1
ATOM 2823 C CA . ASP A 1 337 ? 0.992 -37.321 -13.531 1.00 49.50 337 ASP A CA 1
ATOM 2824 C C . ASP A 1 337 ? 1.755 -37.115 -14.858 1.00 49.50 337 ASP A C 1
ATOM 2826 O O . ASP A 1 337 ? 1.239 -36.618 -15.861 1.00 49.50 337 ASP A O 1
ATOM 2830 N N . GLY A 1 338 ? 3.032 -37.501 -14.862 1.00 51.91 338 GLY A N 1
ATOM 2831 C CA . GLY A 1 338 ? 3.771 -37.778 -16.083 1.00 51.91 338 GLY A CA 1
ATOM 2832 C C . GLY A 1 338 ? 3.352 -39.146 -16.606 1.00 51.91 338 GLY A C 1
ATOM 2833 O O . GLY A 1 338 ? 3.899 -40.148 -16.155 1.00 51.91 338 GLY A O 1
ATOM 2834 N N . ASP A 1 339 ? 2.387 -39.173 -17.530 1.00 46.72 339 ASP A N 1
ATOM 2835 C CA . ASP A 1 339 ? 1.898 -40.383 -18.207 1.00 46.72 339 ASP A CA 1
ATOM 2836 C C . ASP A 1 339 ? 3.074 -41.249 -18.713 1.00 46.72 339 ASP A C 1
ATOM 2838 O O . ASP A 1 339 ? 3.757 -40.857 -19.667 1.00 46.72 339 ASP A O 1
ATOM 2842 N N . PRO A 1 340 ? 3.331 -42.433 -18.118 1.00 48.88 340 PRO A N 1
ATOM 2843 C CA . PRO A 1 340 ? 4.450 -43.280 -18.521 1.00 48.88 340 PRO A CA 1
ATOM 2844 C C . PRO A 1 340 ? 4.201 -44.049 -19.829 1.00 48.88 340 PRO A C 1
ATOM 2846 O O . PRO A 1 340 ? 5.002 -44.920 -20.171 1.00 48.88 340 PRO A O 1
ATOM 2849 N N . SER A 1 341 ? 3.071 -43.828 -20.517 1.00 48.38 341 SER A N 1
ATOM 2850 C CA . SER A 1 341 ? 2.469 -44.839 -21.392 1.00 48.38 341 SER A CA 1
ATOM 2851 C C . SER A 1 341 ? 2.027 -44.394 -22.793 1.00 48.38 341 SER A C 1
ATOM 2853 O O . SER A 1 341 ? 1.224 -45.086 -23.422 1.00 48.38 341 SER A O 1
ATOM 2855 N N . ILE A 1 342 ? 2.663 -43.379 -23.396 1.00 46.84 342 ILE A N 1
ATOM 2856 C CA . ILE A 1 342 ? 2.653 -43.252 -24.872 1.00 46.84 342 ILE A CA 1
ATOM 2857 C C . ILE A 1 342 ? 3.651 -44.249 -25.489 1.00 46.84 342 ILE A C 1
ATOM 2859 O O . ILE A 1 342 ? 4.657 -43.892 -26.104 1.00 46.84 342 ILE A O 1
ATOM 2863 N N . HIS A 1 343 ? 3.342 -45.540 -25.352 1.00 41.84 343 HIS A N 1
ATOM 2864 C CA . HIS A 1 343 ? 3.857 -46.552 -26.266 1.00 41.84 343 HIS A CA 1
ATOM 2865 C C . HIS A 1 343 ? 3.074 -46.458 -27.579 1.00 41.84 343 HIS A C 1
ATOM 2867 O O . HIS A 1 343 ? 1.865 -46.680 -27.628 1.00 41.84 343 HIS A O 1
ATOM 2873 N N . THR A 1 344 ? 3.780 -46.146 -28.663 1.00 42.31 344 THR A N 1
ATOM 2874 C CA . THR A 1 344 ? 3.247 -46.028 -30.025 1.00 42.31 344 THR A CA 1
ATOM 2875 C C . THR A 1 344 ? 2.824 -47.383 -30.605 1.00 42.31 344 THR A C 1
ATOM 2877 O O . THR A 1 344 ? 3.480 -47.942 -31.485 1.00 42.31 344 THR A O 1
ATOM 2880 N N . HIS A 1 345 ? 1.688 -47.919 -30.148 1.00 38.75 345 HIS A N 1
ATOM 2881 C CA . HIS A 1 345 ? 1.095 -49.109 -30.754 1.00 38.75 345 HIS A CA 1
ATOM 2882 C C . HIS A 1 345 ? 0.327 -48.772 -32.036 1.00 38.75 345 HIS A C 1
ATOM 2884 O O . HIS A 1 345 ? -0.845 -48.401 -32.042 1.00 38.75 345 HIS A O 1
ATOM 2890 N N . ASN A 1 346 ? 1.035 -48.945 -33.149 1.00 46.53 346 ASN A N 1
ATOM 2891 C CA . ASN A 1 346 ? 0.519 -48.827 -34.502 1.00 46.53 346 ASN A CA 1
ATOM 2892 C C . ASN A 1 346 ? -0.564 -49.892 -34.779 1.00 46.53 346 ASN A C 1
ATOM 2894 O O . ASN A 1 346 ? -0.266 -51.073 -34.949 1.00 46.53 346 ASN A O 1
ATOM 2898 N N . SER A 1 347 ? -1.822 -49.460 -34.819 1.00 36.81 347 SER A N 1
ATOM 2899 C CA . SER A 1 347 ? -2.987 -50.200 -35.315 1.00 36.81 347 SER A CA 1
ATOM 2900 C C . SER A 1 347 ? -4.071 -49.167 -35.646 1.00 36.81 347 SER A C 1
ATOM 2902 O O . SER A 1 347 ? -4.179 -48.156 -34.964 1.00 36.81 347 SER A O 1
ATOM 2904 N N . GLY A 1 348 ? -4.888 -49.291 -36.683 1.00 33.84 348 GLY A N 1
ATOM 2905 C CA . GLY A 1 348 ? -5.092 -50.375 -37.637 1.00 33.84 348 GLY A CA 1
ATOM 2906 C C . GLY A 1 348 ? -6.519 -50.209 -38.165 1.00 33.84 348 GLY A C 1
ATOM 2907 O O . GLY A 1 348 ? -7.441 -50.091 -37.364 1.00 33.84 348 GLY A O 1
ATOM 2908 N N . ASN A 1 349 ? -6.703 -50.111 -39.485 1.00 40.97 349 ASN A N 1
ATOM 2909 C CA . ASN A 1 349 ? -7.993 -49.750 -40.091 1.00 40.97 349 ASN A CA 1
ATOM 2910 C C . ASN A 1 349 ? -9.163 -50.604 -39.578 1.00 40.97 349 ASN A C 1
ATOM 2912 O O . ASN A 1 349 ? -9.141 -51.821 -39.746 1.00 40.97 349 ASN A O 1
ATOM 2916 N N . LEU A 1 350 ? -10.230 -49.956 -39.105 1.00 32.56 350 LEU A N 1
ATOM 2917 C CA . LEU A 1 350 ? -11.584 -50.513 -39.072 1.00 32.56 350 LEU A CA 1
ATOM 2918 C C . LEU A 1 350 ? -12.616 -49.380 -39.135 1.00 32.56 350 LEU A C 1
ATOM 2920 O O . LEU A 1 350 ? -12.334 -48.238 -38.778 1.00 32.56 350 LEU A O 1
ATOM 2924 N N . SER A 1 351 ? -13.778 -49.680 -39.706 1.00 34.62 351 SER A N 1
ATOM 2925 C CA . SER A 1 351 ? -14.655 -48.693 -40.333 1.00 34.62 351 SER A CA 1
ATOM 2926 C C . SER A 1 351 ? -16.139 -49.030 -40.143 1.00 34.62 351 SER A C 1
ATOM 2928 O O . SER A 1 351 ? -16.480 -50.201 -39.997 1.00 34.62 351 SER A O 1
ATOM 2930 N N . VAL A 1 352 ? -17.005 -48.004 -40.287 1.00 31.95 352 VAL A N 1
ATOM 2931 C CA . VAL A 1 352 ? -18.483 -48.096 -40.467 1.00 31.95 352 VAL A CA 1
ATOM 2932 C C . VAL A 1 352 ? -19.285 -48.421 -39.171 1.00 31.95 352 VAL A C 1
ATOM 2934 O O . VAL A 1 352 ? -18.755 -49.137 -38.326 1.00 31.95 352 VAL A O 1
ATOM 2937 N N . PRO A 1 353 ? -20.567 -47.997 -38.978 1.00 49.34 353 PRO A N 1
ATOM 2938 C CA . PRO A 1 353 ? -21.373 -46.910 -39.575 1.00 49.34 353 PRO A CA 1
ATOM 2939 C C . PRO A 1 353 ? -21.980 -45.891 -38.567 1.00 49.34 353 PRO A C 1
ATOM 2941 O O . PRO A 1 353 ? -21.960 -46.055 -37.352 1.00 49.34 353 PRO A O 1
ATOM 2944 N N . TYR A 1 354 ? -22.653 -44.887 -39.143 1.00 36.03 354 TYR A N 1
ATOM 2945 C CA . TYR A 1 354 ? -23.804 -44.146 -38.596 1.00 36.03 354 TYR A CA 1
ATOM 2946 C C . TYR A 1 354 ? -24.781 -44.953 -37.709 1.00 36.03 354 TYR A C 1
ATOM 2948 O O . TYR A 1 354 ? -25.205 -46.045 -38.086 1.00 36.03 354 TYR A O 1
ATOM 2956 N N . ALA A 1 355 ? -25.320 -44.294 -36.675 1.00 32.38 355 ALA A N 1
ATOM 2957 C CA . ALA A 1 355 ? -26.679 -44.521 -36.171 1.00 32.38 355 ALA A CA 1
ATOM 2958 C C . ALA A 1 355 ? -27.294 -43.198 -35.667 1.00 32.38 355 ALA A C 1
ATOM 2960 O O . ALA A 1 355 ? -26.604 -42.372 -35.073 1.00 32.38 355 ALA A O 1
ATOM 2961 N N . SER A 1 356 ? -28.585 -42.986 -35.931 1.00 35.28 356 SER A N 1
ATOM 2962 C CA . SER A 1 356 ? -29.300 -41.718 -35.722 1.00 35.28 356 SER A CA 1
ATOM 2963 C C . SER A 1 356 ? -30.591 -41.897 -34.919 1.00 35.28 356 SER A C 1
ATOM 2965 O O . SER A 1 356 ? -31.414 -42.728 -35.297 1.00 35.28 356 SER A O 1
ATOM 2967 N N . SER A 1 357 ? -30.817 -41.051 -33.910 1.00 31.52 357 SER A N 1
ATOM 2968 C CA . SER A 1 357 ? -32.123 -40.788 -33.267 1.00 31.52 357 SER A CA 1
ATOM 2969 C C . SER A 1 357 ? -31.952 -39.598 -32.299 1.00 31.52 357 SER A C 1
ATOM 2971 O O . SER A 1 357 ? -31.008 -39.616 -31.518 1.00 31.52 357 SER A O 1
ATOM 2973 N N . SER A 1 358 ? -32.667 -38.463 -32.365 1.00 31.67 358 SER A N 1
ATOM 2974 C CA . SER A 1 358 ? -34.114 -38.250 -32.127 1.00 31.67 358 SER A CA 1
ATOM 2975 C C . SER A 1 358 ? -34.579 -38.832 -30.773 1.00 31.67 358 SER A C 1
ATOM 2977 O O . SER A 1 358 ? -34.351 -40.010 -30.541 1.00 31.67 358 SER A O 1
ATOM 2979 N N . SER A 1 359 ? -35.259 -38.120 -29.863 1.00 31.34 359 SER A N 1
ATOM 2980 C CA . SER A 1 359 ? -36.105 -36.919 -30.023 1.00 31.34 359 SER A CA 1
ATOM 2981 C C . SER A 1 359 ? -36.471 -36.235 -28.681 1.00 31.34 359 SER A C 1
ATOM 2983 O O . SER A 1 359 ? -36.273 -36.826 -27.626 1.00 31.34 359 SER A O 1
ATOM 2985 N N . SER A 1 360 ? -37.163 -35.078 -28.772 1.00 31.41 360 SER A N 1
ATOM 2986 C CA . SER A 1 360 ? -38.173 -34.518 -27.820 1.00 31.41 360 SER A CA 1
ATOM 2987 C C . SER A 1 360 ? -37.711 -34.089 -26.405 1.00 31.41 360 SER A C 1
ATOM 2989 O O . SER A 1 360 ? -37.179 -34.893 -25.659 1.00 31.41 360 SER A O 1
ATOM 2991 N N . ALA A 1 361 ? -37.803 -32.797 -26.037 1.00 30.77 361 ALA A N 1
ATOM 2992 C CA . ALA A 1 361 ? -38.974 -32.101 -25.434 1.00 30.77 361 ALA A CA 1
ATOM 2993 C C . ALA A 1 361 ? -39.280 -32.569 -23.985 1.00 30.77 361 ALA A C 1
ATOM 2995 O O . ALA A 1 361 ? -39.259 -33.762 -23.735 1.00 30.77 361 ALA A O 1
ATOM 2996 N N . SER A 1 362 ? -39.594 -31.751 -22.974 1.00 29.98 362 SER A N 1
ATOM 2997 C CA . SER A 1 362 ? -39.788 -30.290 -22.819 1.00 29.98 362 SER A CA 1
ATOM 2998 C C . SER A 1 362 ? -39.361 -29.888 -21.365 1.00 29.98 362 SER A C 1
ATOM 3000 O O . SER A 1 362 ? -38.699 -30.687 -20.714 1.00 29.98 362 SER A O 1
ATOM 3002 N N . SER A 1 363 ? -39.612 -28.719 -20.748 1.00 31.19 363 SER A N 1
ATOM 3003 C CA . SER A 1 363 ? -40.511 -27.592 -21.061 1.00 31.19 363 SER A CA 1
ATOM 3004 C C . SER A 1 363 ? -40.093 -26.270 -20.382 1.00 31.19 363 SER A C 1
ATOM 3006 O O . SER A 1 363 ? -39.361 -26.243 -19.401 1.00 31.19 363 SER A O 1
ATOM 3008 N N . SER A 1 364 ? -40.659 -25.185 -20.903 1.00 30.64 364 SER A N 1
ATOM 3009 C CA . SER A 1 364 ? -40.783 -23.816 -20.386 1.00 30.64 364 SER A CA 1
ATOM 3010 C C . SER A 1 364 ? -41.443 -23.651 -19.005 1.00 30.64 364 SER A C 1
ATOM 3012 O O . SER A 1 364 ? -42.488 -24.253 -18.757 1.00 30.64 364 SER A O 1
ATOM 3014 N N . LEU A 1 365 ? -40.980 -22.667 -18.224 1.00 32.22 365 LEU A N 1
ATOM 3015 C CA . LEU A 1 365 ? -41.838 -21.880 -17.327 1.00 32.22 365 LEU A CA 1
ATOM 3016 C C . LEU A 1 365 ? -41.438 -20.399 -17.382 1.00 32.22 365 LEU A C 1
ATOM 3018 O O . LEU A 1 365 ? -40.313 -20.023 -17.069 1.00 32.22 365 LEU A O 1
ATOM 3022 N N . SER A 1 366 ? -42.381 -19.567 -17.811 1.00 31.75 366 SER A N 1
ATOM 3023 C CA . SER A 1 366 ? -42.266 -18.114 -17.917 1.00 31.75 366 SER A CA 1
ATOM 3024 C C . SER A 1 366 ? -43.106 -17.444 -16.835 1.00 31.75 366 SER A C 1
ATOM 3026 O O . SER A 1 366 ? -44.271 -17.803 -16.674 1.00 31.75 366 SER A O 1
ATOM 3028 N N . SER A 1 367 ? -42.586 -16.403 -16.184 1.00 31.05 367 SER A N 1
ATOM 3029 C CA . SER A 1 367 ? -43.441 -15.411 -15.525 1.00 31.05 367 SER A CA 1
ATOM 3030 C C . SER A 1 367 ? -42.880 -14.010 -15.746 1.00 31.05 367 SER A C 1
ATOM 3032 O O . SER A 1 367 ? -41.744 -13.701 -15.401 1.00 31.05 367 SER A O 1
ATOM 3034 N N . SER A 1 368 ? -43.676 -13.195 -16.425 1.00 31.28 368 SER A N 1
ATOM 3035 C CA . SER A 1 368 ? -43.375 -11.827 -16.828 1.00 31.28 368 SER A CA 1
ATOM 3036 C C . SER A 1 368 ? -44.001 -10.830 -15.858 1.00 31.28 368 SER A C 1
ATOM 3038 O O . SER A 1 368 ? -45.183 -10.971 -15.550 1.00 31.28 368 SER A O 1
ATOM 3040 N N . PHE A 1 369 ? -43.282 -9.760 -15.516 1.00 32.03 369 PHE A N 1
ATOM 3041 C CA . PHE A 1 369 ? -43.905 -8.498 -15.114 1.00 32.03 369 PHE A CA 1
ATOM 3042 C C . PHE A 1 369 ? -43.221 -7.303 -15.792 1.00 32.03 369 PHE A C 1
ATOM 3044 O O . PHE A 1 369 ? -42.070 -6.967 -15.535 1.00 32.03 369 PHE A O 1
ATOM 3051 N N . SER A 1 370 ? -43.984 -6.673 -16.680 1.00 31.50 370 SER A N 1
ATOM 3052 C CA . SER A 1 370 ? -43.913 -5.261 -17.074 1.00 31.50 370 SER A CA 1
ATOM 3053 C C . SER A 1 370 ? -44.152 -4.347 -15.855 1.00 31.50 370 SER A C 1
ATOM 3055 O O . SER A 1 370 ? -44.818 -4.773 -14.917 1.00 31.50 370 SER A O 1
ATOM 3057 N N . SER A 1 371 ? -43.758 -3.072 -15.792 1.00 30.55 371 SER A N 1
ATOM 3058 C CA . SER A 1 371 ? -43.026 -2.186 -16.718 1.00 30.55 371 SER A CA 1
ATOM 3059 C C . SER A 1 371 ? -42.852 -0.819 -16.047 1.00 30.55 371 SER A C 1
ATOM 3061 O O . SER A 1 371 ? -43.816 -0.335 -15.457 1.00 30.55 371 SER A O 1
ATOM 3063 N N . SER A 1 372 ? -41.740 -0.119 -16.273 1.00 29.16 372 SER A N 1
ATOM 3064 C CA . SER A 1 372 ? -41.729 1.352 -16.216 1.00 29.16 372 SER A CA 1
ATOM 3065 C C . SER A 1 372 ? -40.518 1.923 -16.946 1.00 29.16 372 SER A C 1
ATOM 3067 O O . SER A 1 372 ? -39.377 1.579 -16.649 1.00 29.16 372 SER A O 1
ATOM 3069 N N . SER A 1 373 ? -40.784 2.795 -17.912 1.00 32.62 373 SER A N 1
ATOM 3070 C CA . SER A 1 373 ? -39.793 3.500 -18.717 1.00 32.62 373 SER A CA 1
ATOM 3071 C C . SER A 1 373 ? -39.264 4.742 -18.001 1.00 32.62 373 SER A C 1
ATOM 3073 O O . SER A 1 373 ? -40.036 5.660 -17.723 1.00 32.62 373 SER A O 1
ATOM 3075 N N . SER A 1 374 ? -37.950 4.833 -17.820 1.00 29.75 374 SER A N 1
ATOM 3076 C CA . SER A 1 374 ? -37.253 6.102 -17.609 1.00 29.75 374 SER A CA 1
ATOM 3077 C C . SER A 1 374 ? -35.968 6.118 -18.434 1.00 29.75 374 SER A C 1
ATOM 3079 O O . SER A 1 374 ? -35.160 5.194 -18.408 1.00 29.75 374 SER A O 1
ATOM 3081 N N . SER A 1 375 ? -35.824 7.162 -19.242 1.00 35.66 375 SER A N 1
ATOM 3082 C CA . SER A 1 375 ? -34.694 7.375 -20.138 1.00 35.66 375 SER A CA 1
ATOM 3083 C C . SER A 1 375 ? -33.444 7.764 -19.351 1.00 35.66 375 SER A C 1
ATOM 3085 O O . SER A 1 375 ? -33.375 8.878 -18.831 1.00 35.66 375 SER A O 1
ATOM 3087 N N . SER A 1 376 ? -32.446 6.883 -19.310 1.00 28.03 376 SER A N 1
ATOM 3088 C CA . SER A 1 376 ? -31.096 7.191 -18.838 1.00 28.03 376 SER A CA 1
ATOM 3089 C C . SER A 1 376 ? -30.097 7.101 -19.993 1.00 28.03 376 SER A C 1
ATOM 3091 O O . SER A 1 376 ? -30.045 6.124 -20.739 1.00 28.03 376 SER A O 1
ATOM 3093 N N . SER A 1 377 ? -29.311 8.162 -20.162 1.00 27.25 377 SER A N 1
ATOM 3094 C CA . SER A 1 377 ? -28.237 8.245 -21.149 1.00 27.25 377 SER A CA 1
ATOM 3095 C C . SER A 1 377 ? -27.152 7.217 -20.836 1.00 27.25 377 SER A C 1
ATOM 3097 O O . SER A 1 377 ? -26.473 7.320 -19.813 1.00 27.25 377 SER A O 1
ATOM 3099 N N . SER A 1 378 ? -26.977 6.238 -21.721 1.00 24.98 378 SER A N 1
ATOM 3100 C CA . SER A 1 378 ? -25.943 5.213 -21.593 1.00 24.98 378 SER A CA 1
ATOM 3101 C C . SER A 1 378 ? -24.557 5.813 -21.841 1.00 24.98 378 SER A C 1
ATOM 3103 O O . SER A 1 378 ? -24.092 5.875 -22.978 1.00 24.98 378 SER A O 1
ATOM 3105 N N . PHE A 1 379 ? -23.880 6.238 -20.774 1.00 29.39 379 PHE A N 1
ATOM 3106 C CA . PHE A 1 379 ? -22.428 6.389 -20.812 1.00 29.39 379 PHE A CA 1
ATOM 3107 C C . PHE A 1 379 ? -21.804 5.001 -21.032 1.00 29.39 379 PHE A C 1
ATOM 3109 O O . PHE A 1 379 ? -22.203 4.048 -20.355 1.00 29.39 379 PHE A O 1
ATOM 3116 N N . PRO A 1 380 ? -20.857 4.839 -21.972 1.00 28.72 380 PRO A N 1
ATOM 3117 C CA . PRO A 1 380 ? -20.172 3.571 -22.140 1.00 28.72 380 PRO A CA 1
ATOM 3118 C C . PRO A 1 380 ? -19.254 3.344 -20.937 1.00 28.72 380 PRO A C 1
ATOM 3120 O O . PRO A 1 380 ? -18.318 4.114 -20.720 1.00 28.72 380 PRO A O 1
ATOM 3123 N N . ASN A 1 381 ? -19.499 2.273 -20.176 1.00 26.33 381 ASN A N 1
ATOM 3124 C CA . ASN A 1 381 ? -18.528 1.781 -19.201 1.00 26.33 381 ASN A CA 1
ATOM 3125 C C . ASN A 1 381 ? -17.198 1.556 -19.926 1.00 26.33 381 ASN A C 1
ATOM 3127 O O . ASN A 1 381 ? -17.124 0.768 -20.874 1.00 26.33 381 ASN A O 1
ATOM 3131 N N . SER A 1 382 ? -16.164 2.272 -19.495 1.00 27.88 382 SER A N 1
ATOM 3132 C CA . SER A 1 382 ? -14.836 2.179 -20.078 1.00 27.88 382 SER A CA 1
ATOM 3133 C C . SER A 1 382 ? -14.288 0.768 -19.885 1.00 27.88 382 SER A C 1
ATOM 3135 O O . SER A 1 382 ? -14.161 0.259 -18.772 1.00 27.88 382 SER A O 1
ATOM 3137 N N . LEU A 1 383 ? -13.952 0.129 -21.004 1.00 29.00 383 LEU A N 1
ATOM 3138 C CA . LEU A 1 383 ? -13.223 -1.131 -21.036 1.00 29.00 383 LEU A CA 1
ATOM 3139 C C . LEU A 1 383 ? -11.820 -0.910 -20.456 1.00 29.00 383 LEU A C 1
ATOM 3141 O O . LEU A 1 383 ? -10.880 -0.598 -21.183 1.00 29.00 383 LEU A O 1
ATOM 3145 N N . SER A 1 384 ? -11.658 -1.120 -19.148 1.00 31.91 384 SER A N 1
ATOM 3146 C CA . SER A 1 384 ? -10.356 -1.182 -18.468 1.00 31.91 384 SER A CA 1
ATOM 3147 C C . SER A 1 384 ? -9.605 -2.491 -18.765 1.00 31.91 384 SER A C 1
ATOM 3149 O O . SER A 1 384 ? -8.922 -3.060 -17.919 1.00 31.91 384 SER A O 1
ATOM 3151 N N . SER A 1 385 ? -9.683 -2.970 -20.008 1.00 32.91 385 SER A N 1
ATOM 3152 C CA . SER A 1 385 ? -8.941 -4.121 -20.522 1.00 32.91 385 SER A CA 1
ATOM 3153 C C . SER A 1 385 ? -7.560 -3.705 -21.048 1.00 32.91 385 SER A C 1
ATOM 3155 O O . SER A 1 385 ? -7.171 -4.063 -22.160 1.00 32.91 385 SER A O 1
ATOM 3157 N N . ASN A 1 386 ? -6.807 -2.944 -20.246 1.00 34.34 386 ASN A N 1
ATOM 3158 C CA . ASN A 1 386 ? -5.453 -2.510 -20.587 1.00 34.34 386 ASN A CA 1
ATOM 3159 C C . ASN A 1 386 ? -4.392 -3.526 -20.131 1.00 34.34 386 ASN A C 1
ATOM 3161 O O . ASN A 1 386 ? -3.725 -3.381 -19.115 1.00 34.34 386 ASN A O 1
ATOM 3165 N N . SER A 1 387 ? -4.172 -4.508 -21.007 1.00 36.53 387 SER A N 1
ATOM 3166 C CA . SER A 1 387 ? -2.827 -4.770 -21.540 1.00 36.53 387 SER A CA 1
ATOM 3167 C C . SER A 1 387 ? -1.711 -5.176 -20.550 1.00 36.53 387 SER A C 1
ATOM 3169 O O . SER A 1 387 ? -0.580 -4.685 -20.615 1.00 36.53 387 SER A O 1
ATOM 3171 N N . SER A 1 388 ? -1.963 -6.175 -19.700 1.00 38.34 388 SER A N 1
ATOM 3172 C CA . SER A 1 388 ? -0.961 -6.804 -18.816 1.00 38.34 388 SER A CA 1
ATOM 3173 C C . SER A 1 388 ? 0.053 -7.715 -19.554 1.00 38.34 388 SER A C 1
ATOM 3175 O O . SER A 1 388 ? 0.403 -8.800 -19.089 1.00 38.34 388 SER A O 1
ATOM 3177 N N . TYR A 1 389 ? 0.524 -7.329 -20.745 1.00 41.81 389 TYR A N 1
ATOM 3178 C CA . TYR A 1 389 ? 1.287 -8.236 -21.619 1.00 41.81 389 TYR A CA 1
ATOM 3179 C C . TYR A 1 389 ? 2.740 -8.511 -21.181 1.00 41.81 389 TYR A C 1
ATOM 3181 O O . TYR A 1 389 ? 3.336 -9.465 -21.671 1.00 41.81 389 TYR A O 1
ATOM 3189 N N . PHE A 1 390 ? 3.297 -7.770 -20.215 1.00 41.66 390 PHE A N 1
ATOM 3190 C CA . PHE A 1 390 ? 4.591 -8.128 -19.602 1.00 41.66 390 PHE A CA 1
ATOM 3191 C C . PHE A 1 390 ? 4.451 -9.272 -18.587 1.00 41.66 390 PHE A C 1
ATOM 3193 O O . PHE A 1 390 ? 5.294 -10.165 -18.526 1.00 41.66 390 PHE A O 1
ATOM 3200 N N . THR A 1 391 ? 3.342 -9.311 -17.843 1.00 45.44 391 THR A N 1
ATOM 3201 C CA . THR A 1 391 ? 2.972 -10.477 -17.030 1.00 45.44 391 THR A CA 1
ATOM 3202 C C . THR A 1 391 ? 2.531 -11.654 -17.903 1.00 45.44 391 THR A C 1
ATOM 3204 O O . THR A 1 391 ? 2.787 -12.791 -17.531 1.00 45.44 391 THR A O 1
ATOM 3207 N N . ALA A 1 392 ? 1.977 -11.418 -19.101 1.00 36.50 392 ALA A N 1
ATOM 3208 C CA . ALA A 1 392 ? 1.694 -12.489 -20.068 1.00 36.50 392 ALA A CA 1
ATOM 3209 C C . ALA A 1 392 ? 2.950 -13.059 -20.763 1.00 36.50 392 ALA A C 1
ATOM 3211 O O . ALA A 1 392 ? 2.960 -14.230 -21.138 1.00 36.50 392 ALA A O 1
ATOM 3212 N N . ALA A 1 393 ? 4.027 -12.279 -20.931 1.00 39.53 393 ALA A N 1
ATOM 3213 C CA . ALA A 1 393 ? 5.309 -12.814 -21.402 1.00 39.53 393 ALA A CA 1
ATOM 3214 C C . ALA A 1 393 ? 5.901 -13.803 -20.380 1.00 39.53 393 ALA A C 1
ATOM 3216 O O . ALA A 1 393 ? 6.371 -14.880 -20.769 1.00 39.53 393 ALA A O 1
ATOM 3217 N N . ASN A 1 394 ? 5.745 -13.485 -19.088 1.00 41.91 394 ASN A N 1
ATOM 3218 C CA . ASN A 1 394 ? 5.993 -14.357 -17.941 1.00 41.91 394 ASN A CA 1
ATOM 3219 C C . ASN A 1 394 ? 4.911 -15.444 -17.767 1.00 41.91 394 ASN A C 1
ATOM 3221 O O . ASN A 1 394 ? 4.339 -15.609 -16.693 1.00 41.91 394 ASN A O 1
ATOM 3225 N N . TYR A 1 395 ? 4.748 -16.303 -18.780 1.00 39.78 395 TYR A N 1
ATOM 3226 C CA . TYR A 1 395 ? 4.187 -17.654 -18.613 1.00 39.78 395 TYR A CA 1
ATOM 3227 C C . TYR A 1 395 ? 5.154 -18.592 -17.848 1.00 39.78 395 TYR A C 1
ATOM 3229 O O . TYR A 1 395 ? 5.270 -19.783 -18.143 1.00 39.78 395 TYR A O 1
ATOM 3237 N N . SER A 1 396 ? 5.749 -18.099 -16.756 1.00 45.59 396 SER A N 1
ATOM 3238 C CA . SER A 1 396 ? 5.707 -18.920 -15.551 1.00 45.59 396 SER A CA 1
ATOM 3239 C C . SER A 1 396 ? 4.227 -19.244 -15.357 1.00 45.59 396 SER A C 1
ATOM 3241 O O . SER A 1 396 ? 3.412 -18.327 -15.245 1.00 45.59 396 SER A O 1
ATOM 3243 N N . ARG A 1 397 ? 3.841 -20.530 -15.413 1.00 47.06 397 ARG A N 1
ATOM 3244 C CA . ARG A 1 397 ? 2.518 -20.964 -14.928 1.00 47.06 397 ARG A CA 1
ATOM 3245 C C . ARG A 1 397 ? 2.338 -20.250 -13.596 1.00 47.06 397 ARG A C 1
ATOM 3247 O O . ARG A 1 397 ? 3.115 -20.595 -12.710 1.00 47.06 397 ARG A O 1
ATOM 3254 N N . ASN A 1 398 ? 1.405 -19.286 -13.490 1.00 51.22 398 ASN A N 1
ATOM 3255 C CA . ASN A 1 398 ? 1.163 -18.505 -12.267 1.00 51.22 398 ASN A CA 1
ATOM 3256 C C . ASN A 1 398 ? 1.232 -19.485 -11.108 1.00 51.22 398 ASN A C 1
ATOM 3258 O O . ASN A 1 398 ? 0.358 -20.350 -11.014 1.00 51.22 398 ASN A O 1
ATOM 3262 N N . SER A 1 399 ? 2.346 -19.467 -10.369 1.00 61.34 399 SER A N 1
ATOM 3263 C CA . SER A 1 399 ? 2.776 -20.663 -9.651 1.00 61.34 399 SER A CA 1
ATOM 3264 C C . SER A 1 399 ? 1.841 -20.795 -8.480 1.00 61.34 399 SER A C 1
ATOM 3266 O O . SER A 1 399 ? 1.992 -20.044 -7.519 1.00 61.34 399 SER A O 1
ATOM 3268 N N . TYR A 1 400 ? 0.819 -21.640 -8.653 1.00 75.75 400 TYR A N 1
ATOM 3269 C CA . TYR A 1 400 ? -0.389 -21.627 -7.845 1.00 75.75 400 TYR A CA 1
ATOM 3270 C C . TYR A 1 400 ? 0.029 -21.732 -6.388 1.00 75.75 400 TYR A C 1
ATOM 3272 O O . TYR A 1 400 ? 0.456 -22.791 -5.926 1.00 75.75 400 TYR A O 1
ATOM 3280 N N . ASN A 1 401 ? 0.000 -20.588 -5.706 1.00 81.69 401 ASN A N 1
ATOM 3281 C CA . ASN A 1 401 ? 0.497 -20.483 -4.354 1.00 81.69 401 ASN A CA 1
ATOM 3282 C C . ASN A 1 401 ? -0.606 -21.065 -3.483 1.00 81.69 401 ASN A C 1
ATOM 3284 O O . ASN A 1 401 ? -1.540 -20.375 -3.084 1.00 81.69 401 ASN A O 1
ATOM 3288 N N . SER A 1 402 ? -0.533 -22.377 -3.289 1.00 85.81 402 SER A N 1
ATOM 3289 C CA . SER A 1 402 ? -1.571 -23.170 -2.646 1.00 85.81 402 SER A CA 1
ATOM 3290 C C . SER A 1 402 ? -1.821 -22.717 -1.207 1.00 85.81 402 SER A C 1
ATOM 3292 O O . SER A 1 402 ? -2.966 -22.748 -0.763 1.00 85.81 402 SER A O 1
ATOM 3294 N N . LYS A 1 403 ? -0.791 -22.191 -0.527 1.00 88.69 403 LYS A N 1
ATOM 3295 C CA . LYS A 1 403 ? -0.897 -21.498 0.767 1.00 88.69 403 LYS A CA 1
ATOM 3296 C C . LYS A 1 403 ? -1.765 -20.248 0.651 1.00 88.69 403 LYS A C 1
ATOM 3298 O O . LYS A 1 403 ? -2.774 -20.142 1.339 1.00 88.69 403 LYS A O 1
ATOM 3303 N N . TYR A 1 404 ? -1.415 -19.339 -0.256 1.00 89.56 404 TYR A N 1
ATOM 3304 C CA . TYR A 1 404 ? -2.146 -18.090 -0.477 1.00 89.56 404 TYR A CA 1
ATOM 3305 C C . TYR A 1 404 ? -3.600 -18.327 -0.907 1.00 89.56 404 TYR A C 1
ATOM 3307 O O . TYR A 1 404 ? -4.510 -17.747 -0.324 1.00 89.56 404 TYR A O 1
ATOM 3315 N N . ALA A 1 405 ? -3.828 -19.204 -1.887 1.00 91.69 405 ALA A N 1
ATOM 3316 C CA . ALA A 1 405 ? -5.163 -19.512 -2.389 1.00 91.69 405 ALA A CA 1
ATOM 3317 C C . ALA A 1 405 ? -6.033 -20.185 -1.316 1.00 91.69 405 ALA A C 1
ATOM 3319 O O . ALA A 1 405 ? -7.207 -19.853 -1.160 1.00 91.69 405 ALA A O 1
ATOM 3320 N N . TRP A 1 406 ? -5.459 -21.088 -0.512 1.00 94.94 406 TRP A N 1
ATOM 3321 C CA . TRP A 1 406 ? -6.196 -21.690 0.595 1.00 94.94 406 TRP A CA 1
ATOM 3322 C C . TRP A 1 406 ? -6.532 -20.679 1.700 1.00 94.94 406 TRP A C 1
ATOM 3324 O O . TRP A 1 406 ? -7.653 -20.687 2.203 1.00 94.94 406 TRP A O 1
ATOM 3334 N N . ASP A 1 407 ? -5.595 -19.810 2.080 1.00 95.06 407 ASP A N 1
ATOM 3335 C CA . ASP A 1 407 ? -5.798 -18.819 3.145 1.00 95.06 407 ASP A CA 1
ATOM 3336 C C . ASP A 1 407 ? -6.790 -17.724 2.717 1.00 95.06 407 ASP A C 1
ATOM 3338 O O . ASP A 1 407 ? -7.798 -17.494 3.385 1.00 95.06 407 ASP A O 1
ATOM 3342 N N . PHE A 1 408 ? -6.549 -17.086 1.567 1.00 95.19 408 PHE A N 1
ATOM 3343 C CA . PHE A 1 408 ? -7.275 -15.888 1.140 1.00 95.19 408 PHE A CA 1
ATOM 3344 C C . PHE A 1 408 ? -8.490 -16.157 0.256 1.00 95.19 408 PHE A C 1
ATOM 3346 O O . PHE A 1 408 ? -9.480 -15.437 0.378 1.00 95.19 408 PHE A O 1
ATOM 3353 N N . ASP A 1 409 ? -8.444 -17.155 -0.626 1.00 95.00 409 ASP A N 1
ATOM 3354 C CA . ASP A 1 409 ? -9.533 -17.376 -1.585 1.00 95.00 409 ASP A CA 1
ATOM 3355 C C . ASP A 1 409 ? -10.555 -18.395 -1.047 1.00 95.00 409 ASP A C 1
ATOM 3357 O O . ASP A 1 409 ? -11.743 -18.287 -1.353 1.00 95.00 409 ASP A O 1
ATOM 3361 N N . ILE A 1 410 ? -10.126 -19.328 -0.183 1.00 96.81 410 ILE A N 1
ATOM 3362 C CA . ILE A 1 410 ? -10.988 -20.342 0.452 1.00 96.81 410 ILE A CA 1
ATOM 3363 C C . ILE A 1 410 ? -11.314 -19.977 1.909 1.00 96.81 410 ILE A C 1
ATOM 3365 O O . ILE A 1 410 ? -12.458 -19.642 2.209 1.00 96.81 410 ILE A O 1
ATOM 3369 N N . TYR A 1 411 ? -10.342 -20.026 2.828 1.00 98.06 411 TYR A N 1
ATOM 3370 C CA . TYR A 1 411 ? -10.600 -19.911 4.271 1.00 98.06 411 TYR A CA 1
ATOM 3371 C C . TYR A 1 411 ? -11.139 -18.528 4.669 1.00 98.06 411 TYR A C 1
ATOM 3373 O O . TYR A 1 411 ? -12.136 -18.443 5.383 1.00 98.06 411 TYR A O 1
ATOM 3381 N N . LEU A 1 412 ? -10.537 -17.440 4.176 1.00 98.06 412 LEU A N 1
ATOM 3382 C CA . LEU A 1 412 ? -11.026 -16.081 4.423 1.00 98.06 412 LEU A CA 1
ATOM 3383 C C . LEU A 1 412 ? -12.425 -15.850 3.825 1.00 98.06 412 LEU A C 1
ATOM 3385 O O . LEU A 1 412 ? -13.239 -15.161 4.434 1.00 98.06 412 LEU A O 1
ATOM 3389 N N . THR A 1 413 ? -12.732 -16.447 2.672 1.00 98.38 413 THR A N 1
ATOM 3390 C CA . THR A 1 413 ? -14.064 -16.367 2.054 1.00 98.38 413 THR A CA 1
ATOM 3391 C C . THR A 1 413 ? -15.115 -17.100 2.895 1.00 98.38 413 THR A C 1
ATOM 3393 O O . THR A 1 413 ? -16.163 -16.526 3.186 1.00 98.38 413 THR A O 1
ATOM 3396 N N . GLU A 1 414 ? -14.819 -18.319 3.368 1.00 98.44 414 GLU A N 1
ATOM 3397 C CA . GLU A 1 414 ? -15.674 -19.051 4.322 1.00 98.44 414 GLU A CA 1
ATOM 3398 C C . GLU A 1 414 ? -15.874 -18.257 5.631 1.00 98.44 414 GLU A C 1
ATOM 3400 O O . GLU A 1 414 ? -16.979 -18.217 6.177 1.00 98.44 414 GLU A O 1
ATOM 3405 N N . LEU A 1 415 ? -14.830 -17.573 6.114 1.00 98.50 415 LEU A N 1
ATOM 3406 C CA . LEU A 1 415 ? -14.876 -16.754 7.330 1.00 98.50 415 LEU A CA 1
ATOM 3407 C C . LEU A 1 415 ? -15.720 -15.480 7.163 1.00 98.50 415 LEU A C 1
ATOM 3409 O O . LEU A 1 415 ? -16.457 -15.116 8.077 1.00 98.50 415 LEU A O 1
ATOM 3413 N N . ILE A 1 416 ? -15.642 -14.816 6.006 1.00 98.56 416 ILE A N 1
ATOM 3414 C CA . ILE A 1 416 ? -16.455 -13.631 5.691 1.00 98.56 416 ILE A CA 1
ATOM 3415 C C . ILE A 1 416 ? -17.923 -14.011 5.484 1.00 98.56 416 ILE A C 1
ATOM 3417 O O . ILE A 1 416 ? -18.793 -13.288 5.966 1.00 98.56 416 ILE A O 1
ATOM 3421 N N . GLN A 1 417 ? -18.218 -15.150 4.847 1.00 98.56 417 GLN A N 1
ATOM 3422 C CA . GLN A 1 417 ? -19.597 -15.641 4.750 1.00 98.56 417 GLN A CA 1
ATOM 3423 C C . GLN A 1 417 ? -20.195 -15.851 6.147 1.00 98.56 417 GLN A C 1
ATOM 3425 O O . GLN A 1 417 ? -21.241 -15.286 6.452 1.00 98.56 417 GLN A O 1
ATOM 3430 N N . ARG A 1 418 ? -19.473 -16.545 7.039 1.00 98.56 418 ARG A N 1
ATOM 3431 C CA . ARG A 1 418 ? -19.895 -16.697 8.439 1.00 98.56 418 ARG A CA 1
ATOM 3432 C C . ARG A 1 418 ? -20.061 -15.353 9.154 1.00 98.56 418 ARG A C 1
ATOM 3434 O O . ARG A 1 418 ? -20.979 -15.206 9.953 1.00 98.56 418 ARG A O 1
ATOM 3441 N N . ALA A 1 419 ? -19.198 -14.375 8.878 1.00 98.56 419 ALA A N 1
ATOM 3442 C CA . ALA A 1 419 ? -19.334 -13.036 9.445 1.00 98.56 419 ALA A CA 1
ATOM 3443 C C . ALA A 1 419 ? -20.646 -12.360 9.017 1.00 98.56 419 ALA A C 1
ATOM 3445 O O . ALA A 1 419 ? -21.292 -11.748 9.858 1.00 98.56 419 ALA A O 1
ATOM 3446 N N . HIS A 1 420 ? -21.074 -12.516 7.759 1.00 98.56 420 HIS A N 1
ATOM 3447 C CA . HIS A 1 420 ? -22.387 -12.049 7.304 1.00 98.56 420 HIS A CA 1
ATOM 3448 C C . HIS A 1 420 ? -23.546 -12.809 7.959 1.00 98.56 420 HIS A C 1
ATOM 3450 O O . HIS A 1 420 ? -24.499 -12.170 8.405 1.00 98.56 420 HIS A O 1
ATOM 3456 N N . ASP A 1 421 ? -23.453 -14.137 8.055 1.00 98.44 421 ASP A N 1
ATOM 3457 C CA . ASP A 1 421 ? -24.499 -14.981 8.648 1.00 98.44 421 ASP A CA 1
ATOM 3458 C C . ASP A 1 421 ? -24.722 -14.651 10.139 1.00 98.44 421 ASP A C 1
ATOM 3460 O O . ASP A 1 421 ? -25.855 -14.646 10.618 1.00 98.44 421 ASP A O 1
ATOM 3464 N N . MET A 1 422 ? -23.647 -14.333 10.871 1.00 98.50 422 MET A N 1
ATOM 3465 C CA . MET A 1 422 ? -23.678 -14.060 12.315 1.00 98.50 422 MET A CA 1
ATOM 3466 C C . MET A 1 422 ? -23.852 -12.574 12.690 1.00 98.50 422 MET A C 1
ATOM 3468 O O . MET A 1 422 ? -24.089 -12.279 13.865 1.00 98.50 422 MET A O 1
ATOM 3472 N N . ASP A 1 423 ? -23.753 -11.635 11.736 1.00 98.50 423 ASP A N 1
ATOM 3473 C CA . ASP A 1 423 ? -23.781 -10.189 12.021 1.00 98.50 423 ASP A CA 1
ATOM 3474 C C . ASP A 1 423 ? -25.100 -9.759 12.676 1.00 98.50 423 ASP A C 1
ATOM 3476 O O . ASP A 1 423 ? -25.084 -9.164 13.746 1.00 98.50 423 ASP A O 1
ATOM 3480 N N . GLU A 1 424 ? -26.267 -10.062 12.092 1.00 98.50 424 GLU A N 1
ATOM 3481 C CA . GLU A 1 424 ? -27.526 -9.499 12.612 1.00 98.50 424 GLU A CA 1
ATOM 3482 C C . GLU A 1 424 ? -27.857 -9.994 14.029 1.00 98.50 424 GLU A C 1
ATOM 3484 O O . GLU A 1 424 ? -28.325 -9.202 14.846 1.00 98.50 424 GLU A O 1
ATOM 3489 N N . GLY A 1 425 ? -27.554 -11.258 14.351 1.00 98.44 425 GLY A N 1
ATOM 3490 C CA . GLY A 1 425 ? -27.717 -11.803 15.703 1.00 98.44 425 GLY A CA 1
ATOM 3491 C C . GLY A 1 425 ? -26.861 -11.052 16.726 1.00 98.44 425 GLY A C 1
ATOM 3492 O O . GLY A 1 425 ? -27.382 -10.517 17.707 1.00 98.44 425 GLY A O 1
ATOM 3493 N N . PHE A 1 426 ? -25.562 -10.913 16.441 1.00 98.62 426 PHE A N 1
ATOM 3494 C CA . PHE A 1 426 ? -24.628 -10.157 17.277 1.00 98.62 426 PHE A CA 1
ATOM 3495 C C . PHE A 1 426 ? -25.047 -8.686 17.431 1.00 98.62 426 PHE A C 1
ATOM 3497 O O . PHE A 1 426 ? -25.166 -8.171 18.544 1.00 98.62 426 PHE A O 1
ATOM 3504 N N . GLN A 1 427 ? -25.309 -8.004 16.314 1.00 98.56 427 GLN A N 1
ATOM 3505 C CA . GLN A 1 427 ? -25.645 -6.580 16.294 1.00 98.56 427 GLN A CA 1
ATOM 3506 C C . GLN A 1 427 ? -27.004 -6.305 16.950 1.00 98.56 427 GLN A C 1
ATOM 3508 O O . GLN A 1 427 ? -27.204 -5.216 17.484 1.00 98.56 427 GLN A O 1
ATOM 3513 N N . SER A 1 428 ? -27.942 -7.258 16.932 1.00 98.50 428 SER A N 1
ATOM 3514 C CA . SER A 1 428 ? -29.217 -7.152 17.649 1.00 98.50 428 SER A CA 1
ATOM 3515 C C . SER A 1 428 ? -29.010 -7.161 19.167 1.00 98.50 428 SER A C 1
ATOM 3517 O O . SER A 1 428 ? -29.510 -6.263 19.848 1.00 98.50 428 SER A O 1
ATOM 3519 N N . GLU A 1 429 ? -28.228 -8.110 19.694 1.00 98.44 429 GLU A N 1
ATOM 3520 C CA . GLU A 1 429 ? -27.924 -8.188 21.133 1.00 98.44 429 GLU A CA 1
ATOM 3521 C C . GLU A 1 429 ? -27.136 -6.957 21.609 1.00 98.44 429 GLU A C 1
ATOM 3523 O O . GLU A 1 429 ? -27.523 -6.322 22.589 1.00 98.44 429 GLU A O 1
ATOM 3528 N N . MET A 1 430 ? -26.101 -6.535 20.869 1.00 98.56 430 MET A N 1
ATOM 3529 C CA . MET A 1 430 ? -25.342 -5.316 21.193 1.00 98.56 430 MET A CA 1
ATOM 3530 C C . MET A 1 430 ? -26.235 -4.066 21.182 1.00 98.56 430 MET A C 1
ATOM 3532 O O . MET A 1 430 ? -26.215 -3.275 22.124 1.00 98.56 430 MET A O 1
ATOM 3536 N N . ARG A 1 431 ? -27.075 -3.889 20.152 1.00 98.19 431 ARG A N 1
ATOM 3537 C CA . ARG A 1 431 ? -28.003 -2.747 20.037 1.00 98.19 431 ARG A CA 1
ATOM 3538 C C . ARG A 1 431 ? -29.045 -2.723 21.155 1.00 98.19 431 ARG A C 1
ATOM 3540 O O . ARG A 1 431 ? -29.482 -1.639 21.543 1.00 98.19 431 ARG A O 1
ATOM 3547 N N . LYS A 1 432 ? -29.471 -3.891 21.644 1.00 97.94 432 LYS A N 1
ATOM 3548 C CA . LYS A 1 432 ? -30.355 -4.013 22.807 1.00 97.94 432 LYS A CA 1
ATOM 3549 C C . LYS A 1 432 ? -29.614 -3.593 24.078 1.00 97.94 432 LYS A C 1
ATOM 3551 O O . LYS A 1 432 ? -30.058 -2.660 24.739 1.00 97.94 432 LYS A O 1
ATOM 3556 N N . PHE A 1 433 ? -28.459 -4.202 24.353 1.00 97.88 433 PHE A N 1
ATOM 3557 C CA . PHE A 1 433 ? -27.628 -3.895 25.517 1.00 97.88 433 PHE A CA 1
ATOM 3558 C C . PHE A 1 433 ? -27.293 -2.395 25.619 1.00 97.88 433 PHE A C 1
ATOM 3560 O O . PHE A 1 433 ? -27.632 -1.748 26.607 1.00 97.88 433 PHE A O 1
ATOM 3567 N N . PHE A 1 434 ? -26.721 -1.796 24.569 1.00 97.75 434 PHE A N 1
ATOM 3568 C CA . PHE A 1 434 ? -26.315 -0.386 24.602 1.00 97.75 434 PHE A CA 1
ATOM 3569 C C . PHE A 1 434 ? -27.490 0.602 24.677 1.00 97.75 434 PHE A C 1
ATOM 3571 O O . PHE A 1 434 ? -27.302 1.735 25.109 1.00 97.75 434 PHE A O 1
ATOM 3578 N N . ARG A 1 435 ? -28.715 0.188 24.319 1.00 96.31 435 ARG A N 1
ATOM 3579 C CA . ARG A 1 435 ? -29.934 0.979 24.567 1.00 96.31 435 ARG A CA 1
ATOM 3580 C C . ARG A 1 435 ? -30.328 0.975 26.049 1.00 96.31 435 ARG A C 1
ATOM 3582 O O . ARG A 1 435 ? -30.871 1.961 26.536 1.00 96.31 435 ARG A O 1
ATOM 3589 N N . GLU A 1 436 ? -30.066 -0.123 26.752 1.00 95.44 436 GLU A N 1
ATOM 3590 C CA . GLU A 1 436 ? -30.360 -0.309 28.180 1.00 95.44 436 GLU A CA 1
ATOM 3591 C C . GLU A 1 436 ? -29.252 0.267 29.093 1.00 95.44 436 GLU A C 1
ATOM 3593 O O . GLU A 1 436 ? -29.485 0.517 30.280 1.00 95.44 436 GLU A O 1
ATOM 3598 N N . CYS A 1 437 ? -28.070 0.584 28.545 1.00 91.12 437 CYS A N 1
ATOM 3599 C CA . CYS A 1 437 ? -27.014 1.314 29.258 1.00 91.12 437 CYS A CA 1
ATOM 3600 C C . CYS A 1 437 ? -27.472 2.673 29.813 1.00 91.12 437 CYS A C 1
ATOM 3602 O O . CYS A 1 437 ? -26.989 3.075 30.873 1.00 91.12 437 CYS A O 1
ATOM 3604 N N . GLY A 1 438 ? -28.434 3.340 29.168 1.00 84.00 438 GLY A N 1
ATOM 3605 C CA . GLY A 1 438 ? -28.851 4.693 29.536 1.00 84.00 438 GLY A CA 1
ATOM 3606 C C . GLY A 1 438 ? -27.758 5.735 29.269 1.00 84.00 438 GLY A C 1
ATOM 3607 O O . GLY A 1 438 ? -26.815 5.478 28.518 1.00 84.00 438 GLY A O 1
ATOM 3608 N N . GLY A 1 439 ? -27.906 6.914 29.876 1.00 80.56 439 GLY A N 1
ATOM 3609 C CA . GLY A 1 439 ? -26.981 8.031 29.672 1.00 80.56 439 GLY A CA 1
ATOM 3610 C C . GLY A 1 439 ? -26.941 8.505 28.217 1.00 80.56 439 GLY A C 1
ATOM 3611 O O . GLY A 1 439 ? -27.934 8.441 27.489 1.00 80.56 439 GLY A O 1
ATOM 3612 N N . THR A 1 440 ? -25.772 8.973 27.801 1.00 92.56 440 THR A N 1
ATOM 3613 C CA . THR A 1 440 ? -25.470 9.532 26.472 1.00 92.56 440 THR A CA 1
ATOM 3614 C C . THR A 1 440 ? -24.980 8.496 25.450 1.00 92.56 440 THR A C 1
ATOM 3616 O O . THR A 1 440 ? -24.575 8.855 24.345 1.00 92.56 440 THR A O 1
ATOM 3619 N N . CYS A 1 441 ? -25.027 7.201 25.785 1.00 97.50 441 CYS A N 1
ATOM 3620 C CA . CYS A 1 441 ? -24.454 6.126 24.974 1.00 97.50 441 CYS A CA 1
ATOM 3621 C C . CYS A 1 441 ? -25.052 6.041 23.552 1.00 97.50 441 CYS A C 1
ATOM 3623 O O . CYS A 1 441 ? -26.225 5.712 23.351 1.00 97.50 441 CYS A O 1
ATOM 3625 N N . LYS A 1 442 ? -24.203 6.241 22.539 1.00 97.81 442 LYS A N 1
ATOM 3626 C CA . LYS A 1 442 ? -24.513 6.111 21.112 1.00 97.81 442 LYS A CA 1
ATOM 3627 C C . LYS A 1 442 ? -23.875 4.844 20.540 1.00 97.81 442 LYS A C 1
ATOM 3629 O O . LYS A 1 442 ? -22.676 4.796 20.276 1.00 97.81 442 LYS A O 1
ATOM 3634 N N . TYR A 1 443 ? -24.697 3.829 20.287 1.00 98.12 443 TYR A N 1
ATOM 3635 C CA . TYR A 1 443 ? -24.287 2.614 19.576 1.00 98.12 443 TYR A CA 1
ATOM 3636 C C . TYR A 1 443 ? -24.214 2.832 18.054 1.00 98.12 443 TYR A C 1
ATOM 3638 O O . TYR A 1 443 ? -25.101 3.450 17.459 1.00 98.12 443 TYR A O 1
ATOM 3646 N N . SER A 1 444 ? -23.191 2.255 17.422 1.00 97.94 444 SER A N 1
ATOM 3647 C CA . SER A 1 444 ? -22.994 2.226 15.973 1.00 97.94 444 SER A CA 1
ATOM 3648 C C . SER A 1 444 ? -22.600 0.825 15.488 1.00 97.94 444 SER A C 1
ATOM 3650 O O . SER A 1 444 ? -21.617 0.241 15.952 1.00 97.94 444 SER A O 1
ATOM 3652 N N . ARG A 1 445 ? -23.345 0.295 14.509 1.00 98.25 445 ARG A N 1
ATOM 3653 C CA . ARG A 1 445 ? -22.976 -0.910 13.748 1.00 98.25 445 ARG A CA 1
ATOM 3654 C C . ARG A 1 445 ? -21.928 -0.534 12.708 1.00 98.25 445 ARG A C 1
ATOM 3656 O O . ARG A 1 445 ? -22.180 0.341 11.883 1.00 98.25 445 ARG A O 1
ATOM 3663 N N . ALA A 1 446 ? -20.798 -1.233 12.691 1.00 97.56 446 ALA A N 1
ATOM 3664 C CA . ALA A 1 446 ? -19.883 -1.162 11.560 1.00 97.56 446 ALA A CA 1
ATOM 3665 C C . ALA A 1 446 ? -20.307 -2.167 10.472 1.00 97.56 446 ALA A C 1
ATOM 3667 O O . ALA A 1 446 ? -20.855 -3.220 10.803 1.00 97.56 446 ALA A O 1
ATOM 3668 N N . PRO A 1 447 ? -20.029 -1.900 9.184 1.00 97.94 447 PRO A N 1
ATOM 3669 C CA . PRO A 1 447 ? -20.153 -2.921 8.152 1.00 97.94 447 PRO A CA 1
ATOM 3670 C C . PRO A 1 447 ? -19.131 -4.045 8.376 1.00 97.94 447 PRO A C 1
ATOM 3672 O O . PRO A 1 447 ? -18.027 -3.800 8.881 1.00 97.94 447 PRO A O 1
ATOM 3675 N N . ILE A 1 448 ? -19.478 -5.258 7.931 1.00 98.50 448 ILE A N 1
ATOM 3676 C CA . ILE A 1 448 ? -18.538 -6.381 7.837 1.00 98.50 448 ILE A CA 1
ATOM 3677 C C . ILE A 1 448 ? -17.308 -5.951 7.037 1.00 98.50 448 ILE A C 1
ATOM 3679 O O . ILE A 1 448 ? -17.422 -5.338 5.971 1.00 98.50 448 ILE A O 1
ATOM 3683 N N . LYS A 1 449 ? -16.115 -6.248 7.565 1.00 97.75 449 LYS A N 1
ATOM 3684 C CA . LYS A 1 449 ? -14.863 -5.869 6.903 1.00 97.75 449 LYS A CA 1
ATOM 3685 C C . LYS A 1 449 ? -14.763 -6.555 5.532 1.00 97.75 449 LYS A C 1
ATOM 3687 O O . LYS A 1 449 ? -14.873 -7.774 5.430 1.00 97.75 449 LYS A O 1
ATOM 3692 N N . SER A 1 450 ? -14.517 -5.758 4.487 1.00 97.25 450 SER A N 1
ATOM 3693 C CA . SER A 1 450 ? -14.403 -6.254 3.111 1.00 97.25 450 SER A CA 1
ATOM 3694 C C . SER A 1 450 ? -13.277 -7.285 2.956 1.00 97.25 450 SER A C 1
ATOM 3696 O O . SER A 1 450 ? -12.266 -7.217 3.661 1.00 97.25 450 SER A O 1
ATOM 3698 N N . HIS A 1 451 ? -13.406 -8.190 1.979 1.00 97.19 451 HIS A N 1
ATOM 3699 C CA . HIS A 1 451 ? -12.367 -9.179 1.652 1.00 97.19 451 HIS A CA 1
ATOM 3700 C C . HIS A 1 451 ? -10.999 -8.528 1.423 1.00 97.19 451 HIS A C 1
ATOM 3702 O O . HIS A 1 451 ? -10.015 -8.935 2.038 1.00 97.19 451 HIS A O 1
ATOM 3708 N N . HIS A 1 452 ? -10.957 -7.441 0.646 1.00 92.50 452 HIS A N 1
ATOM 3709 C CA . HIS A 1 452 ? -9.729 -6.695 0.379 1.00 92.50 452 HIS A CA 1
ATOM 3710 C C . HIS A 1 452 ? -9.106 -6.108 1.658 1.00 92.50 452 HIS A C 1
ATOM 3712 O O . HIS A 1 452 ? -7.909 -6.268 1.889 1.00 92.50 452 HIS A O 1
ATOM 3718 N N . SER A 1 453 ? -9.913 -5.492 2.528 1.00 93.62 453 SER A N 1
ATOM 3719 C CA . SER A 1 453 ? -9.438 -4.921 3.795 1.00 93.62 453 SER A CA 1
ATOM 3720 C C . SER A 1 453 ? -8.957 -5.998 4.777 1.00 93.62 453 SER A C 1
ATOM 3722 O O . SER A 1 453 ? -7.952 -5.799 5.456 1.00 93.62 453 SER A O 1
ATOM 3724 N N . CYS A 1 454 ? -9.646 -7.144 4.854 1.00 97.00 454 CYS A N 1
ATOM 3725 C CA . CYS A 1 454 ? -9.211 -8.302 5.640 1.00 97.00 454 CYS A CA 1
ATOM 3726 C C . CYS A 1 454 ? -7.863 -8.828 5.141 1.00 97.00 454 CYS A C 1
ATOM 3728 O O . CYS A 1 454 ? -6.929 -8.982 5.923 1.00 97.00 454 CYS A O 1
ATOM 3730 N N . LYS A 1 455 ? -7.752 -9.045 3.829 1.00 94.19 455 LYS A N 1
ATOM 3731 C CA . LYS A 1 455 ? -6.554 -9.541 3.151 1.00 94.19 455 LYS A CA 1
ATOM 3732 C C . LYS A 1 455 ? -5.349 -8.627 3.376 1.00 94.19 455 LYS A C 1
ATOM 3734 O O . LYS A 1 455 ? -4.325 -9.096 3.866 1.00 94.19 455 LYS A O 1
ATOM 3739 N N . GLN A 1 456 ? -5.508 -7.319 3.157 1.00 88.88 456 GLN A N 1
ATOM 3740 C CA . GLN A 1 456 ? -4.467 -6.326 3.438 1.00 88.88 456 GLN A CA 1
ATOM 3741 C C . GLN A 1 456 ? -4.022 -6.377 4.909 1.00 88.88 456 GLN A C 1
ATOM 3743 O O . GLN A 1 456 ? -2.824 -6.389 5.178 1.00 88.88 456 GLN A O 1
ATOM 3748 N N . LYS A 1 457 ? -4.971 -6.459 5.857 1.00 92.94 457 LYS A N 1
ATOM 3749 C CA . LYS A 1 457 ? -4.674 -6.540 7.297 1.00 92.94 457 LYS A CA 1
ATOM 3750 C C . LYS A 1 457 ? -3.889 -7.802 7.660 1.00 92.94 457 LYS A C 1
ATOM 3752 O O . LYS A 1 457 ? -2.914 -7.717 8.397 1.00 92.94 457 LYS A O 1
ATOM 3757 N N . VAL A 1 458 ? -4.265 -8.961 7.119 1.00 94.50 458 VAL A N 1
ATOM 3758 C CA . VAL A 1 458 ? -3.535 -10.225 7.332 1.00 94.50 458 VAL A CA 1
ATOM 3759 C C . VAL A 1 458 ? -2.118 -10.145 6.767 1.00 94.50 458 VAL A C 1
ATOM 3761 O O . VAL A 1 458 ? -1.174 -10.560 7.435 1.00 94.50 458 VAL A O 1
ATOM 3764 N N . GLN A 1 459 ? -1.956 -9.582 5.568 1.00 88.44 459 GLN A N 1
ATOM 3765 C CA . GLN A 1 459 ? -0.647 -9.435 4.933 1.00 88.44 459 GLN A CA 1
ATOM 3766 C C . GLN A 1 459 ? 0.263 -8.419 5.647 1.00 88.44 459 GLN A C 1
ATOM 3768 O O . GLN A 1 459 ? 1.476 -8.562 5.548 1.00 88.44 459 GLN A O 1
ATOM 3773 N N . SER A 1 460 ? -0.279 -7.419 6.358 1.00 84.88 460 SER A N 1
ATOM 3774 C CA . SER A 1 460 ? 0.524 -6.439 7.111 1.00 84.88 460 SER A CA 1
ATOM 3775 C C . SER A 1 460 ? 0.742 -6.807 8.584 1.00 84.88 460 SER A C 1
ATOM 3777 O O . SER A 1 460 ? 1.863 -6.738 9.070 1.00 84.88 460 SER A O 1
ATOM 3779 N N . GLU A 1 461 ? -0.308 -7.194 9.316 1.00 90.75 461 GLU A N 1
ATOM 3780 C CA . GLU A 1 461 ? -0.249 -7.418 10.774 1.00 90.75 461 GLU A CA 1
ATOM 3781 C C . GLU A 1 461 ? 0.052 -8.873 11.157 1.00 90.75 461 GLU A C 1
ATOM 3783 O O . GLU A 1 461 ? 0.597 -9.129 12.231 1.00 90.75 461 GLU A O 1
ATOM 3788 N N . TYR A 1 462 ? -0.308 -9.834 10.299 1.00 93.00 462 TYR A N 1
ATOM 3789 C CA . TYR A 1 462 ? -0.215 -11.273 10.582 1.00 93.00 462 TYR A CA 1
ATOM 3790 C C . TYR A 1 462 ? 0.742 -12.001 9.625 1.00 93.00 462 TYR A C 1
ATOM 3792 O O . TYR A 1 462 ? 0.710 -13.227 9.529 1.00 93.00 462 TYR A O 1
ATOM 3800 N N . ALA A 1 463 ? 1.640 -11.265 8.957 1.00 87.19 463 ALA A N 1
ATOM 3801 C CA . ALA A 1 463 ? 2.637 -11.808 8.029 1.00 87.19 463 ALA A CA 1
ATOM 3802 C C . ALA A 1 463 ? 3.470 -12.951 8.641 1.00 87.19 463 ALA A C 1
ATOM 3804 O O . ALA A 1 463 ? 3.729 -13.947 7.964 1.00 87.19 463 ALA A O 1
ATOM 3805 N N . ASN A 1 464 ? 3.807 -12.832 9.929 1.00 88.81 464 ASN A N 1
ATOM 3806 C CA . ASN A 1 464 ? 4.639 -13.775 10.688 1.00 88.81 464 ASN A CA 1
ATOM 3807 C C . ASN A 1 464 ? 3.826 -14.711 11.610 1.00 88.81 464 ASN A C 1
ATOM 3809 O O . ASN A 1 464 ? 4.400 -15.451 12.407 1.00 88.81 464 ASN A O 1
ATOM 3813 N N . GLU A 1 465 ? 2.493 -14.668 11.543 1.00 93.00 465 GLU A N 1
ATOM 3814 C CA . GLU A 1 465 ? 1.617 -15.541 12.332 1.00 93.00 465 GLU A CA 1
ATOM 3815 C C . GLU A 1 465 ? 1.416 -16.911 11.657 1.00 93.00 465 GLU A C 1
ATOM 3817 O O . GLU A 1 465 ? 1.727 -17.121 10.481 1.00 93.00 465 GLU A O 1
ATOM 3822 N N . ARG A 1 466 ? 0.892 -17.880 12.417 1.00 92.88 466 ARG A N 1
ATOM 3823 C CA . ARG A 1 466 ? 0.738 -19.268 11.955 1.00 92.88 466 ARG A CA 1
ATOM 3824 C C . ARG A 1 466 ? -0.396 -19.423 10.940 1.00 92.88 466 ARG A C 1
ATOM 3826 O O . ARG A 1 466 ? -1.484 -18.887 11.124 1.00 92.88 466 ARG A O 1
ATOM 3833 N N . PHE A 1 467 ? -0.192 -20.286 9.952 1.00 93.88 467 PHE A N 1
ATOM 3834 C CA . PHE A 1 467 ? -1.209 -20.661 8.969 1.00 93.88 467 PHE A CA 1
ATOM 3835 C C . PHE A 1 467 ? -2.508 -21.257 9.585 1.00 93.88 467 PHE A C 1
ATOM 3837 O O . PHE A 1 467 ? -2.448 -21.903 10.639 1.00 93.88 467 PHE A O 1
ATOM 3844 N N . PRO A 1 468 ? -3.685 -21.081 8.946 1.00 96.56 468 PRO A N 1
ATOM 3845 C CA . PRO A 1 468 ? -3.988 -19.982 8.027 1.00 96.56 468 PRO A CA 1
ATOM 3846 C C . PRO A 1 468 ? -3.935 -18.647 8.781 1.00 96.56 468 PRO A C 1
ATOM 3848 O O . PRO A 1 468 ? -4.480 -18.514 9.880 1.00 96.56 468 PRO A O 1
ATOM 3851 N N . LYS A 1 469 ? -3.266 -17.657 8.195 1.00 96.06 469 LYS A N 1
ATOM 3852 C CA . LYS A 1 469 ? -3.007 -16.346 8.801 1.00 96.06 469 LYS A CA 1
ATOM 3853 C C . LYS A 1 469 ? -4.310 -15.567 8.979 1.00 96.06 469 LYS A C 1
ATOM 3855 O O . LYS A 1 469 ? -4.481 -14.879 9.984 1.00 96.06 469 LYS A O 1
ATOM 3860 N N . SER A 1 470 ? -5.287 -15.765 8.090 1.00 97.88 470 SER A N 1
ATOM 3861 C CA . SER A 1 470 ? -6.623 -15.164 8.206 1.00 97.88 470 SER A CA 1
ATOM 3862 C C . SER A 1 470 ? -7.403 -15.612 9.449 1.00 97.88 470 SER A C 1
ATOM 3864 O O . SER A 1 470 ? -8.308 -14.900 9.877 1.00 97.88 470 SER A O 1
ATOM 3866 N N . ALA A 1 471 ? -7.038 -16.729 10.096 1.00 98.06 471 ALA A N 1
ATOM 3867 C CA . ALA A 1 471 ? -7.655 -17.132 11.364 1.00 98.06 471 ALA A CA 1
ATOM 3868 C C . ALA A 1 471 ? -7.363 -16.155 12.519 1.00 98.06 471 ALA A C 1
ATOM 3870 O O . ALA A 1 471 ? -8.090 -16.180 13.508 1.00 98.06 471 ALA A O 1
ATOM 3871 N N . HIS A 1 472 ? -6.344 -15.294 12.406 1.00 98.00 472 HIS A N 1
ATOM 3872 C CA . HIS A 1 472 ? -5.996 -14.281 13.412 1.00 98.00 472 HIS A CA 1
ATOM 3873 C C . HIS A 1 472 ? -6.842 -12.992 13.326 1.00 98.00 472 HIS A C 1
ATOM 3875 O O . HIS A 1 472 ? -6.699 -12.106 14.168 1.00 98.00 472 HIS A O 1
ATOM 3881 N N . LEU A 1 473 ? -7.741 -12.862 12.341 1.00 98.12 473 LEU A N 1
ATOM 3882 C CA . LEU A 1 473 ? -8.660 -11.723 12.243 1.00 98.12 473 LEU A CA 1
ATOM 3883 C C . LEU A 1 473 ? -9.725 -11.771 13.354 1.00 98.12 473 LEU A C 1
ATOM 3885 O O . LEU A 1 473 ? -10.557 -12.676 13.385 1.00 98.12 473 LEU A O 1
ATOM 3889 N N . MET A 1 474 ? -9.734 -10.761 14.229 1.00 97.88 474 MET A N 1
ATOM 3890 C CA . MET A 1 474 ? -10.658 -10.645 15.377 1.00 97.88 474 MET A CA 1
ATOM 3891 C C . MET A 1 474 ? -11.762 -9.587 15.195 1.00 97.88 474 MET A C 1
ATOM 3893 O O . MET A 1 474 ? -12.611 -9.432 16.065 1.00 97.88 474 MET A O 1
ATOM 3897 N N . ASP A 1 475 ? -11.735 -8.833 14.092 1.00 97.94 475 ASP A N 1
ATOM 3898 C CA . ASP A 1 475 ? -12.559 -7.638 13.871 1.00 97.94 475 ASP A CA 1
ATOM 3899 C C . ASP A 1 475 ? -13.276 -7.656 12.502 1.00 97.94 475 ASP A C 1
ATOM 3901 O O . ASP A 1 475 ? -13.377 -6.631 11.818 1.00 97.94 475 ASP A O 1
ATOM 3905 N N . LEU A 1 476 ? -13.744 -8.836 12.064 1.00 98.25 476 LEU A N 1
ATOM 3906 C CA . LEU A 1 476 ? -14.611 -8.965 10.879 1.00 98.25 476 LEU A CA 1
ATOM 3907 C C . LEU A 1 476 ? -16.004 -8.391 11.157 1.00 98.25 476 LEU A C 1
ATOM 3909 O O . LEU A 1 476 ? -16.472 -7.529 10.413 1.00 98.25 476 LEU A O 1
ATOM 3913 N N . VAL A 1 477 ? -16.612 -8.862 12.249 1.00 98.62 477 VAL A N 1
ATOM 3914 C CA . VAL A 1 477 ? -17.843 -8.347 12.856 1.00 98.62 477 VAL A CA 1
ATOM 3915 C C . VAL A 1 477 ? -17.430 -7.387 13.967 1.00 98.62 477 VAL A C 1
ATOM 3917 O O . VAL A 1 477 ? -16.602 -7.741 14.811 1.00 98.62 477 VAL A O 1
ATOM 3920 N N . ARG A 1 478 ? -17.966 -6.164 13.973 1.00 98.38 478 ARG A N 1
ATOM 3921 C CA . ARG A 1 478 ? -17.631 -5.176 15.006 1.00 98.38 478 ARG A CA 1
ATOM 3922 C C . ARG A 1 478 ? -18.723 -4.134 15.222 1.00 98.38 478 ARG A C 1
ATOM 3924 O O . ARG A 1 478 ? -19.532 -3.867 14.329 1.00 98.38 478 ARG A O 1
ATOM 3931 N N . CYS A 1 479 ? -18.721 -3.525 16.398 1.00 98.62 479 CYS A N 1
ATOM 3932 C CA . CYS A 1 479 ? -19.548 -2.368 16.722 1.00 98.62 479 CYS A CA 1
ATOM 3933 C C . CYS A 1 479 ? -18.810 -1.412 17.660 1.00 98.62 479 CYS A C 1
ATOM 3935 O O . CYS A 1 479 ? -17.901 -1.815 18.387 1.00 98.62 479 CYS A O 1
ATOM 3937 N N . THR A 1 480 ? -19.250 -0.159 17.669 1.00 98.44 480 THR A N 1
ATOM 3938 C CA . THR A 1 480 ? -18.683 0.899 18.506 1.00 98.44 480 THR A CA 1
ATOM 3939 C C . THR A 1 480 ? -19.771 1.472 19.410 1.00 98.44 480 THR A C 1
ATOM 3941 O O . THR A 1 480 ? -20.901 1.677 18.961 1.00 98.44 480 THR A O 1
ATOM 3944 N N . ALA A 1 481 ? -19.434 1.747 20.667 1.00 98.50 481 ALA A N 1
ATOM 3945 C CA . ALA A 1 481 ? -20.267 2.492 21.601 1.00 98.50 481 ALA A CA 1
ATOM 3946 C C . ALA A 1 481 ? -19.537 3.773 22.016 1.00 98.50 481 ALA A C 1
ATOM 3948 O O . ALA A 1 481 ? -18.446 3.708 22.585 1.00 98.50 481 ALA A O 1
ATOM 3949 N N . THR A 1 482 ? -20.131 4.923 21.700 1.00 98.31 482 THR A N 1
ATOM 3950 C CA . THR A 1 482 ? -19.591 6.246 22.035 1.00 98.31 482 THR A CA 1
ATOM 3951 C C . THR A 1 482 ? -20.336 6.827 23.236 1.00 98.31 482 THR A C 1
ATOM 3953 O O . THR A 1 482 ? -21.564 6.792 23.256 1.00 98.31 482 THR A O 1
ATOM 3956 N N . PHE A 1 483 ? -19.618 7.384 24.209 1.00 98.19 483 PHE A N 1
ATOM 3957 C CA . PHE A 1 483 ? -20.168 7.985 25.431 1.00 98.19 483 PHE A CA 1
ATOM 3958 C C . PHE A 1 483 ? -19.729 9.451 25.528 1.00 98.19 483 PHE A C 1
ATOM 3960 O O . PHE A 1 483 ? -18.566 9.746 25.246 1.00 98.19 483 PHE A O 1
ATOM 3967 N N . ASP A 1 484 ? -20.628 10.370 25.901 1.00 97.44 484 ASP A N 1
ATOM 3968 C CA . ASP A 1 484 ? -20.304 11.805 25.923 1.00 97.44 484 ASP A CA 1
ATOM 3969 C C . ASP A 1 484 ? -19.448 12.220 27.127 1.00 97.44 484 ASP A C 1
ATOM 3971 O O . ASP A 1 484 ? -18.736 13.211 27.010 1.00 97.44 484 ASP A O 1
ATOM 3975 N N . THR A 1 485 ? -19.488 11.479 28.241 1.00 96.94 485 THR A N 1
ATOM 3976 C CA . THR A 1 485 ? -18.727 11.777 29.469 1.00 96.94 485 THR A CA 1
ATOM 3977 C C . THR A 1 485 ? -17.959 10.561 29.986 1.00 96.94 485 THR A C 1
ATOM 3979 O O . THR A 1 485 ? -18.346 9.412 29.739 1.00 96.94 485 THR A O 1
ATOM 3982 N N . LEU A 1 486 ? -16.899 10.807 30.764 1.00 97.25 486 LEU A N 1
ATOM 3983 C CA . LEU A 1 486 ? -16.146 9.757 31.465 1.00 97.25 486 LEU A CA 1
ATOM 3984 C C . LEU A 1 486 ? -17.014 8.914 32.427 1.00 97.25 486 LEU A C 1
ATOM 3986 O O . LEU A 1 486 ? -16.838 7.697 32.484 1.00 97.25 486 LEU A O 1
ATOM 3990 N N . ASP A 1 487 ? -17.984 9.510 33.132 1.00 97.06 487 ASP A N 1
ATOM 3991 C CA . ASP A 1 487 ? -18.904 8.777 34.023 1.00 97.06 487 ASP A CA 1
ATOM 3992 C C . ASP A 1 487 ? -19.786 7.774 33.262 1.00 97.06 487 ASP A C 1
ATOM 3994 O O . ASP A 1 487 ? -19.879 6.603 33.643 1.00 97.06 487 ASP A O 1
ATOM 3998 N N . ASP A 1 488 ? -20.404 8.208 32.156 1.00 97.12 488 ASP A N 1
ATOM 3999 C CA . ASP A 1 488 ? -21.223 7.336 31.305 1.00 97.12 488 ASP A CA 1
ATOM 4000 C C . ASP A 1 488 ? -20.365 6.230 30.666 1.00 97.12 488 ASP A C 1
ATOM 4002 O O . ASP A 1 488 ? -20.813 5.086 30.549 1.00 97.12 488 ASP A O 1
ATOM 4006 N N . TYR A 1 489 ? -19.121 6.552 30.293 1.00 97.75 489 TYR A N 1
ATOM 4007 C CA . TYR A 1 489 ? -18.149 5.603 29.752 1.00 97.75 489 TYR A CA 1
ATOM 4008 C C . TYR A 1 489 ? -17.804 4.504 30.769 1.00 97.75 489 TYR A C 1
ATOM 4010 O O . TYR A 1 489 ? -17.953 3.317 30.465 1.00 97.75 489 TYR A O 1
ATOM 4018 N N . LEU A 1 490 ? -17.414 4.873 31.997 1.00 97.81 490 LEU A N 1
ATOM 4019 C CA . LEU A 1 490 ? -17.091 3.920 33.065 1.00 97.81 490 LEU A CA 1
ATOM 4020 C C . LEU A 1 490 ? -18.308 3.064 33.454 1.00 97.81 490 LEU A C 1
ATOM 4022 O O . LEU A 1 490 ? -18.201 1.839 33.569 1.00 97.81 490 LEU A O 1
ATOM 4026 N N . LEU A 1 491 ? -19.489 3.678 33.581 1.00 97.31 491 LEU A N 1
ATOM 4027 C CA . LEU A 1 491 ? -20.739 2.957 33.827 1.00 97.31 491 LEU A CA 1
A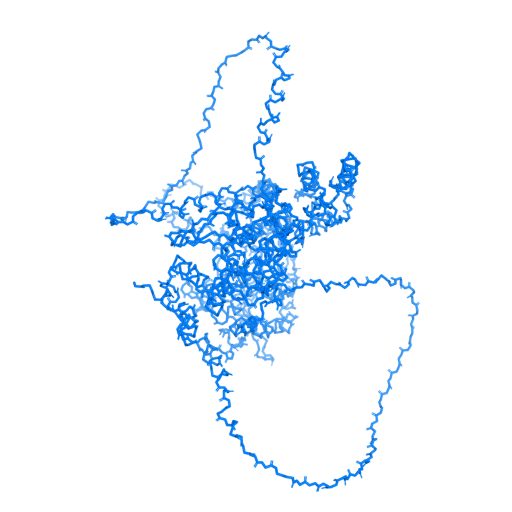TOM 4028 C C . LEU A 1 491 ? -21.042 1.953 32.702 1.00 97.31 491 LEU A C 1
ATOM 4030 O O . LEU A 1 491 ? -21.458 0.824 32.977 1.00 97.31 491 LEU A O 1
ATOM 4034 N N . GLY A 1 492 ? -20.802 2.336 31.446 1.00 97.81 492 GLY A N 1
ATOM 4035 C CA . GLY A 1 492 ? -20.917 1.465 30.279 1.00 97.81 492 GLY A CA 1
ATOM 4036 C C . GLY A 1 492 ? -19.990 0.250 30.346 1.00 97.81 492 GLY A C 1
ATOM 4037 O O . GLY A 1 492 ? -20.443 -0.871 30.098 1.00 97.81 492 GLY A O 1
ATOM 4038 N N . LEU A 1 493 ? -18.722 0.442 30.730 1.00 98.12 493 LEU A N 1
ATOM 4039 C CA . LEU A 1 493 ? -17.750 -0.645 30.907 1.00 98.12 493 LEU A CA 1
ATOM 4040 C C . LEU A 1 493 ? -18.204 -1.653 31.973 1.00 98.12 493 LEU A C 1
ATOM 4042 O O . LEU A 1 493 ? -18.177 -2.861 31.729 1.00 98.12 493 LEU A O 1
ATOM 4046 N N . HIS A 1 494 ? -18.655 -1.174 33.138 1.00 97.88 494 HIS A N 1
ATOM 4047 C CA . HIS A 1 494 ? -19.152 -2.042 34.210 1.00 97.88 494 HIS A CA 1
ATOM 4048 C C . HIS A 1 494 ? -20.423 -2.794 33.802 1.00 97.88 494 HIS A C 1
ATOM 4050 O O . HIS A 1 494 ? -20.485 -4.012 33.962 1.00 97.88 494 HIS A O 1
ATOM 4056 N N . LYS A 1 495 ? -21.397 -2.114 33.185 1.00 98.00 495 LYS A N 1
ATOM 4057 C CA . LYS A 1 495 ? -22.607 -2.773 32.668 1.00 98.00 495 LYS A CA 1
ATOM 4058 C C . LYS A 1 495 ? -22.288 -3.839 31.622 1.00 98.00 495 LYS A C 1
ATOM 4060 O O . LYS A 1 495 ? -22.930 -4.884 31.615 1.00 98.00 495 LYS A O 1
ATOM 4065 N N . PHE A 1 496 ? -21.302 -3.607 30.754 1.00 98.25 496 PHE A N 1
ATOM 4066 C CA . PHE A 1 496 ? -20.922 -4.583 29.730 1.00 98.25 496 PHE A CA 1
ATOM 4067 C C . PHE A 1 496 ? -20.197 -5.785 30.331 1.00 98.25 496 PHE A C 1
ATOM 4069 O O . PHE A 1 496 ? -20.444 -6.925 29.940 1.00 98.25 496 PHE A O 1
ATOM 4076 N N . LYS A 1 497 ? -19.361 -5.542 31.344 1.00 98.19 497 LYS A N 1
ATOM 4077 C CA . LYS A 1 497 ? -18.732 -6.585 32.154 1.00 98.19 497 LYS A CA 1
ATOM 4078 C C . LYS A 1 497 ? -19.773 -7.495 32.812 1.00 98.19 497 LYS A C 1
ATOM 4080 O O . LYS A 1 497 ? -19.620 -8.710 32.754 1.00 98.19 497 LYS A O 1
ATOM 4085 N N . ASP A 1 498 ? -20.840 -6.934 33.375 1.00 98.00 498 ASP A N 1
ATOM 4086 C CA . ASP A 1 498 ? -21.920 -7.725 33.977 1.00 98.00 498 ASP A CA 1
ATOM 4087 C C . ASP A 1 498 ? -22.791 -8.429 32.922 1.00 98.00 498 ASP A C 1
ATOM 4089 O O . ASP A 1 498 ? -23.027 -9.630 33.037 1.00 98.00 498 ASP A O 1
ATOM 4093 N N . PHE A 1 499 ? -23.135 -7.762 31.81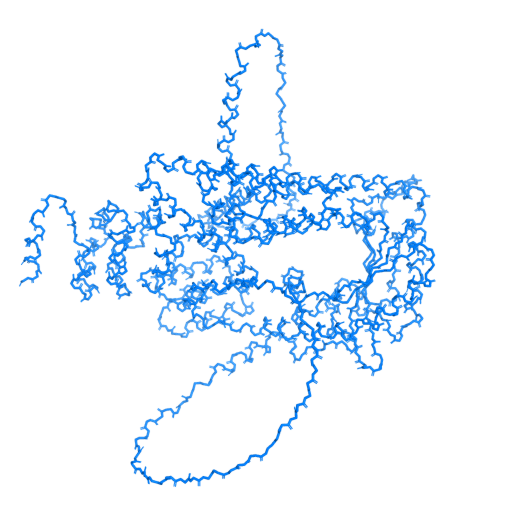5 1.00 98.19 499 PHE A N 1
ATOM 4094 C CA . PHE A 1 499 ? -23.822 -8.384 30.673 1.00 98.19 499 PHE A CA 1
ATOM 4095 C C . PHE A 1 499 ? -23.092 -9.629 30.135 1.00 98.19 499 PHE A C 1
ATOM 4097 O O . PHE A 1 499 ? -23.733 -10.637 29.830 1.00 98.19 499 PHE A O 1
ATOM 4104 N N . LEU A 1 500 ? -21.756 -9.586 30.045 1.00 98.19 500 LEU A N 1
ATOM 4105 C CA . LEU A 1 500 ? -20.934 -10.722 29.615 1.00 98.19 500 LEU A CA 1
ATOM 4106 C C . LEU A 1 500 ? -20.903 -11.874 30.639 1.00 98.19 500 LEU A C 1
ATOM 4108 O O . LEU A 1 500 ? -20.673 -13.016 30.248 1.00 98.19 500 LEU A O 1
ATOM 4112 N N . ARG A 1 501 ? -21.140 -11.610 31.933 1.00 97.62 501 ARG A N 1
ATOM 4113 C CA . ARG A 1 501 ? -21.307 -12.663 32.956 1.00 97.62 501 ARG A CA 1
ATOM 4114 C C . ARG A 1 501 ? -22.675 -13.326 32.815 1.00 97.62 501 ARG A C 1
ATOM 4116 O O . ARG A 1 501 ? -22.759 -14.554 32.749 1.00 97.62 501 ARG A O 1
ATOM 4123 N N . ASP A 1 502 ? -23.718 -12.506 32.717 1.00 98.06 502 ASP A N 1
ATOM 4124 C CA . ASP A 1 502 ? -25.116 -12.941 32.642 1.00 98.06 502 ASP A CA 1
ATOM 4125 C C . ASP A 1 502 ? -25.436 -13.676 31.328 1.00 98.06 502 ASP A C 1
ATOM 4127 O O . ASP A 1 502 ? -26.271 -14.577 31.314 1.00 98.06 502 ASP A O 1
ATOM 4131 N N . SER A 1 503 ? -24.733 -13.338 30.240 1.00 97.38 503 SER A N 1
ATOM 4132 C CA . SER A 1 503 ? -24.909 -13.910 28.891 1.00 97.38 503 SER A CA 1
ATOM 4133 C C . SER A 1 503 ? -23.794 -14.895 28.500 1.00 97.38 503 SER A C 1
ATOM 4135 O O . SER A 1 503 ? -23.460 -15.037 27.320 1.00 97.38 503 SER A O 1
ATOM 4137 N N . SER A 1 504 ? -23.177 -15.550 29.488 1.00 96.94 504 SER A N 1
ATOM 4138 C CA . SER A 1 504 ? -21.999 -16.422 29.318 1.00 96.94 504 SER A CA 1
ATOM 4139 C C . SER A 1 504 ? -22.254 -17.729 28.546 1.00 96.94 504 SER A C 1
ATOM 4141 O O . SER A 1 504 ? -21.313 -18.449 28.216 1.00 96.94 504 SER A O 1
ATOM 4143 N N . ASP A 1 505 ? -23.510 -18.036 28.208 1.00 97.38 505 ASP A N 1
ATOM 4144 C CA . ASP A 1 505 ? -23.895 -19.108 27.283 1.00 97.38 505 ASP A CA 1
ATOM 4145 C C . ASP A 1 505 ? -23.694 -18.723 25.803 1.00 97.38 505 ASP A C 1
ATOM 4147 O O . ASP A 1 505 ? -23.424 -19.592 24.969 1.00 97.38 505 ASP A O 1
ATOM 4151 N N . ARG A 1 506 ? -23.807 -17.426 25.483 1.00 97.94 506 ARG A N 1
ATOM 4152 C CA . ARG A 1 506 ? -23.688 -16.853 24.129 1.00 97.94 506 ARG A CA 1
ATOM 4153 C C . ARG A 1 506 ? -22.402 -16.067 23.907 1.00 97.94 506 ARG A C 1
ATOM 4155 O O . ARG A 1 506 ? -21.936 -15.999 22.770 1.00 97.94 506 ARG A O 1
ATOM 4162 N N . PHE A 1 507 ? -21.850 -15.459 24.954 1.00 98.44 507 PHE A N 1
ATOM 4163 C CA . PHE A 1 507 ? -20.688 -14.577 24.879 1.00 98.44 507 PHE A CA 1
ATOM 4164 C C . PHE A 1 507 ? -19.555 -15.064 25.781 1.00 98.44 507 PHE A C 1
ATOM 4166 O O . PHE A 1 507 ? -19.697 -15.145 26.996 1.00 98.44 507 PHE A O 1
ATOM 4173 N N . GLU A 1 508 ? -18.392 -15.315 25.186 1.00 98.19 508 GLU A N 1
ATOM 4174 C CA . GLU A 1 508 ? -17.158 -15.642 25.903 1.00 98.19 508 GLU A CA 1
ATOM 4175 C C . GLU A 1 508 ? -16.126 -14.526 25.679 1.00 98.19 508 GLU A C 1
ATOM 4177 O O . GLU A 1 508 ? -15.855 -14.123 24.545 1.00 98.19 508 GLU A O 1
ATOM 4182 N N . LEU A 1 509 ? -15.543 -13.993 26.756 1.00 98.25 509 LEU A N 1
ATOM 4183 C CA . LEU A 1 509 ? -14.560 -12.915 26.662 1.00 98.25 509 LEU A CA 1
ATOM 4184 C C . LEU A 1 509 ? -13.167 -13.482 26.355 1.00 98.25 509 LEU A C 1
ATOM 4186 O O . LEU A 1 509 ? -12.525 -14.086 27.212 1.00 98.25 509 LEU A O 1
ATOM 4190 N N . MET A 1 510 ? -12.674 -13.249 25.138 1.00 98.06 510 MET A N 1
ATOM 4191 C CA . MET A 1 510 ? -11.361 -13.740 24.707 1.00 98.06 510 MET A CA 1
ATOM 4192 C C . MET A 1 510 ? -10.230 -12.777 25.091 1.00 98.06 510 MET A C 1
ATOM 4194 O O . MET A 1 510 ? -9.141 -13.211 25.464 1.00 98.06 510 MET A O 1
ATOM 4198 N N . ARG A 1 511 ? -10.463 -11.462 24.979 1.00 97.06 511 ARG A N 1
ATOM 4199 C CA . ARG A 1 511 ? -9.452 -10.429 25.250 1.00 97.06 511 ARG A CA 1
ATOM 4200 C C . ARG A 1 511 ? -10.094 -9.084 25.585 1.00 97.06 511 ARG A C 1
ATOM 4202 O O . ARG A 1 511 ? -11.072 -8.695 24.953 1.00 97.06 511 ARG A O 1
ATOM 4209 N N . VAL A 1 512 ? -9.459 -8.332 26.484 1.00 97.31 512 VAL A N 1
ATOM 4210 C CA . VAL A 1 512 ? -9.628 -6.874 26.597 1.00 97.31 512 VAL A CA 1
ATOM 4211 C C . VAL A 1 512 ? -8.303 -6.193 26.256 1.00 97.31 512 VAL A C 1
ATOM 4213 O O . VAL A 1 512 ? -7.243 -6.648 26.687 1.00 97.31 512 VAL A O 1
ATOM 4216 N N . LYS A 1 513 ? -8.345 -5.116 25.470 1.00 96.25 513 LYS A N 1
ATOM 4217 C CA . LYS A 1 513 ? -7.234 -4.178 25.278 1.00 96.25 513 LYS A CA 1
ATOM 4218 C C . LYS A 1 513 ? -7.680 -2.831 25.837 1.00 96.25 513 LYS A C 1
ATOM 4220 O O . LYS A 1 513 ? -8.513 -2.176 25.221 1.00 96.25 513 LYS A O 1
ATOM 4225 N N . ASN A 1 514 ? -7.127 -2.435 26.979 1.00 96.88 514 ASN A N 1
ATOM 4226 C CA . ASN A 1 514 ? -7.283 -1.090 27.518 1.00 96.88 514 ASN A CA 1
ATOM 4227 C C . ASN A 1 514 ? -6.054 -0.273 27.107 1.00 96.88 514 ASN A C 1
ATOM 4229 O O . ASN A 1 514 ? -4.950 -0.592 27.536 1.00 96.88 514 ASN A O 1
ATOM 4233 N N . SER A 1 515 ? -6.218 0.712 26.221 1.00 95.81 515 SER A N 1
ATOM 4234 C CA . SER A 1 515 ? -5.082 1.523 25.754 1.00 95.81 515 SER A CA 1
ATOM 4235 C C . SER A 1 515 ? -4.745 2.701 26.672 1.00 95.81 515 SER A C 1
ATOM 4237 O O . SER A 1 515 ? -3.675 3.285 26.519 1.00 95.81 515 SER A O 1
ATOM 4239 N N . PHE A 1 516 ? -5.609 3.030 27.640 1.00 94.44 516 PHE A N 1
ATOM 4240 C CA . PHE A 1 516 ? -5.323 4.033 28.673 1.00 94.44 516 PHE A CA 1
ATOM 4241 C C . PHE A 1 516 ? -4.246 3.559 29.670 1.00 94.44 516 PHE A C 1
ATOM 4243 O O . PHE A 1 516 ? -3.679 4.369 30.396 1.00 94.44 516 PHE A O 1
ATOM 4250 N N . VAL A 1 517 ? -3.920 2.261 29.679 1.00 91.56 517 VAL A N 1
ATOM 4251 C CA . VAL A 1 517 ? -2.791 1.705 30.434 1.00 91.56 517 VAL A CA 1
ATOM 4252 C C . VAL A 1 517 ? -1.482 1.992 29.697 1.00 91.56 517 VAL A C 1
ATOM 4254 O O . VAL A 1 517 ? -1.210 1.408 28.648 1.00 91.56 517 VAL A O 1
ATOM 4257 N N . ASN A 1 518 ? -0.633 2.837 30.282 1.00 77.62 518 ASN A N 1
ATOM 4258 C CA . ASN A 1 518 ? 0.759 2.972 29.859 1.00 77.62 518 ASN A CA 1
ATOM 4259 C C . ASN A 1 518 ? 1.553 1.734 30.313 1.00 77.62 518 ASN A C 1
ATOM 4261 O O . ASN A 1 518 ? 1.888 1.594 31.493 1.00 77.62 518 ASN A O 1
ATOM 4265 N N . ASP A 1 519 ? 1.874 0.842 29.371 1.00 68.69 519 ASP A N 1
ATOM 4266 C CA . ASP A 1 519 ? 2.654 -0.378 29.638 1.00 68.69 519 ASP A CA 1
ATOM 4267 C C . ASP A 1 519 ? 4.013 -0.065 30.312 1.00 68.69 519 ASP A C 1
ATOM 4269 O O . ASP A 1 519 ? 4.443 -0.808 31.195 1.00 68.69 519 ASP A O 1
ATOM 4273 N N . GLU A 1 520 ? 4.668 1.051 29.967 1.00 68.00 520 GLU A N 1
ATOM 4274 C CA . GLU A 1 520 ? 5.952 1.461 30.564 1.00 68.00 520 GLU A CA 1
ATOM 4275 C C . GLU A 1 520 ? 5.859 1.951 32.014 1.00 68.00 520 GLU A C 1
ATOM 4277 O O . GLU A 1 520 ? 6.707 1.609 32.847 1.00 68.00 520 GLU A O 1
ATOM 4282 N N . ASP A 1 521 ? 4.821 2.723 32.343 1.00 58.28 521 ASP A N 1
ATOM 4283 C CA . ASP A 1 521 ? 4.638 3.266 33.693 1.00 58.28 521 ASP A CA 1
ATOM 4284 C C . ASP A 1 521 ? 4.370 2.142 34.699 1.00 58.28 521 ASP A C 1
ATOM 4286 O O . ASP A 1 521 ? 4.807 2.222 35.849 1.00 58.28 521 ASP A O 1
ATOM 4290 N N . SER A 1 522 ? 3.738 1.045 34.262 1.00 56.53 522 SER A N 1
ATOM 4291 C CA . SER A 1 522 ? 3.481 -0.127 35.107 1.00 56.53 522 SER A CA 1
ATOM 4292 C C . SER A 1 522 ? 4.763 -0.755 35.682 1.00 56.53 522 SER A C 1
ATOM 4294 O O . SER A 1 522 ? 4.736 -1.298 36.787 1.00 56.53 522 SER A O 1
ATOM 4296 N N . ALA A 1 523 ? 5.895 -0.627 34.977 1.00 57.91 523 ALA A N 1
ATOM 4297 C CA . ALA A 1 523 ? 7.196 -1.128 35.415 1.00 57.91 523 ALA A CA 1
ATOM 4298 C C . ALA A 1 523 ? 7.996 -0.094 36.232 1.00 57.91 523 ALA A C 1
ATOM 4300 O O . ALA A 1 523 ? 8.714 -0.470 37.158 1.00 57.91 523 ALA A O 1
ATOM 4301 N N . LYS A 1 524 ? 7.875 1.204 35.912 1.00 58.53 524 LYS A N 1
ATOM 4302 C CA . LYS A 1 524 ? 8.674 2.286 36.525 1.00 58.53 524 LYS A CA 1
ATOM 4303 C C . LYS A 1 524 ? 8.027 2.907 37.780 1.00 58.53 524 LYS A C 1
ATOM 4305 O O . LYS A 1 524 ? 8.737 3.432 38.637 1.00 58.53 524 LYS A O 1
ATOM 4310 N N . ALA A 1 525 ? 6.704 2.825 37.950 1.00 53.72 525 ALA A N 1
ATOM 4311 C CA . ALA A 1 525 ? 5.969 3.535 39.011 1.00 53.72 525 ALA A CA 1
ATOM 4312 C C . ALA A 1 525 ? 6.144 2.990 40.448 1.00 53.72 525 ALA A C 1
ATOM 4314 O O . ALA A 1 525 ? 5.588 3.566 41.386 1.00 53.72 525 ALA A O 1
ATOM 4315 N N . TYR A 1 526 ? 6.892 1.900 40.661 1.00 53.59 526 TYR A N 1
ATOM 4316 C CA . TYR A 1 526 ? 7.000 1.273 41.987 1.00 53.59 526 TYR A CA 1
ATOM 4317 C C . TYR A 1 526 ? 8.041 1.916 42.928 1.00 53.59 526 TYR A C 1
ATOM 4319 O O . TYR A 1 526 ? 7.978 1.679 44.135 1.00 53.59 526 TYR A O 1
ATOM 4327 N N . ASP A 1 527 ? 8.968 2.737 42.412 1.00 54.94 527 ASP A N 1
ATOM 4328 C CA . ASP A 1 527 ? 10.217 3.071 43.129 1.00 54.94 527 ASP A CA 1
ATOM 4329 C C . ASP A 1 527 ? 10.345 4.522 43.651 1.00 54.94 527 ASP A C 1
ATOM 4331 O O . ASP A 1 527 ? 11.350 4.891 44.253 1.00 54.94 527 ASP A O 1
ATOM 4335 N N . LYS A 1 528 ? 9.322 5.380 43.488 1.00 53.06 528 LYS A N 1
ATOM 4336 C CA . LYS A 1 528 ? 9.324 6.748 44.063 1.00 53.06 528 LYS A CA 1
ATOM 4337 C C . LYS A 1 528 ? 8.092 7.059 44.909 1.00 53.06 528 LYS A C 1
ATOM 4339 O O . LYS A 1 528 ? 7.190 7.797 44.521 1.00 53.06 528 LYS A O 1
ATOM 4344 N N . ARG A 1 529 ? 8.114 6.557 46.149 1.00 46.66 529 ARG A N 1
ATOM 4345 C CA . ARG A 1 529 ? 7.222 6.988 47.240 1.00 46.66 529 ARG A CA 1
ATOM 4346 C C . ARG A 1 529 ? 7.595 8.379 47.775 1.00 46.66 529 ARG A C 1
ATOM 4348 O O . ARG A 1 529 ? 8.047 8.515 48.909 1.00 46.66 529 ARG A O 1
ATOM 4355 N N . THR A 1 530 ? 7.333 9.420 46.997 1.00 59.50 530 THR A N 1
ATOM 4356 C CA . THR A 1 530 ? 7.120 10.775 47.532 1.00 59.50 530 THR A CA 1
ATOM 4357 C C . THR A 1 530 ? 5.654 11.123 47.348 1.00 59.50 530 THR A C 1
ATOM 4359 O O . THR A 1 530 ? 5.171 11.186 46.225 1.00 59.50 530 THR A O 1
ATOM 4362 N N . SER A 1 531 ? 4.936 11.307 48.457 1.00 57.47 531 SER A N 1
ATOM 4363 C CA . SER A 1 531 ? 3.468 11.370 48.539 1.00 57.47 531 SER A CA 1
ATOM 4364 C C . SER A 1 531 ? 2.845 12.678 48.023 1.00 57.47 531 SER A C 1
ATOM 4366 O O . SER A 1 531 ? 1.852 13.153 48.571 1.00 57.47 531 SER A O 1
ATOM 4368 N N . ALA A 1 532 ? 3.436 13.281 46.993 1.00 62.31 532 ALA A N 1
ATOM 4369 C CA . ALA A 1 532 ? 2.878 14.419 46.281 1.00 62.31 532 ALA A CA 1
ATOM 4370 C C . ALA A 1 532 ? 1.996 13.900 45.135 1.00 62.31 532 ALA A C 1
ATOM 4372 O O . ALA A 1 532 ? 2.507 13.315 44.187 1.00 62.31 532 ALA A O 1
ATOM 4373 N N . GLN A 1 533 ? 0.683 14.088 45.292 1.00 65.44 533 GLN A N 1
ATOM 4374 C CA . GLN A 1 533 ? -0.401 13.959 44.307 1.00 65.44 533 GLN A CA 1
ATOM 4375 C C . GLN A 1 533 ? 0.001 13.389 42.930 1.00 65.44 533 GLN A C 1
ATOM 4377 O O . GLN A 1 533 ? 0.520 14.100 42.068 1.00 65.44 533 GLN A O 1
ATOM 4382 N N . LYS A 1 534 ? -0.273 12.093 42.734 1.00 67.88 534 LYS A N 1
ATOM 4383 C CA . LYS A 1 534 ? 0.020 11.337 41.510 1.00 67.88 534 LYS A CA 1
ATOM 4384 C C . LYS A 1 534 ? -0.907 11.786 40.370 1.00 67.88 534 LYS A C 1
ATOM 4386 O O . LYS A 1 534 ? -1.912 11.139 40.111 1.00 67.88 534 LYS A O 1
ATOM 4391 N N . ARG A 1 535 ? -0.566 12.895 39.708 1.00 75.56 535 ARG A N 1
ATOM 4392 C CA . ARG A 1 535 ? -1.272 13.359 38.505 1.00 75.56 535 ARG A CA 1
ATOM 4393 C C . ARG A 1 535 ? -1.187 12.297 37.412 1.00 75.56 535 ARG A C 1
ATOM 4395 O O . ARG A 1 535 ? -0.091 11.831 37.097 1.00 75.56 535 ARG A O 1
ATOM 4402 N N . TYR A 1 536 ? -2.328 11.949 36.831 1.00 81.62 536 TYR A N 1
ATOM 4403 C CA . TYR A 1 536 ? -2.391 11.055 35.680 1.00 81.62 536 TYR A CA 1
ATOM 4404 C C . TYR A 1 536 ? -1.814 11.720 34.428 1.00 81.62 536 TYR A C 1
ATOM 4406 O O . TYR A 1 536 ? -2.003 12.913 34.188 1.00 81.62 536 TYR A O 1
ATOM 4414 N N . THR A 1 537 ? -1.101 10.938 33.622 1.00 87.69 537 THR A N 1
ATOM 4415 C CA . THR A 1 537 ? -0.580 11.358 32.321 1.00 87.69 537 THR A CA 1
ATOM 4416 C C . THR A 1 537 ? -1.741 11.505 31.339 1.00 87.69 537 THR A C 1
ATOM 4418 O O . THR A 1 537 ? -2.427 10.533 31.025 1.00 87.69 537 THR A O 1
ATOM 4421 N N . ILE A 1 538 ? -1.973 12.727 30.851 1.00 91.12 538 ILE A N 1
ATOM 4422 C CA . ILE A 1 538 ? -2.986 12.987 29.822 1.00 91.12 538 ILE A CA 1
ATOM 4423 C C . ILE A 1 538 ? -2.583 12.244 28.537 1.00 91.12 538 ILE A C 1
ATOM 4425 O O . ILE A 1 538 ? -1.432 12.381 28.116 1.00 91.12 538 ILE A O 1
ATOM 4429 N N . PRO A 1 539 ? -3.482 11.472 27.896 1.00 91.19 539 PRO A N 1
ATOM 4430 C CA . PRO A 1 539 ? -3.139 10.750 26.679 1.00 91.19 539 PRO A CA 1
ATOM 4431 C C . PRO A 1 539 ? -2.674 11.670 25.545 1.00 91.19 539 PRO A C 1
ATOM 4433 O O . PRO A 1 539 ? -3.367 12.613 25.171 1.00 91.19 539 PRO A O 1
ATOM 4436 N N . GLU A 1 540 ? -1.537 11.338 24.934 1.00 88.56 540 GLU A N 1
ATOM 4437 C CA . GLU A 1 540 ? -0.940 12.096 23.819 1.00 88.56 540 GLU A CA 1
ATOM 4438 C C . GLU A 1 540 ? -1.617 11.855 22.456 1.00 88.56 540 GLU A C 1
ATOM 4440 O O . GLU A 1 540 ? -1.105 12.249 21.414 1.00 88.56 540 GLU A O 1
ATOM 4445 N N . GLY A 1 541 ? -2.759 11.169 22.429 1.00 89.94 541 GLY A N 1
ATOM 4446 C CA . GLY A 1 541 ? -3.487 10.851 21.205 1.00 89.94 541 GLY A CA 1
ATOM 4447 C C . GLY A 1 541 ? -4.585 9.825 21.450 1.00 89.94 541 GLY A C 1
ATOM 4448 O O . GLY A 1 541 ? -4.991 9.598 22.590 1.00 89.94 541 GLY A O 1
ATOM 4449 N N . TYR A 1 542 ? -5.035 9.176 20.375 1.00 92.88 542 TYR A N 1
ATOM 4450 C CA . TYR A 1 542 ? -6.114 8.189 20.393 1.00 92.88 542 TYR A CA 1
ATOM 4451 C C . TYR A 1 542 ? -6.020 7.169 21.530 1.00 92.88 542 TYR A C 1
ATOM 4453 O O . TYR A 1 542 ? -4.982 6.517 21.689 1.00 92.88 542 TYR A O 1
ATOM 4461 N N . ARG A 1 543 ? -7.124 6.969 22.259 1.00 96.00 543 ARG A N 1
ATOM 4462 C CA . ARG A 1 543 ? -7.306 5.870 23.214 1.00 96.00 543 ARG A CA 1
ATOM 4463 C C . ARG A 1 543 ? -8.728 5.314 23.158 1.00 96.00 543 ARG A C 1
ATOM 4465 O O . ARG A 1 543 ? -9.704 6.047 23.019 1.00 96.00 543 ARG A O 1
ATOM 4472 N N . ASP A 1 544 ? -8.812 4.000 23.296 1.00 97.38 544 ASP A N 1
ATOM 4473 C CA . ASP A 1 544 ? -10.025 3.194 23.386 1.00 97.38 544 ASP A CA 1
ATOM 4474 C C . ASP A 1 544 ? -9.885 2.019 24.371 1.00 97.38 544 ASP A C 1
ATOM 4476 O O . ASP A 1 544 ? -8.783 1.665 24.822 1.00 97.38 544 ASP A O 1
ATOM 4480 N N . ILE A 1 545 ? -11.022 1.397 24.695 1.00 98.31 545 ILE A N 1
ATOM 4481 C CA . ILE A 1 545 ? -11.064 0.059 25.291 1.00 98.31 545 ILE A CA 1
ATOM 4482 C C . ILE A 1 545 ? -11.777 -0.881 24.321 1.00 98.31 545 ILE A C 1
ATOM 4484 O O . ILE A 1 545 ? -12.925 -0.661 23.937 1.00 98.31 545 ILE A O 1
ATOM 4488 N N . LYS A 1 546 ? -11.090 -1.955 23.925 1.00 98.25 546 LYS A N 1
ATOM 4489 C CA . LYS A 1 546 ? -11.610 -2.968 22.999 1.00 98.25 546 LYS A CA 1
ATOM 4490 C C . LYS A 1 546 ? -11.822 -4.292 23.699 1.00 98.25 546 LYS A C 1
ATOM 4492 O O . LYS A 1 546 ? -10.912 -4.803 24.351 1.00 98.25 546 LYS A O 1
ATOM 4497 N N . PHE A 1 547 ? -12.983 -4.887 23.476 1.00 98.56 547 PHE A N 1
ATOM 4498 C CA . PHE A 1 547 ? -13.307 -6.244 23.885 1.00 98.56 547 PHE A CA 1
ATOM 4499 C C . PHE A 1 547 ? -13.372 -7.115 22.631 1.00 98.56 547 PHE A C 1
ATOM 4501 O O . PHE A 1 547 ? -14.181 -6.858 21.740 1.00 98.56 547 PHE A O 1
ATOM 4508 N N . ASN A 1 548 ? -12.539 -8.153 22.553 1.00 98.62 548 ASN A N 1
ATOM 4509 C CA . ASN A 1 548 ? -12.732 -9.217 21.574 1.00 98.62 548 ASN A CA 1
ATOM 4510 C C . ASN A 1 548 ? -13.529 -10.334 22.258 1.00 98.62 548 ASN A C 1
ATOM 4512 O O . ASN A 1 548 ? -13.042 -10.972 23.198 1.00 98.62 548 ASN A O 1
ATOM 4516 N N . VAL A 1 549 ? -14.764 -10.532 21.804 1.00 98.62 549 VAL A N 1
ATOM 4517 C CA . VAL A 1 549 ? -15.727 -11.486 22.369 1.00 98.62 549 VAL A CA 1
ATOM 4518 C C . VAL A 1 549 ? -16.041 -12.565 21.344 1.00 98.62 549 VAL A C 1
ATOM 4520 O O . VAL A 1 549 ? -16.201 -12.277 20.161 1.00 98.62 549 VAL A O 1
ATOM 4523 N N . ILE A 1 550 ? -16.129 -13.813 21.785 1.00 98.75 550 ILE A N 1
ATOM 4524 C CA . ILE A 1 550 ? -16.612 -14.922 20.970 1.00 98.75 550 ILE A CA 1
ATOM 4525 C C . ILE A 1 550 ? -18.131 -14.929 21.119 1.00 98.75 550 ILE A C 1
ATOM 4527 O O . ILE A 1 550 ? -18.648 -15.271 22.181 1.00 98.75 550 ILE A O 1
ATOM 4531 N N . TYR A 1 551 ? -18.836 -14.531 20.064 1.00 98.69 551 TYR A N 1
ATOM 4532 C CA . TYR A 1 551 ? -20.284 -14.679 19.977 1.00 98.69 551 TYR A CA 1
ATOM 4533 C C . TYR A 1 551 ? -20.607 -16.069 19.431 1.00 98.69 551 TYR A C 1
ATOM 4535 O O . TYR A 1 551 ? -20.024 -16.490 18.428 1.00 98.69 551 TYR A O 1
ATOM 4543 N N . THR A 1 552 ? -21.517 -16.781 20.093 1.00 98.69 552 THR A N 1
ATOM 4544 C CA . THR A 1 552 ? -21.980 -18.111 19.692 1.00 98.69 552 THR A CA 1
ATOM 4545 C C . THR A 1 552 ? -23.482 -18.105 19.456 1.00 98.69 552 THR A C 1
ATOM 4547 O O . THR A 1 552 ? -24.270 -17.847 20.365 1.00 98.69 552 THR A O 1
ATOM 4550 N N . ASP A 1 553 ? -23.869 -18.471 18.239 1.00 98.19 553 ASP A N 1
ATOM 4551 C CA . ASP A 1 553 ? -25.241 -18.831 17.923 1.00 98.19 553 ASP A CA 1
ATOM 4552 C C . ASP A 1 553 ? -25.475 -20.292 18.343 1.00 98.19 553 ASP A C 1
ATOM 4554 O O . ASP A 1 553 ? -24.839 -21.218 17.827 1.00 98.19 553 ASP A O 1
ATOM 4558 N N . LEU A 1 554 ? -26.364 -20.487 19.321 1.00 97.44 554 LEU A N 1
ATOM 4559 C CA . LEU A 1 554 ? -26.689 -21.795 19.897 1.00 97.44 554 LEU A CA 1
ATOM 4560 C C . LEU A 1 554 ? -27.698 -22.602 19.062 1.00 97.44 554 LEU A C 1
ATOM 4562 O O . LEU A 1 554 ? -27.794 -23.811 19.261 1.00 97.44 554 LEU A O 1
ATOM 4566 N N . GLU A 1 555 ? -28.435 -21.969 18.144 1.00 97.62 555 GLU A N 1
ATOM 4567 C CA . GLU A 1 555 ? -29.338 -22.659 17.213 1.00 97.62 555 GLU A CA 1
ATOM 4568 C C . GLU A 1 555 ? -28.523 -23.315 16.093 1.00 97.62 555 GLU A C 1
ATOM 4570 O O . GLU A 1 555 ? -28.679 -24.504 15.811 1.00 97.62 555 GLU A O 1
ATOM 4575 N N . TRP A 1 556 ? -27.583 -22.561 15.518 1.00 97.44 556 TRP A N 1
ATOM 4576 C CA . TRP A 1 556 ? -26.742 -23.023 14.411 1.00 97.44 556 TRP A CA 1
ATOM 4577 C C . TRP A 1 556 ? -25.428 -23.674 14.854 1.00 97.44 556 TRP A C 1
ATOM 4579 O O . TRP A 1 556 ? -24.715 -24.230 14.015 1.00 97.44 556 TRP A O 1
ATOM 4589 N N . MET A 1 557 ? -25.103 -23.620 16.152 1.00 97.94 557 MET A N 1
ATOM 4590 C CA . MET A 1 557 ? -23.831 -24.078 16.728 1.00 97.94 557 MET A CA 1
ATOM 4591 C C . MET A 1 557 ? -22.633 -23.522 15.946 1.00 97.94 557 MET A C 1
ATOM 4593 O O . MET A 1 557 ? -21.775 -24.268 15.466 1.00 97.94 557 MET A O 1
ATOM 4597 N N . GLN A 1 558 ? -22.590 -22.196 15.796 1.00 98.25 558 GLN A N 1
ATOM 4598 C CA . GLN A 1 558 ? -21.483 -21.474 15.164 1.00 98.25 558 GLN A CA 1
ATOM 4599 C C . GLN A 1 558 ? -20.949 -20.399 16.105 1.00 98.25 558 GLN A C 1
ATOM 4601 O O . GLN A 1 558 ? -21.721 -19.733 16.788 1.00 98.25 558 GLN A O 1
ATOM 4606 N N . SER A 1 559 ? -19.629 -20.208 16.111 1.00 98.62 559 SER A N 1
ATOM 4607 C CA . SER A 1 559 ? -18.973 -19.100 16.812 1.00 98.62 559 SER A CA 1
ATOM 4608 C C . SER A 1 559 ? -18.183 -18.220 15.844 1.00 98.62 559 SER A C 1
ATOM 4610 O O . SER A 1 559 ? -17.611 -18.726 14.869 1.00 98.62 559 SER A O 1
ATOM 4612 N N . ILE A 1 560 ? -18.078 -16.932 16.173 1.00 98.69 560 ILE A N 1
ATOM 4613 C CA . ILE A 1 560 ? -17.151 -15.976 15.556 1.00 98.69 560 ILE A CA 1
ATOM 4614 C C . ILE A 1 560 ? -16.610 -15.002 16.612 1.00 98.69 560 ILE A C 1
ATOM 4616 O O . ILE A 1 560 ? -17.307 -14.658 17.566 1.00 98.69 560 ILE A O 1
ATOM 4620 N N . ILE A 1 561 ? -15.361 -14.559 16.454 1.00 98.69 561 ILE A N 1
ATOM 4621 C CA . ILE A 1 561 ? -14.797 -13.459 17.250 1.00 98.69 561 ILE A CA 1
ATOM 4622 C C . ILE A 1 561 ? -15.287 -12.126 16.671 1.00 98.69 561 ILE A C 1
ATOM 4624 O O . ILE A 1 561 ? -15.049 -11.840 15.492 1.00 98.69 561 ILE A O 1
ATOM 4628 N N . CYS A 1 562 ? -15.917 -11.318 17.521 1.00 98.75 562 CYS A N 1
ATOM 4629 C CA . CYS A 1 562 ? -16.352 -9.951 17.255 1.00 98.75 562 CYS A CA 1
ATOM 4630 C C . CYS A 1 562 ? -15.506 -8.941 18.048 1.00 98.75 562 CYS A C 1
ATOM 4632 O O . CYS A 1 562 ? -14.995 -9.258 19.126 1.00 98.75 562 CYS A O 1
ATOM 4634 N N . GLU A 1 563 ? -15.419 -7.699 17.567 1.00 98.75 563 GLU A N 1
ATOM 4635 C CA . GLU A 1 563 ? -14.811 -6.578 18.299 1.00 98.75 563 GLU A CA 1
ATOM 4636 C C . GLU A 1 563 ? -15.874 -5.569 18.767 1.00 98.75 563 GLU A C 1
ATOM 4638 O O . GLU A 1 563 ? -16.622 -5.019 17.958 1.00 98.75 563 GLU A O 1
ATOM 4643 N N . VAL A 1 564 ? -15.921 -5.303 20.074 1.00 98.69 564 VAL A N 1
ATOM 4644 C CA . VAL A 1 564 ? -16.720 -4.225 20.675 1.00 98.69 564 VAL A CA 1
ATOM 4645 C C . VAL A 1 564 ? -15.766 -3.129 21.137 1.00 98.69 564 VAL A C 1
ATOM 4647 O O . VAL A 1 564 ? -14.926 -3.351 22.010 1.00 98.69 564 VAL A O 1
ATOM 4650 N N . GLU A 1 565 ? -15.874 -1.955 20.524 1.00 98.56 565 GLU A N 1
ATOM 4651 C CA . GLU A 1 565 ? -15.005 -0.801 20.758 1.00 98.56 565 GLU A CA 1
ATOM 4652 C C . GLU A 1 565 ? -15.748 0.257 21.588 1.00 98.56 565 GLU A C 1
ATOM 4654 O O . GLU A 1 565 ? -16.780 0.774 21.163 1.00 98.56 565 GLU A O 1
ATOM 4659 N N . PHE A 1 566 ? -15.232 0.577 22.773 1.00 98.50 566 PHE A N 1
ATOM 4660 C CA . PHE A 1 566 ? -15.736 1.654 23.622 1.00 98.50 566 PHE A CA 1
ATOM 4661 C C . PHE A 1 566 ? -14.925 2.917 23.341 1.00 98.50 566 PHE A C 1
ATOM 4663 O O . PHE A 1 566 ? -13.695 2.887 23.422 1.00 98.50 566 PHE A O 1
ATOM 4670 N N . LEU A 1 567 ? -15.614 4.020 23.033 1.00 97.88 567 LEU A N 1
ATOM 4671 C CA . LEU A 1 567 ? -15.016 5.335 22.798 1.00 97.88 567 LEU A CA 1
ATOM 4672 C C . LEU A 1 567 ? -15.657 6.410 23.674 1.00 97.88 567 LEU A C 1
ATOM 4674 O O . LEU A 1 567 ? -16.876 6.503 23.790 1.00 97.88 567 LEU A O 1
ATOM 4678 N N . TRP A 1 568 ? -14.829 7.278 24.233 1.00 97.62 568 TRP A N 1
ATOM 4679 C CA . TRP A 1 568 ? -15.272 8.589 24.693 1.00 97.62 568 TRP A CA 1
ATOM 4680 C C . TRP A 1 568 ? -15.436 9.503 23.470 1.00 97.62 568 TRP A C 1
ATOM 4682 O O . TRP A 1 568 ? -14.681 9.398 22.499 1.00 97.62 568 TRP A O 1
ATOM 4692 N N . LYS A 1 569 ? -16.448 10.370 23.487 1.00 97.62 569 LYS A N 1
ATOM 4693 C CA . LYS A 1 569 ? -16.810 11.278 22.392 1.00 97.62 569 LYS A CA 1
ATOM 4694 C C . LYS A 1 569 ? -15.631 12.079 21.849 1.00 97.62 569 LYS A C 1
ATOM 4696 O O . LYS A 1 569 ? -15.435 12.078 20.640 1.00 97.62 569 LYS A O 1
ATOM 4701 N N . GLU A 1 570 ? -14.806 12.667 22.713 1.00 97.19 570 GLU A N 1
ATOM 4702 C CA . GLU A 1 570 ? -13.629 13.439 22.290 1.00 97.19 570 GLU A CA 1
ATOM 4703 C C . GLU A 1 570 ? -12.640 12.595 21.465 1.00 97.19 570 GLU A C 1
ATOM 4705 O O . GLU A 1 570 ? -12.129 13.046 20.439 1.00 97.19 570 GLU A O 1
ATOM 4710 N N . MET A 1 571 ? -12.449 11.323 21.838 1.00 96.88 571 MET A N 1
ATOM 4711 C CA . MET A 1 571 ? -11.636 10.365 21.075 1.00 96.88 571 MET A CA 1
ATOM 4712 C C . MET A 1 571 ? -12.306 9.942 19.759 1.00 96.88 571 MET A C 1
ATOM 4714 O O . MET A 1 571 ? -11.620 9.720 18.763 1.00 96.88 571 MET A O 1
ATOM 4718 N N . TYR A 1 572 ? -13.636 9.820 19.731 1.00 96.81 572 TYR A N 1
ATOM 4719 C CA . TYR A 1 572 ? -14.406 9.472 18.530 1.00 96.81 572 TYR A CA 1
ATOM 4720 C C . TYR A 1 572 ? -14.418 10.604 17.494 1.00 96.81 572 TYR A C 1
ATOM 4722 O O . TYR A 1 572 ? -14.152 10.356 16.316 1.00 96.81 572 TYR A O 1
ATOM 4730 N N . ASP A 1 573 ? -14.673 11.838 17.929 1.00 95.94 573 ASP A N 1
ATOM 4731 C CA . ASP A 1 573 ? -14.702 13.020 17.067 1.00 95.94 573 ASP A CA 1
ATOM 4732 C C . ASP A 1 573 ? -13.302 13.302 16.491 1.00 95.94 573 ASP A C 1
ATOM 4734 O O . ASP A 1 573 ? -13.167 13.594 15.301 1.00 95.94 573 ASP A O 1
ATOM 4738 N N . TRP A 1 574 ? -12.246 13.107 17.292 1.00 95.69 574 TRP A N 1
ATOM 4739 C CA . TRP A 1 574 ? -10.859 13.128 16.819 1.00 95.69 574 TRP A CA 1
ATOM 4740 C C . TRP A 1 574 ? -10.566 12.009 15.805 1.00 95.69 574 TRP A C 1
ATOM 4742 O O . TRP A 1 574 ? -10.051 12.288 14.723 1.00 95.69 574 TRP A O 1
ATOM 4752 N N . LYS A 1 575 ? -10.957 10.758 16.093 1.00 95.38 575 LYS A N 1
ATOM 4753 C CA . LYS A 1 575 ? -10.717 9.590 15.219 1.00 95.38 575 LYS A CA 1
ATOM 4754 C C . LYS A 1 575 ? -11.330 9.778 13.833 1.00 95.38 575 LYS A C 1
ATOM 4756 O O . LYS A 1 575 ? -10.733 9.390 12.834 1.00 95.38 575 LYS A O 1
ATOM 4761 N N . ILE A 1 576 ? -12.515 10.385 13.766 1.00 94.62 576 ILE A N 1
ATOM 4762 C CA . ILE A 1 576 ? -13.186 10.707 12.501 1.00 94.62 576 ILE A CA 1
ATOM 4763 C C . ILE A 1 576 ? -12.374 11.705 11.666 1.00 94.62 576 ILE A C 1
ATOM 4765 O O . ILE A 1 576 ? -12.269 11.529 10.451 1.00 94.62 576 ILE A O 1
ATOM 4769 N N . LYS A 1 577 ? -11.793 12.736 12.294 1.00 94.56 577 LYS A N 1
ATOM 4770 C CA . LYS A 1 577 ? -10.914 13.692 11.606 1.00 94.56 577 LYS A CA 1
ATOM 4771 C C . LYS A 1 577 ? -9.617 13.021 11.146 1.00 94.56 577 LYS A C 1
ATOM 4773 O O . LYS A 1 577 ? -9.239 13.158 9.985 1.00 94.56 577 LYS A O 1
ATOM 4778 N N . GLU A 1 578 ? -8.967 12.272 12.039 1.00 95.19 578 GLU A N 1
ATOM 4779 C CA . GLU A 1 578 ? -7.674 11.626 11.789 1.00 95.19 578 GLU A CA 1
ATOM 4780 C C . GLU A 1 578 ? -7.751 10.551 10.693 1.00 95.19 578 GLU A C 1
ATOM 4782 O O . GLU A 1 578 ? -6.840 10.458 9.875 1.00 95.19 578 GLU A O 1
ATOM 4787 N N . GLN A 1 579 ? -8.837 9.768 10.610 1.00 94.56 579 GLN A N 1
ATOM 4788 C CA . GLN A 1 579 ? -8.904 8.588 9.733 1.00 94.56 579 GLN A CA 1
ATOM 4789 C C . GLN A 1 579 ? -8.493 8.878 8.275 1.00 94.56 579 GLN A C 1
ATOM 4791 O O . GLN A 1 579 ? -7.770 8.085 7.670 1.00 94.56 579 GLN A O 1
ATOM 4796 N N . LYS A 1 580 ? -8.913 10.017 7.711 1.00 95.50 580 LYS A N 1
ATOM 4797 C CA . LYS A 1 580 ? -8.570 10.414 6.332 1.00 95.50 580 LYS A CA 1
ATOM 4798 C C . LYS A 1 580 ? -7.070 10.687 6.152 1.00 95.50 580 LYS A C 1
ATOM 4800 O O . LYS A 1 580 ? -6.495 10.332 5.127 1.00 95.50 580 LYS A O 1
ATOM 4805 N N . PHE A 1 581 ? -6.434 11.268 7.167 1.00 96.94 581 PHE A N 1
ATOM 4806 C CA . PHE A 1 581 ? -4.995 11.532 7.214 1.00 96.94 581 PHE A CA 1
ATOM 4807 C C . PHE A 1 581 ? -4.216 10.229 7.417 1.00 96.94 581 PHE A C 1
ATOM 4809 O O . PHE A 1 581 ? -3.260 9.961 6.690 1.00 96.94 581 PHE A O 1
ATOM 4816 N N . TYR A 1 582 ? -4.683 9.364 8.322 1.00 94.50 582 TYR A N 1
ATOM 4817 C CA . TYR A 1 582 ? -4.131 8.027 8.530 1.00 94.50 582 TYR A CA 1
ATOM 4818 C C . TYR A 1 582 ? -4.149 7.181 7.244 1.00 94.50 582 TYR A C 1
ATOM 4820 O O . TYR A 1 582 ? -3.168 6.503 6.939 1.00 94.50 582 TYR A O 1
ATOM 4828 N N . GLU A 1 583 ? -5.221 7.244 6.444 1.00 93.69 583 GLU A N 1
ATOM 4829 C CA . GLU A 1 583 ? -5.300 6.540 5.156 1.00 93.69 583 GLU A CA 1
ATOM 4830 C C . GLU A 1 583 ? -4.235 7.008 4.145 1.00 93.69 583 GLU A C 1
ATOM 4832 O O . GLU A 1 583 ? -3.722 6.171 3.399 1.00 93.69 583 GLU A O 1
ATOM 4837 N N . ILE A 1 584 ? -3.843 8.290 4.162 1.00 95.88 584 ILE A N 1
ATOM 4838 C CA . ILE A 1 584 ? -2.737 8.843 3.356 1.00 95.88 584 ILE A CA 1
ATOM 4839 C C . ILE A 1 584 ? -1.384 8.394 3.912 1.00 95.88 584 ILE A C 1
ATOM 4841 O O . ILE A 1 584 ? -0.593 7.786 3.188 1.00 95.88 584 ILE A O 1
ATOM 4845 N N . ILE A 1 585 ? -1.132 8.625 5.204 1.00 95.69 585 ILE A N 1
ATOM 4846 C CA . ILE A 1 585 ? 0.132 8.274 5.873 1.00 95.69 585 ILE A CA 1
ATOM 4847 C C . ILE A 1 585 ? 0.435 6.776 5.691 1.00 95.69 585 ILE A C 1
ATOM 4849 O O . ILE A 1 585 ? 1.547 6.396 5.328 1.00 95.69 585 ILE A O 1
ATOM 4853 N N . ARG A 1 586 ? -0.578 5.908 5.810 1.00 92.19 586 ARG A N 1
ATOM 4854 C CA . ARG A 1 586 ? -0.443 4.453 5.634 1.00 92.19 586 ARG A CA 1
ATOM 4855 C C . ARG A 1 586 ? 0.064 4.031 4.246 1.00 92.19 586 ARG A C 1
ATOM 4857 O O . ARG A 1 586 ? 0.708 2.986 4.147 1.00 92.19 586 ARG A O 1
ATOM 4864 N N . GLN A 1 587 ? -0.170 4.816 3.188 1.00 93.31 587 GLN A N 1
ATOM 4865 C CA . GLN A 1 587 ? 0.369 4.513 1.851 1.00 93.31 587 GLN A CA 1
ATOM 4866 C C . GLN A 1 587 ? 1.874 4.781 1.729 1.00 93.31 587 GLN A C 1
ATOM 4868 O O . GLN A 1 587 ? 2.481 4.276 0.787 1.00 93.31 587 GLN A O 1
ATOM 4873 N N . GLN A 1 588 ? 2.499 5.525 2.654 1.00 94.19 588 GLN A N 1
ATOM 4874 C CA . GLN A 1 588 ? 3.926 5.865 2.585 1.00 94.19 588 GLN A CA 1
ATOM 4875 C C . GLN A 1 588 ? 4.800 4.619 2.412 1.00 94.19 588 GLN A C 1
ATOM 4877 O O . GLN A 1 588 ? 5.564 4.548 1.455 1.00 94.19 588 GLN A O 1
ATOM 4882 N N . SER A 1 589 ? 4.611 3.606 3.263 1.00 90.00 589 SER A N 1
ATOM 4883 C CA . SER A 1 589 ? 5.339 2.328 3.183 1.00 90.00 589 SER A CA 1
ATOM 4884 C C . SER A 1 589 ? 5.165 1.617 1.833 1.00 90.00 589 SER A C 1
ATOM 4886 O O . SER A 1 589 ? 6.114 1.036 1.310 1.00 90.00 589 SER A O 1
ATOM 4888 N N . PHE A 1 590 ? 3.979 1.711 1.221 1.00 91.62 590 PHE A N 1
ATOM 4889 C CA . PHE A 1 590 ? 3.708 1.142 -0.097 1.00 91.62 590 PHE A CA 1
ATOM 4890 C C . PHE A 1 590 ? 4.386 1.926 -1.226 1.00 91.62 590 PHE A C 1
ATOM 4892 O O . PHE A 1 590 ? 5.003 1.316 -2.101 1.00 91.62 590 PHE A O 1
ATOM 4899 N N . ARG A 1 591 ? 4.303 3.263 -1.219 1.00 94.00 591 ARG A N 1
ATOM 4900 C CA . ARG A 1 591 ? 4.962 4.122 -2.220 1.00 94.00 591 ARG A CA 1
ATOM 4901 C C . ARG A 1 591 ? 6.487 3.981 -2.132 1.00 94.00 591 ARG A C 1
ATOM 4903 O O . ARG A 1 591 ? 7.135 3.779 -3.154 1.00 94.00 591 ARG A O 1
ATOM 4910 N N . GLN A 1 592 ? 7.030 3.986 -0.916 1.00 93.44 592 GLN A N 1
ATOM 4911 C CA . GLN A 1 592 ? 8.445 3.777 -0.616 1.00 93.44 592 GLN A CA 1
ATOM 4912 C C . GLN A 1 592 ? 8.942 2.408 -1.095 1.00 93.44 592 GLN A C 1
ATOM 4914 O O . GLN A 1 592 ? 9.836 2.356 -1.937 1.00 93.44 592 GLN A O 1
ATOM 4919 N N . GLY A 1 593 ? 8.299 1.312 -0.678 1.00 91.44 593 GLY A N 1
ATOM 4920 C CA . GLY A 1 593 ? 8.655 -0.028 -1.153 1.00 91.44 593 GLY A CA 1
ATOM 4921 C C . GLY A 1 593 ? 8.515 -0.176 -2.674 1.00 91.44 593 GLY A C 1
ATOM 4922 O O . GLY A 1 593 ? 9.314 -0.854 -3.313 1.00 91.44 593 GLY A O 1
ATOM 4923 N N . SER A 1 594 ? 7.557 0.517 -3.301 1.00 94.00 594 SER A N 1
ATOM 4924 C CA . SER A 1 594 ? 7.430 0.550 -4.767 1.00 94.00 594 SER A CA 1
ATOM 4925 C C . SER A 1 594 ? 8.565 1.311 -5.459 1.00 94.00 594 SER A C 1
ATOM 4927 O O . SER A 1 594 ? 8.986 0.914 -6.545 1.00 94.00 594 SER A O 1
ATOM 4929 N N . TYR A 1 595 ? 9.084 2.379 -4.847 1.00 94.25 595 TYR A N 1
ATOM 4930 C CA . TYR A 1 595 ? 10.261 3.102 -5.334 1.00 94.25 595 TYR A CA 1
ATOM 4931 C C . TYR A 1 595 ? 11.550 2.285 -5.152 1.00 94.25 595 TYR A C 1
ATOM 4933 O O . TYR A 1 595 ? 12.364 2.205 -6.067 1.00 94.25 595 TYR A O 1
ATOM 4941 N N . GLU A 1 596 ? 11.708 1.589 -4.026 1.00 90.88 596 GLU A N 1
ATOM 4942 C CA . GLU A 1 596 ? 12.801 0.630 -3.817 1.00 90.88 596 GLU A CA 1
ATOM 4943 C C . GLU A 1 596 ? 12.762 -0.486 -4.878 1.00 90.88 596 GLU A C 1
ATOM 4945 O O . GLU A 1 596 ? 13.783 -0.811 -5.487 1.00 90.88 596 GLU A O 1
ATOM 4950 N N . GLN A 1 597 ? 11.572 -1.016 -5.194 1.00 88.88 597 GLN A N 1
ATOM 4951 C CA . GLN A 1 597 ? 11.409 -1.978 -6.287 1.00 88.88 597 GLN A CA 1
ATOM 4952 C C . GLN A 1 597 ? 11.661 -1.376 -7.676 1.00 88.88 597 GLN A C 1
ATOM 4954 O O . GLN A 1 597 ? 12.176 -2.089 -8.535 1.00 88.88 597 GLN A O 1
ATOM 4959 N N . LEU A 1 598 ? 11.342 -0.099 -7.911 1.00 90.19 598 LEU A N 1
ATOM 4960 C CA . LEU A 1 598 ? 11.690 0.619 -9.145 1.00 90.19 598 LEU A CA 1
ATOM 4961 C C . LEU A 1 598 ? 13.213 0.741 -9.309 1.00 90.19 598 LEU A C 1
ATOM 4963 O O . LEU A 1 598 ? 13.722 0.525 -10.407 1.00 90.19 598 LEU A O 1
ATOM 4967 N N . LEU A 1 599 ? 13.933 1.057 -8.227 1.00 88.38 599 LEU A N 1
ATOM 4968 C CA . LEU A 1 599 ? 15.394 1.132 -8.220 1.00 88.38 599 LEU A CA 1
ATOM 4969 C C . LEU A 1 599 ? 16.033 -0.243 -8.448 1.00 88.38 599 LEU A C 1
ATOM 4971 O O . LEU A 1 599 ? 16.952 -0.346 -9.252 1.00 88.38 599 LEU A O 1
ATOM 4975 N N . PHE A 1 600 ? 15.530 -1.301 -7.805 1.00 85.31 600 PHE A N 1
ATOM 4976 C CA . PHE A 1 600 ? 16.023 -2.667 -8.016 1.00 85.31 600 PHE A CA 1
ATOM 4977 C C . PHE A 1 600 ? 15.725 -3.179 -9.436 1.00 85.31 600 PHE A C 1
ATOM 4979 O O . PHE A 1 600 ? 16.584 -3.755 -10.095 1.00 85.31 600 PHE A O 1
ATOM 4986 N N . ASN A 1 601 ? 14.519 -2.915 -9.951 1.00 86.00 601 ASN A N 1
ATOM 4987 C CA . ASN A 1 601 ? 14.084 -3.316 -11.292 1.00 86.00 601 ASN A CA 1
ATOM 4988 C C . ASN A 1 601 ? 14.335 -2.217 -12.340 1.00 86.00 601 ASN A C 1
ATOM 4990 O O . ASN A 1 601 ? 13.523 -2.034 -13.253 1.00 86.00 601 ASN A O 1
ATOM 4994 N N . HIS A 1 602 ? 15.442 -1.477 -12.230 1.00 90.19 602 HIS A N 1
ATOM 4995 C CA . HIS A 1 602 ? 15.799 -0.457 -13.215 1.00 90.19 602 HIS A CA 1
ATOM 4996 C C . HIS A 1 602 ? 15.999 -1.068 -14.618 1.00 90.19 602 HIS A C 1
ATOM 4998 O O . HIS A 1 602 ? 16.232 -2.272 -14.766 1.00 90.19 602 HIS A O 1
ATOM 5004 N N . PHE A 1 603 ? 15.947 -0.238 -15.665 1.00 94.06 603 PHE A N 1
ATOM 5005 C CA . PHE A 1 603 ? 16.007 -0.694 -17.061 1.00 94.06 603 PHE A CA 1
ATOM 5006 C C . PHE A 1 603 ? 17.191 -1.640 -17.341 1.00 94.06 603 PHE A C 1
ATOM 5008 O O . PHE A 1 603 ? 16.973 -2.746 -17.826 1.00 94.06 603 PHE A O 1
ATOM 5015 N N . ASP A 1 604 ? 18.414 -1.279 -16.935 1.00 93.88 604 ASP A N 1
ATOM 5016 C CA . ASP A 1 604 ? 19.604 -2.122 -17.150 1.00 93.88 604 ASP A CA 1
ATOM 5017 C C . ASP A 1 604 ? 19.522 -3.508 -16.478 1.00 93.88 604 ASP A C 1
ATOM 5019 O O . ASP A 1 604 ? 20.088 -4.469 -16.994 1.00 93.88 604 ASP A O 1
ATOM 5023 N N . PHE A 1 605 ? 18.808 -3.652 -15.356 1.00 90.25 605 PHE A N 1
ATOM 5024 C CA . PHE A 1 605 ? 18.593 -4.944 -14.701 1.00 90.25 605 PHE A CA 1
ATOM 5025 C C . PHE A 1 605 ? 17.577 -5.775 -15.486 1.00 90.25 605 PHE A C 1
ATOM 5027 O O . PHE A 1 605 ? 17.833 -6.941 -15.772 1.00 90.25 605 PHE A O 1
ATOM 5034 N N . GLN A 1 606 ? 16.474 -5.165 -15.933 1.00 91.56 606 GLN A N 1
ATOM 5035 C CA . GLN A 1 606 ? 15.520 -5.836 -16.822 1.00 91.56 606 GLN A CA 1
ATOM 5036 C C . GLN A 1 606 ? 16.172 -6.252 -18.153 1.00 91.56 606 GLN A C 1
ATOM 5038 O O . GLN A 1 606 ? 15.891 -7.337 -18.657 1.00 91.56 606 GLN A O 1
ATOM 5043 N N . LEU A 1 607 ? 17.076 -5.431 -18.698 1.00 94.00 607 LEU A N 1
ATOM 5044 C CA . LEU A 1 607 ? 17.835 -5.724 -19.914 1.00 94.00 607 LEU A CA 1
ATOM 5045 C C . LEU A 1 607 ? 18.817 -6.889 -19.709 1.00 94.00 607 LEU A C 1
ATOM 5047 O O . LEU A 1 607 ? 18.853 -7.803 -20.530 1.00 94.00 607 LEU A O 1
ATOM 5051 N N . LYS A 1 608 ? 19.540 -6.922 -18.580 1.00 90.62 608 LYS A N 1
ATOM 5052 C CA . LYS A 1 608 ? 20.344 -8.087 -18.168 1.00 90.62 608 LYS A CA 1
ATOM 5053 C C . LYS A 1 608 ? 19.482 -9.348 -18.044 1.00 90.62 608 LYS A C 1
ATOM 5055 O O . LYS A 1 608 ? 19.843 -10.377 -18.602 1.00 90.62 608 LYS A O 1
ATOM 5060 N N . LEU A 1 609 ? 18.319 -9.269 -17.391 1.00 87.06 609 LEU A N 1
ATOM 5061 C CA . LEU A 1 609 ? 17.383 -10.394 -17.249 1.00 87.06 609 LEU A CA 1
ATOM 5062 C C . LEU A 1 609 ? 16.827 -10.904 -18.584 1.00 87.06 609 LEU A C 1
ATOM 5064 O O . LEU A 1 609 ? 16.695 -12.112 -18.768 1.00 87.06 609 LEU A O 1
ATOM 5068 N N . ALA A 1 610 ? 16.510 -10.005 -19.517 1.00 89.50 610 ALA A N 1
ATOM 5069 C CA . ALA A 1 610 ? 16.082 -10.370 -20.865 1.00 89.50 610 ALA A CA 1
ATOM 5070 C C . ALA A 1 610 ? 17.204 -11.042 -21.676 1.00 89.50 610 ALA A C 1
ATOM 5072 O O . ALA A 1 610 ? 16.918 -11.784 -22.624 1.00 89.50 610 ALA A O 1
ATOM 5073 N N . CYS A 1 611 ? 18.467 -10.801 -21.298 1.00 85.94 611 CYS A N 1
ATOM 5074 C CA . CYS A 1 611 ? 19.651 -11.210 -22.044 1.00 85.94 611 CYS A CA 1
ATOM 5075 C C . CYS A 1 611 ? 19.495 -10.806 -23.525 1.00 85.94 611 CYS A C 1
ATOM 5077 O O . CYS A 1 611 ? 18.943 -9.759 -23.861 1.00 85.94 611 CYS A O 1
ATOM 5079 N N . PHE A 1 612 ? 19.931 -11.677 -24.430 1.00 90.81 612 PHE A N 1
ATOM 5080 C CA . PHE A 1 612 ? 19.773 -11.521 -25.873 1.00 90.81 612 PHE A CA 1
ATOM 5081 C C . PHE A 1 612 ? 18.691 -12.463 -26.423 1.00 90.81 612 PHE A C 1
ATOM 5083 O O . PHE A 1 612 ? 18.837 -13.000 -27.520 1.00 90.81 612 PHE A O 1
ATOM 5090 N N . ASN A 1 613 ? 17.625 -12.688 -25.642 1.00 89.94 613 ASN A N 1
ATOM 5091 C CA . ASN A 1 613 ? 16.446 -13.459 -26.034 1.00 89.94 613 ASN A CA 1
ATOM 5092 C C . ASN A 1 613 ? 15.363 -12.503 -26.558 1.00 89.94 613 ASN A C 1
ATOM 5094 O O . ASN A 1 613 ? 14.770 -11.734 -25.797 1.00 89.94 613 ASN A O 1
ATOM 5098 N N . SER A 1 614 ? 15.071 -12.569 -27.859 1.00 92.56 614 SER A N 1
ATOM 5099 C CA . SER A 1 614 ? 14.152 -11.633 -28.521 1.00 92.56 614 SER A CA 1
ATOM 5100 C C . SER A 1 614 ? 12.735 -11.618 -27.928 1.00 92.56 614 SER A C 1
ATOM 5102 O O . SER A 1 614 ? 12.100 -10.564 -27.917 1.00 92.56 614 SER A O 1
ATOM 5104 N N . ARG A 1 615 ? 12.255 -12.722 -27.332 1.00 91.19 615 ARG A N 1
ATOM 5105 C CA . ARG A 1 615 ? 10.940 -12.764 -26.661 1.00 91.19 615 ARG A CA 1
ATOM 5106 C C . ARG A 1 615 ? 10.858 -11.821 -25.457 1.00 91.19 615 ARG A C 1
ATOM 5108 O O . ARG A 1 615 ? 9.802 -11.236 -25.224 1.00 91.19 615 ARG A O 1
ATOM 5115 N N . HIS A 1 616 ? 11.947 -11.692 -24.703 1.00 90.38 616 HIS A N 1
ATOM 5116 C CA . HIS A 1 616 ? 12.023 -10.850 -23.503 1.00 90.38 616 HIS A CA 1
ATOM 5117 C C . HIS A 1 616 ? 12.514 -9.436 -23.829 1.00 90.38 616 HIS A C 1
ATOM 5119 O O . HIS A 1 616 ? 12.122 -8.473 -23.171 1.00 90.38 616 HIS A O 1
ATOM 5125 N N . LEU A 1 617 ? 13.305 -9.299 -24.895 1.00 94.06 617 LEU A N 1
ATOM 5126 C CA . LEU A 1 617 ? 13.909 -8.039 -25.316 1.00 94.06 617 LEU A CA 1
ATOM 5127 C C . LEU A 1 617 ? 12.955 -7.144 -26.129 1.00 94.06 617 LEU A C 1
ATOM 5129 O O . LEU A 1 617 ? 12.889 -5.944 -25.869 1.00 94.06 617 LEU A O 1
ATOM 5133 N N . CYS A 1 618 ? 12.142 -7.696 -27.040 1.00 95.12 618 CYS A N 1
ATOM 5134 C CA . CYS A 1 618 ? 11.173 -6.903 -27.814 1.00 95.12 618 CYS A CA 1
ATOM 5135 C C . CYS A 1 618 ? 10.164 -6.116 -26.941 1.00 95.12 618 CYS A C 1
ATOM 5137 O O . CYS A 1 618 ? 9.896 -4.952 -27.249 1.00 95.12 618 CYS A O 1
ATOM 5139 N N . PRO A 1 619 ? 9.629 -6.666 -25.831 1.00 94.25 619 PRO A N 1
ATOM 5140 C CA . PRO A 1 619 ? 8.826 -5.895 -24.885 1.00 94.25 619 PRO A CA 1
ATOM 5141 C C . PRO A 1 619 ? 9.564 -4.707 -24.244 1.00 94.25 619 PRO A C 1
ATOM 5143 O O . PRO A 1 619 ? 8.931 -3.675 -24.016 1.00 94.25 619 PRO A O 1
ATOM 5146 N N . LEU A 1 620 ? 10.872 -4.818 -23.972 1.00 95.50 620 LEU A N 1
ATOM 5147 C CA . LEU A 1 620 ? 11.686 -3.701 -23.470 1.00 95.50 620 LEU A CA 1
ATOM 5148 C C . LEU A 1 620 ? 11.906 -2.643 -24.553 1.00 95.50 620 LEU A C 1
ATOM 5150 O O . LEU A 1 620 ? 11.713 -1.462 -24.291 1.00 95.50 620 LEU A O 1
ATOM 5154 N N . MET A 1 621 ? 12.228 -3.064 -25.777 1.00 96.12 621 MET A N 1
ATOM 5155 C CA . MET A 1 621 ? 12.394 -2.183 -26.943 1.00 96.12 621 MET A CA 1
ATOM 5156 C C . MET A 1 621 ? 11.144 -1.341 -27.221 1.00 96.12 621 MET A C 1
ATOM 5158 O O . MET A 1 621 ? 11.250 -0.150 -27.495 1.00 96.12 621 MET A O 1
ATOM 5162 N N . LEU A 1 622 ? 9.954 -1.937 -27.093 1.00 95.31 622 LEU A N 1
ATOM 5163 C CA . LEU A 1 622 ? 8.682 -1.237 -27.283 1.00 95.31 622 LEU A CA 1
ATOM 5164 C C . LEU A 1 622 ? 8.360 -0.243 -26.153 1.00 95.31 622 LEU A C 1
ATOM 5166 O O . LEU A 1 622 ? 7.744 0.790 -26.407 1.00 95.31 622 LEU A O 1
ATOM 5170 N N . ARG A 1 623 ? 8.709 -0.573 -24.903 1.00 93.19 623 ARG A N 1
ATOM 5171 C CA . ARG A 1 623 ? 8.299 0.196 -23.711 1.00 93.19 623 ARG A CA 1
ATOM 5172 C C . ARG A 1 623 ? 9.318 1.232 -23.259 1.00 93.19 623 ARG A C 1
ATOM 5174 O O . ARG A 1 623 ? 8.917 2.215 -22.650 1.00 93.19 623 ARG A O 1
ATOM 5181 N N . TYR A 1 624 ? 10.592 1.005 -23.559 1.00 96.31 624 TYR A N 1
ATOM 5182 C CA . TYR A 1 624 ? 11.727 1.803 -23.105 1.00 96.31 624 TYR A CA 1
ATOM 5183 C C . TYR A 1 624 ? 12.706 2.163 -24.245 1.00 96.31 624 TYR A C 1
ATOM 5185 O O . TYR A 1 624 ? 13.919 2.070 -24.050 1.00 96.31 624 TYR A O 1
ATOM 5193 N N . PRO A 1 625 ? 12.242 2.567 -25.447 1.00 97.25 625 PRO A N 1
ATOM 5194 C CA . PRO A 1 625 ? 13.123 2.758 -26.605 1.00 97.25 625 PRO A CA 1
ATOM 5195 C C . PRO A 1 625 ? 14.230 3.792 -26.359 1.00 97.25 625 PRO A C 1
ATOM 5197 O O . PRO A 1 625 ? 15.355 3.602 -26.810 1.00 97.25 625 PRO A O 1
ATOM 5200 N N . LEU A 1 626 ? 13.941 4.858 -25.601 1.00 97.06 626 LEU A N 1
ATOM 5201 C CA . LEU A 1 626 ? 14.921 5.899 -25.272 1.00 97.06 626 LEU A CA 1
ATOM 5202 C C . LEU A 1 626 ? 15.942 5.463 -24.207 1.00 97.06 626 LEU A C 1
ATOM 5204 O O . LEU A 1 626 ? 17.013 6.060 -24.124 1.00 97.06 626 LEU A O 1
ATOM 5208 N N . GLU A 1 627 ? 15.647 4.437 -23.402 1.00 97.06 627 GLU A N 1
ATOM 5209 C CA . GLU A 1 627 ? 16.551 3.991 -22.334 1.00 97.06 627 GLU A CA 1
ATOM 5210 C C . GLU A 1 627 ? 17.762 3.229 -22.878 1.00 97.06 627 GLU A C 1
ATOM 5212 O O . GLU A 1 627 ? 18.839 3.331 -22.300 1.00 97.06 627 GLU A O 1
ATOM 5217 N N . PHE A 1 628 ? 17.658 2.569 -24.038 1.00 97.00 628 PHE A N 1
ATOM 5218 C CA . PHE A 1 628 ? 18.813 1.953 -24.714 1.00 97.00 628 PHE A CA 1
ATOM 5219 C C . PHE A 1 628 ? 19.924 2.971 -25.025 1.00 97.00 628 PHE A C 1
ATOM 5221 O O . PHE A 1 628 ? 21.105 2.646 -24.924 1.00 97.00 628 PHE A O 1
ATOM 5228 N N . ALA A 1 629 ? 19.560 4.221 -25.330 1.00 95.69 629 ALA A N 1
ATOM 5229 C CA . ALA A 1 629 ? 20.502 5.319 -25.545 1.00 95.69 629 ALA A CA 1
ATOM 5230 C C . ALA A 1 629 ? 21.039 5.944 -24.239 1.00 95.69 629 ALA A C 1
ATOM 5232 O O . ALA A 1 629 ? 22.021 6.694 -24.264 1.00 95.69 629 ALA A O 1
ATOM 5233 N N . LYS A 1 630 ? 20.418 5.661 -23.086 1.00 95.94 630 LYS A N 1
ATOM 5234 C CA . LYS A 1 630 ? 20.841 6.155 -21.764 1.00 95.94 630 LYS A CA 1
ATOM 5235 C C . LYS A 1 630 ? 21.683 5.130 -21.000 1.00 95.94 630 LYS A C 1
ATOM 5237 O O . LYS A 1 630 ? 22.686 5.535 -20.425 1.00 95.94 630 LYS A O 1
ATOM 5242 N N . SER A 1 631 ? 21.302 3.858 -21.080 1.00 96.44 631 SER A N 1
ATOM 5243 C CA . SER A 1 631 ? 21.842 2.679 -20.396 1.00 96.44 631 SER A CA 1
ATOM 5244 C C . SER A 1 631 ? 23.369 2.612 -20.308 1.00 96.44 631 SER A C 1
ATOM 5246 O O . SER A 1 631 ? 24.066 2.621 -21.326 1.00 96.44 631 SER A O 1
ATOM 5248 N N . ASP A 1 632 ? 23.882 2.450 -19.088 1.00 95.62 632 ASP A N 1
ATOM 5249 C CA . ASP A 1 632 ? 25.304 2.202 -18.836 1.00 95.62 632 ASP A CA 1
ATOM 5250 C C . ASP A 1 632 ? 25.679 0.758 -19.199 1.00 95.62 632 ASP A C 1
ATOM 5252 O O . ASP A 1 632 ? 26.789 0.505 -19.676 1.00 95.62 632 ASP A O 1
ATOM 5256 N N . TYR A 1 633 ? 24.738 -0.184 -19.056 1.00 94.69 633 TYR A N 1
ATOM 5257 C CA . TYR A 1 633 ? 24.900 -1.568 -19.501 1.00 94.69 633 TYR A CA 1
ATOM 5258 C C . TYR A 1 633 ? 25.065 -1.692 -21.018 1.00 94.69 633 TYR A C 1
ATOM 5260 O O . TYR A 1 633 ? 25.862 -2.506 -21.474 1.00 94.69 633 TYR A O 1
ATOM 5268 N N . VAL A 1 634 ? 24.372 -0.857 -21.800 1.00 96.69 634 VAL A N 1
ATOM 5269 C CA . VAL A 1 634 ? 24.598 -0.775 -23.250 1.00 96.69 634 VAL A CA 1
ATOM 5270 C C . VAL A 1 634 ? 25.918 -0.074 -23.568 1.00 96.69 634 VAL A C 1
ATOM 5272 O O . VAL A 1 634 ? 26.611 -0.507 -24.480 1.00 96.69 634 VAL A O 1
ATOM 5275 N N . LYS A 1 635 ? 26.273 1.007 -22.859 1.00 96.25 635 LYS A N 1
ATOM 5276 C CA . LYS A 1 635 ? 27.405 1.886 -23.216 1.00 96.25 635 LYS A CA 1
ATOM 5277 C C . LYS A 1 635 ? 28.785 1.397 -22.788 1.00 96.25 635 LYS A C 1
ATOM 5279 O O . LYS A 1 635 ? 29.716 1.477 -23.585 1.00 96.25 635 LYS A O 1
ATOM 5284 N N . VAL A 1 636 ? 28.926 1.016 -21.518 1.00 93.50 636 VAL A N 1
ATOM 5285 C CA . VAL A 1 636 ? 30.221 0.951 -20.812 1.00 93.50 636 VAL A CA 1
ATOM 5286 C C . VAL A 1 636 ? 30.490 -0.429 -20.222 1.00 93.50 636 VAL A C 1
ATOM 5288 O O . VAL A 1 636 ? 31.640 -0.863 -20.191 1.00 93.50 636 VAL A O 1
ATOM 5291 N N . ILE A 1 637 ? 29.458 -1.116 -19.724 1.00 91.38 637 ILE A N 1
ATOM 5292 C CA . ILE A 1 637 ? 29.653 -2.386 -19.021 1.00 91.38 637 ILE A CA 1
ATOM 5293 C C . ILE A 1 637 ? 30.066 -3.483 -20.007 1.00 91.38 637 ILE A C 1
ATOM 5295 O O . ILE A 1 637 ? 29.439 -3.699 -21.044 1.00 91.38 637 ILE A O 1
ATOM 5299 N N . LYS A 1 638 ? 31.106 -4.214 -19.616 1.00 93.38 638 LYS A N 1
ATOM 5300 C CA . LYS A 1 638 ? 31.566 -5.448 -20.246 1.00 93.38 638 LYS A CA 1
ATOM 5301 C C . LYS A 1 638 ? 31.334 -6.629 -19.307 1.00 93.38 638 LYS A C 1
ATOM 5303 O O . LYS A 1 638 ? 31.111 -6.436 -18.111 1.00 93.38 638 LYS A O 1
ATOM 5308 N N . ASP A 1 639 ? 31.376 -7.838 -19.849 1.00 89.75 639 ASP A N 1
ATOM 5309 C CA . ASP A 1 639 ? 31.373 -9.070 -19.054 1.00 89.75 639 ASP A CA 1
ATOM 5310 C C . ASP A 1 639 ? 32.786 -9.525 -18.637 1.00 89.75 639 ASP A C 1
ATOM 5312 O O . ASP A 1 639 ? 33.786 -8.880 -18.957 1.00 89.75 639 ASP A O 1
ATOM 5316 N N . ASP A 1 640 ? 32.865 -10.672 -17.953 1.00 88.56 640 ASP A N 1
ATOM 5317 C CA . ASP A 1 640 ? 34.108 -11.303 -17.480 1.00 88.56 640 ASP A CA 1
ATOM 5318 C C . ASP A 1 640 ? 35.124 -11.622 -18.601 1.00 88.56 640 ASP A C 1
ATOM 5320 O O . ASP A 1 640 ? 36.290 -11.894 -18.318 1.00 88.56 640 ASP A O 1
ATOM 5324 N N . SER A 1 641 ? 34.704 -11.605 -19.873 1.00 91.31 641 SER A N 1
ATOM 5325 C CA . SER A 1 641 ? 35.574 -11.785 -21.043 1.00 91.31 641 SER A CA 1
ATOM 5326 C C . SER A 1 641 ? 36.040 -10.463 -21.667 1.00 91.31 641 SER A C 1
ATOM 5328 O O . SER A 1 641 ? 36.685 -10.480 -22.713 1.00 91.31 641 SER A O 1
ATOM 5330 N N . GLU A 1 642 ? 35.727 -9.315 -21.051 1.00 94.56 642 GLU A N 1
ATOM 5331 C CA . GLU A 1 642 ? 35.844 -7.965 -21.628 1.00 94.56 642 GLU A CA 1
ATOM 5332 C C . GLU A 1 642 ? 35.011 -7.768 -22.915 1.00 94.56 642 GLU A C 1
ATOM 5334 O O . GLU A 1 642 ? 35.284 -6.858 -23.706 1.00 94.56 642 GLU A O 1
ATOM 5339 N N . SER A 1 643 ? 33.978 -8.589 -23.140 1.00 94.56 643 SER A N 1
ATOM 5340 C CA . SER A 1 643 ? 33.079 -8.431 -24.286 1.00 94.56 643 SER A CA 1
ATOM 5341 C C . SER A 1 643 ? 32.023 -7.363 -23.992 1.00 94.56 643 SER A C 1
ATOM 5343 O O . SER A 1 643 ? 31.376 -7.367 -22.944 1.00 94.56 643 SER A O 1
ATOM 5345 N N . ASN A 1 644 ? 31.865 -6.422 -24.925 1.00 96.50 644 ASN A N 1
ATOM 5346 C CA . ASN A 1 644 ? 30.878 -5.343 -24.841 1.00 96.50 644 ASN A CA 1
ATOM 5347 C C . ASN A 1 644 ? 29.480 -5.786 -25.319 1.00 96.50 644 ASN A C 1
ATOM 5349 O O . ASN A 1 644 ? 29.286 -6.890 -25.840 1.00 96.50 644 ASN A O 1
ATOM 5353 N N . PHE A 1 645 ? 28.494 -4.900 -25.168 1.00 96.50 645 PHE A N 1
ATOM 5354 C CA . PHE A 1 645 ? 27.093 -5.188 -25.474 1.00 96.50 645 PHE A CA 1
ATOM 5355 C C . PHE A 1 645 ? 26.876 -5.653 -26.928 1.00 96.50 645 PHE A C 1
ATOM 5357 O O . PHE A 1 645 ? 26.238 -6.683 -27.154 1.00 96.50 645 PHE A O 1
ATOM 5364 N N . VAL A 1 646 ? 27.459 -4.966 -27.921 1.00 97.50 646 VAL A N 1
ATOM 5365 C CA . VAL A 1 646 ? 27.338 -5.355 -29.344 1.00 97.50 646 VAL A CA 1
ATOM 5366 C C . VAL A 1 646 ? 28.004 -6.708 -29.635 1.00 97.50 646 VAL A C 1
ATOM 5368 O O . VAL A 1 646 ? 27.463 -7.515 -30.395 1.00 97.50 646 VAL A O 1
ATOM 5371 N N . THR A 1 647 ? 29.142 -6.993 -28.999 1.00 96.94 647 THR A N 1
ATOM 5372 C CA . THR A 1 647 ? 29.840 -8.287 -29.094 1.00 96.94 647 THR A CA 1
ATOM 5373 C C . THR A 1 647 ? 28.969 -9.427 -28.561 1.00 96.94 647 THR A C 1
ATOM 5375 O O . THR A 1 647 ? 28.883 -10.489 -29.180 1.00 96.94 647 THR A O 1
ATOM 5378 N N . ASN A 1 648 ? 28.227 -9.180 -27.483 1.00 95.50 648 ASN A N 1
ATOM 5379 C CA . ASN A 1 648 ? 27.341 -10.173 -26.884 1.00 95.50 648 ASN A CA 1
ATOM 5380 C C . ASN A 1 648 ? 26.023 -10.380 -27.653 1.00 95.50 648 ASN A C 1
ATOM 5382 O O . ASN A 1 648 ? 25.545 -11.516 -27.732 1.00 95.50 648 ASN A O 1
ATOM 5386 N N . ILE A 1 649 ? 25.498 -9.351 -28.336 1.00 96.19 649 ILE A N 1
ATOM 5387 C CA . ILE A 1 649 ? 24.453 -9.536 -29.364 1.00 96.19 649 ILE A CA 1
ATOM 5388 C C . ILE A 1 649 ? 24.971 -10.478 -30.463 1.00 96.19 649 ILE A C 1
ATOM 5390 O O . ILE A 1 649 ? 24.282 -11.433 -30.821 1.00 96.19 649 ILE A O 1
ATOM 5394 N N . ALA A 1 650 ? 26.186 -10.247 -30.976 1.00 96.88 650 ALA A N 1
ATOM 5395 C CA . ALA A 1 650 ? 26.776 -11.063 -32.040 1.00 96.88 650 ALA A CA 1
ATOM 5396 C C . ALA A 1 650 ? 26.990 -12.530 -31.628 1.00 96.88 650 ALA A C 1
ATOM 5398 O O . ALA A 1 650 ? 26.799 -13.435 -32.444 1.00 96.88 650 ALA A O 1
ATOM 5399 N N . TYR A 1 651 ? 27.359 -12.767 -30.366 1.00 95.31 651 TYR A N 1
ATOM 5400 C CA . TYR A 1 651 ? 27.570 -14.101 -29.803 1.00 95.31 651 TYR A CA 1
ATOM 5401 C C . TYR A 1 651 ? 26.268 -14.890 -29.567 1.00 95.31 651 TYR A C 1
ATOM 5403 O O . TYR A 1 651 ? 26.272 -16.125 -29.620 1.00 95.31 651 TYR A O 1
ATOM 5411 N N . SER A 1 652 ? 25.146 -14.208 -29.315 1.00 93.31 652 SER A N 1
ATOM 5412 C CA . SER A 1 652 ? 23.874 -14.862 -28.996 1.00 93.31 652 SER A CA 1
ATOM 5413 C C . SER A 1 652 ? 23.257 -15.582 -30.197 1.00 93.31 652 SER A C 1
ATOM 5415 O O . SER A 1 652 ? 22.779 -14.961 -31.147 1.00 93.31 652 SER A O 1
ATOM 5417 N N . ALA A 1 653 ? 23.163 -16.910 -30.105 1.00 89.81 653 ALA A N 1
ATOM 5418 C CA . ALA A 1 653 ? 22.408 -17.733 -31.051 1.00 89.81 653 ALA A CA 1
ATOM 5419 C C . ALA A 1 653 ? 20.875 -17.637 -30.865 1.00 89.81 653 ALA A C 1
ATOM 5421 O O . ALA A 1 653 ? 20.130 -18.119 -31.715 1.00 89.81 653 ALA A O 1
ATOM 5422 N N . ALA A 1 654 ? 20.403 -17.039 -29.763 1.00 89.75 654 ALA A N 1
ATOM 5423 C CA . ALA A 1 654 ? 18.981 -16.821 -29.470 1.00 89.75 654 ALA A CA 1
ATOM 5424 C C . ALA A 1 654 ? 18.458 -15.453 -29.957 1.00 89.75 654 ALA A C 1
ATOM 5426 O O . ALA A 1 654 ? 17.270 -15.162 -29.817 1.00 89.75 654 ALA A O 1
ATOM 5427 N N . MET A 1 655 ? 19.339 -14.613 -30.508 1.00 93.88 655 MET A N 1
ATOM 5428 C CA . MET A 1 655 ? 18.995 -13.290 -31.016 1.00 93.88 655 MET A CA 1
ATOM 5429 C C . MET A 1 655 ? 18.434 -13.385 -32.440 1.00 93.88 655 MET A C 1
ATOM 5431 O O . MET A 1 655 ? 19.116 -13.820 -33.368 1.00 93.88 655 MET A O 1
ATOM 5435 N N . GLU A 1 656 ? 17.200 -12.928 -32.640 1.00 95.25 656 GLU A N 1
ATOM 5436 C CA . GLU A 1 656 ? 16.600 -12.826 -33.970 1.00 95.25 656 GLU A CA 1
ATOM 5437 C C . GLU A 1 656 ? 17.132 -11.609 -34.744 1.00 95.25 656 GLU A C 1
ATOM 5439 O O . GLU A 1 656 ? 17.330 -10.526 -34.188 1.00 95.25 656 GLU A O 1
ATOM 5444 N N . TYR A 1 657 ? 17.297 -11.761 -36.064 1.00 95.81 657 TYR A N 1
ATOM 5445 C CA . TYR A 1 657 ? 17.832 -10.717 -36.950 1.00 95.81 657 TYR A CA 1
ATOM 5446 C C . TYR A 1 657 ? 17.099 -9.374 -36.820 1.00 95.81 657 TYR A C 1
ATOM 5448 O O . TYR A 1 657 ? 17.742 -8.334 -36.735 1.00 95.81 657 TYR A O 1
ATOM 5456 N N . GLN A 1 658 ? 15.766 -9.391 -36.786 1.00 96.50 658 GLN A N 1
ATOM 5457 C CA . GLN A 1 658 ? 14.934 -8.191 -36.686 1.00 96.50 658 GLN A CA 1
ATOM 5458 C C . GLN A 1 658 ? 15.139 -7.472 -35.345 1.00 96.50 658 GLN A C 1
ATOM 5460 O O . GLN A 1 658 ? 15.202 -6.247 -35.306 1.00 96.50 658 GLN A O 1
ATOM 5465 N N . CYS A 1 659 ? 15.296 -8.234 -34.259 1.00 96.31 659 CYS A N 1
ATOM 5466 C CA . CYS A 1 659 ? 15.567 -7.703 -32.927 1.00 96.31 659 CYS A CA 1
ATOM 5467 C C . CYS A 1 659 ? 16.958 -7.048 -32.874 1.00 96.31 659 CYS A C 1
ATOM 5469 O O . CYS A 1 659 ? 17.084 -5.907 -32.433 1.00 96.31 659 CYS A O 1
ATOM 5471 N N . ALA A 1 660 ? 17.987 -7.727 -33.397 1.00 96.75 660 ALA A N 1
ATOM 5472 C CA . ALA A 1 660 ? 19.336 -7.172 -33.515 1.00 96.75 660 ALA A CA 1
ATOM 5473 C C . ALA A 1 660 ? 19.380 -5.929 -34.418 1.00 96.75 660 ALA A C 1
ATOM 5475 O O . ALA A 1 660 ? 20.076 -4.968 -34.101 1.00 96.75 660 ALA A O 1
ATOM 5476 N N . GLN A 1 661 ? 18.637 -5.932 -35.529 1.00 96.81 661 GLN A N 1
ATOM 5477 C CA . GLN A 1 661 ? 18.589 -4.810 -36.461 1.00 96.81 661 GLN A CA 1
ATOM 5478 C C . GLN A 1 661 ? 18.032 -3.551 -35.788 1.00 96.81 661 GLN A C 1
ATOM 5480 O O . GLN A 1 661 ? 18.665 -2.502 -35.851 1.00 96.81 661 GLN A O 1
ATOM 5485 N N . GLU A 1 662 ? 16.878 -3.657 -35.133 1.00 97.25 662 GLU A N 1
ATOM 5486 C CA . GLU A 1 662 ? 16.224 -2.525 -34.472 1.00 97.25 662 GLU A CA 1
ATOM 5487 C C . GLU A 1 662 ? 17.095 -1.957 -33.333 1.00 97.25 662 GLU A C 1
ATOM 5489 O O . GLU A 1 662 ? 17.260 -0.744 -33.212 1.00 97.25 662 GLU A O 1
ATOM 5494 N N . LEU A 1 663 ? 17.749 -2.823 -32.548 1.00 96.50 663 LEU A N 1
ATOM 5495 C CA . LEU A 1 663 ? 18.708 -2.398 -31.521 1.00 96.50 663 LEU A CA 1
ATOM 5496 C C . LEU A 1 663 ? 19.890 -1.628 -32.122 1.00 96.50 663 LEU A C 1
ATOM 5498 O O . LEU A 1 663 ? 20.164 -0.505 -31.709 1.00 96.50 663 LEU A O 1
ATOM 5502 N N . LEU A 1 664 ? 20.578 -2.220 -33.102 1.00 96.81 664 LEU A N 1
ATOM 5503 C CA . LEU A 1 664 ? 21.847 -1.709 -33.632 1.00 96.81 664 LEU A CA 1
ATOM 5504 C C . LEU A 1 664 ? 21.698 -0.576 -34.661 1.00 96.81 664 LEU A C 1
ATOM 5506 O O . LEU A 1 664 ? 22.701 0.045 -35.002 1.00 96.81 664 LEU A O 1
ATOM 5510 N N . GLN A 1 665 ? 20.496 -0.342 -35.201 1.00 95.94 665 GLN A N 1
ATOM 5511 C CA . GLN A 1 665 ? 20.250 0.671 -36.242 1.00 95.94 665 GLN A CA 1
ATOM 5512 C C . GLN A 1 665 ? 19.235 1.751 -35.845 1.00 95.94 665 GLN A C 1
ATOM 5514 O O . GLN A 1 665 ? 19.156 2.763 -36.542 1.00 95.94 665 GLN A O 1
ATOM 5519 N N . VAL A 1 666 ? 18.447 1.551 -34.779 1.00 95.88 666 VAL A N 1
ATOM 5520 C CA . VAL A 1 666 ? 17.371 2.480 -34.380 1.00 95.88 666 VAL A CA 1
ATOM 5521 C C . VAL A 1 666 ? 17.485 2.914 -32.918 1.00 95.88 666 VAL A C 1
ATOM 5523 O O . VAL A 1 666 ? 17.424 4.111 -32.643 1.00 95.88 666 VAL A O 1
ATOM 5526 N N . LEU A 1 667 ? 17.639 1.973 -31.980 1.00 96.62 667 LEU A N 1
ATOM 5527 C CA . LEU A 1 667 ? 17.523 2.262 -30.541 1.00 96.62 667 LEU A CA 1
ATOM 5528 C C . LEU A 1 667 ? 18.842 2.665 -29.870 1.00 96.62 667 LEU A C 1
ATOM 5530 O O . LEU A 1 667 ? 18.841 3.488 -28.954 1.00 96.62 667 LEU A O 1
ATOM 5534 N N . ILE A 1 668 ? 19.966 2.091 -30.303 1.00 96.81 668 ILE A N 1
ATOM 5535 C CA . ILE A 1 668 ? 21.295 2.420 -29.779 1.00 96.81 668 ILE A CA 1
ATOM 5536 C C . ILE A 1 668 ? 21.934 3.480 -30.693 1.00 96.81 668 ILE A C 1
ATOM 5538 O O . ILE A 1 668 ? 21.966 3.282 -31.910 1.00 96.81 668 ILE A O 1
ATOM 5542 N N . PRO A 1 669 ? 22.464 4.592 -30.147 1.00 96.50 669 PRO A N 1
ATOM 5543 C CA . PRO A 1 669 ? 23.156 5.606 -30.934 1.00 96.50 669 PRO A CA 1
ATOM 5544 C C . PRO A 1 669 ? 24.293 5.028 -31.788 1.00 96.50 669 PRO A C 1
ATOM 5546 O O . PRO A 1 669 ? 25.110 4.225 -31.329 1.00 96.50 669 PRO A O 1
ATOM 5549 N N . GLN A 1 670 ? 24.335 5.439 -33.058 1.00 95.69 670 GLN A N 1
ATOM 5550 C CA . GLN A 1 670 ? 25.213 4.850 -34.074 1.00 95.69 670 GLN A CA 1
ATOM 5551 C C . GLN A 1 670 ? 26.704 4.977 -33.724 1.00 95.69 670 GLN A C 1
ATOM 5553 O O . GLN A 1 670 ? 27.495 4.114 -34.093 1.00 95.69 670 GLN A O 1
ATOM 5558 N N . ASP A 1 671 ? 27.093 6.039 -33.022 1.00 95.62 671 ASP A N 1
ATOM 5559 C CA . ASP A 1 671 ? 28.443 6.272 -32.509 1.00 95.62 671 ASP A CA 1
ATOM 5560 C C . ASP A 1 671 ? 28.857 5.214 -31.476 1.00 95.62 671 ASP A C 1
ATOM 5562 O O . ASP A 1 671 ? 29.923 4.616 -31.630 1.00 95.62 671 ASP A O 1
ATOM 5566 N N . ILE A 1 672 ? 27.983 4.889 -30.514 1.00 96.56 672 ILE A N 1
ATOM 5567 C CA . ILE A 1 672 ? 28.200 3.807 -29.537 1.00 96.56 672 ILE A CA 1
ATOM 5568 C C . ILE A 1 672 ? 28.331 2.460 -30.261 1.00 96.56 672 ILE A C 1
ATOM 5570 O O . ILE A 1 672 ? 29.258 1.696 -29.988 1.00 96.56 672 ILE A O 1
ATOM 5574 N N . VAL A 1 673 ? 27.456 2.182 -31.237 1.00 96.81 673 VAL A N 1
ATOM 5575 C CA . VAL A 1 673 ? 27.520 0.938 -32.025 1.00 96.81 673 VAL A CA 1
ATOM 5576 C C . VAL A 1 673 ? 28.832 0.844 -32.811 1.00 96.81 673 VAL A C 1
ATOM 5578 O O . VAL A 1 673 ? 29.500 -0.186 -32.760 1.00 96.81 673 VAL A O 1
ATOM 5581 N N . GLN A 1 674 ? 29.243 1.900 -33.525 1.00 95.44 674 GLN A N 1
ATOM 5582 C CA . GLN A 1 674 ? 30.498 1.874 -34.289 1.00 95.44 674 GLN A CA 1
ATOM 5583 C C . GLN A 1 674 ? 31.738 1.781 -33.389 1.00 95.44 674 GLN A C 1
ATOM 5585 O O . GLN A 1 674 ? 32.693 1.109 -33.776 1.00 95.44 674 GLN A O 1
ATOM 5590 N N . GLN A 1 675 ? 31.726 2.398 -32.202 1.00 95.94 675 GLN A N 1
ATOM 5591 C CA . GLN A 1 675 ? 32.792 2.232 -31.214 1.00 95.94 675 GLN A CA 1
ATOM 5592 C C . GLN A 1 675 ? 32.902 0.762 -30.782 1.00 95.94 675 GLN A C 1
ATOM 5594 O O . GLN A 1 675 ? 33.965 0.156 -30.910 1.00 95.94 675 GLN A O 1
ATOM 5599 N N . GLN A 1 676 ? 31.795 0.153 -30.352 1.00 97.19 676 GLN A N 1
ATOM 5600 C CA . GLN A 1 676 ? 31.803 -1.218 -29.837 1.00 97.19 676 GLN A CA 1
ATOM 5601 C C . GLN A 1 676 ? 32.095 -2.289 -30.898 1.00 97.19 676 GLN A C 1
ATOM 5603 O O . GLN A 1 676 ? 32.635 -3.340 -30.561 1.00 97.19 676 GLN A O 1
ATOM 5608 N N . LEU A 1 677 ? 31.813 -2.026 -32.180 1.00 96.81 677 LEU A N 1
ATOM 5609 C CA . LEU A 1 677 ? 32.233 -2.894 -33.290 1.00 96.81 677 LEU A CA 1
ATOM 5610 C C . LEU A 1 677 ? 33.759 -2.898 -33.528 1.00 96.81 677 LEU A C 1
ATOM 5612 O O . LEU A 1 677 ? 34.271 -3.847 -34.127 1.00 96.81 677 LEU A O 1
ATOM 5616 N N . LEU A 1 678 ? 34.478 -1.846 -33.112 1.00 95.69 678 LEU A N 1
ATOM 5617 C CA . LEU A 1 678 ? 35.942 -1.737 -33.227 1.00 95.69 678 LEU A CA 1
ATOM 5618 C C . LEU A 1 678 ? 36.684 -2.338 -32.030 1.00 95.69 678 LEU A C 1
ATOM 5620 O O . LEU A 1 678 ? 37.836 -2.754 -32.170 1.00 95.69 678 LEU A O 1
ATOM 5624 N N . GLU A 1 679 ? 36.048 -2.340 -30.863 1.00 96.75 679 GLU A N 1
ATOM 5625 C CA . GLU A 1 679 ? 36.620 -2.862 -29.627 1.00 96.75 679 GLU A CA 1
ATOM 5626 C C . GLU A 1 679 ? 36.893 -4.371 -29.712 1.00 96.75 679 GLU A C 1
ATOM 5628 O O . GLU A 1 679 ? 36.175 -5.139 -30.360 1.00 96.75 679 GLU A O 1
ATOM 5633 N N . ARG A 1 680 ? 37.967 -4.786 -29.037 1.00 96.81 680 ARG A N 1
ATOM 5634 C CA . ARG A 1 680 ? 38.384 -6.182 -28.913 1.00 96.81 680 ARG A CA 1
ATOM 5635 C C . ARG A 1 680 ? 38.389 -6.598 -27.452 1.00 96.81 680 ARG A C 1
ATOM 5637 O O . ARG A 1 680 ? 38.692 -5.783 -26.579 1.00 96.81 680 ARG A O 1
ATOM 5644 N N . ASN A 1 681 ? 38.053 -7.856 -27.215 1.00 95.88 681 ASN A N 1
ATOM 5645 C CA . ASN A 1 681 ? 38.019 -8.462 -25.890 1.00 95.88 681 ASN A CA 1
ATOM 5646 C C . ASN A 1 681 ? 39.381 -9.101 -25.525 1.00 95.88 681 ASN A C 1
ATOM 5648 O O . ASN A 1 681 ? 40.343 -8.984 -26.291 1.00 95.88 681 ASN A O 1
ATOM 5652 N N . VAL A 1 682 ? 39.497 -9.775 -24.370 1.00 94.88 682 VAL A N 1
ATOM 5653 C CA . VAL A 1 682 ? 40.793 -10.357 -23.929 1.00 94.88 682 VAL A CA 1
ATOM 5654 C C . VAL A 1 682 ? 41.335 -11.461 -24.845 1.00 94.88 682 VAL A C 1
ATOM 5656 O O . VAL A 1 682 ? 42.531 -11.745 -24.815 1.00 94.88 682 VAL A O 1
ATOM 5659 N N . GLU A 1 683 ? 40.483 -12.072 -25.669 1.00 95.81 683 GLU A N 1
ATOM 5660 C CA . GLU A 1 683 ? 40.849 -13.112 -26.638 1.00 95.81 683 GLU A CA 1
ATOM 5661 C C . GLU A 1 683 ? 41.210 -12.538 -28.024 1.00 95.81 683 GLU A C 1
ATOM 5663 O O . GLU A 1 683 ? 41.357 -13.297 -28.980 1.00 95.81 683 GLU A O 1
ATOM 5668 N N . ASP A 1 684 ? 41.330 -11.208 -28.155 1.00 96.19 684 ASP A N 1
ATOM 5669 C CA . ASP A 1 684 ? 41.514 -10.479 -29.425 1.00 96.19 684 ASP A CA 1
ATOM 5670 C C . ASP A 1 684 ? 40.324 -10.624 -30.410 1.00 96.19 684 ASP A C 1
ATOM 5672 O O . ASP A 1 684 ? 40.396 -10.230 -31.579 1.00 96.19 684 ASP A O 1
ATOM 5676 N N . ASN A 1 685 ? 39.185 -11.139 -29.927 1.00 96.19 685 ASN A N 1
ATOM 5677 C CA . ASN A 1 685 ? 37.941 -11.258 -30.682 1.00 96.19 685 ASN A CA 1
ATOM 5678 C C . ASN A 1 685 ? 37.154 -9.936 -30.667 1.00 96.19 685 ASN A C 1
ATOM 5680 O O . ASN A 1 685 ? 37.177 -9.188 -29.689 1.00 96.19 685 ASN A O 1
ATOM 5684 N N . CYS A 1 686 ? 36.404 -9.666 -31.739 1.00 96.25 686 CYS A N 1
ATOM 5685 C CA . CYS A 1 686 ? 35.431 -8.572 -31.812 1.00 96.25 686 CYS A CA 1
ATOM 5686 C C . CYS A 1 686 ? 34.054 -9.087 -32.258 1.00 96.25 686 CYS A C 1
ATOM 5688 O O . CYS A 1 686 ? 33.912 -10.240 -32.682 1.00 96.25 686 CYS A O 1
ATOM 5690 N N . ALA A 1 687 ? 33.042 -8.217 -32.218 1.00 97.12 687 ALA A N 1
ATOM 5691 C CA . ALA A 1 687 ? 31.670 -8.543 -32.604 1.00 97.12 687 ALA A CA 1
ATOM 5692 C C . ALA A 1 687 ? 31.552 -9.229 -33.981 1.00 97.12 687 ALA A C 1
ATOM 5694 O O . ALA A 1 687 ? 30.812 -10.200 -34.115 1.00 97.12 687 ALA A O 1
ATOM 5695 N N . LEU A 1 688 ? 32.316 -8.800 -34.996 1.00 96.81 688 LEU A N 1
ATOM 5696 C CA . LEU A 1 688 ? 32.287 -9.434 -36.322 1.00 96.81 688 LEU A CA 1
ATOM 5697 C C . LEU A 1 688 ? 32.801 -10.886 -36.294 1.00 96.81 688 LEU A C 1
ATOM 5699 O O . LEU A 1 688 ? 32.237 -11.740 -36.978 1.00 96.81 688 LEU A O 1
ATOM 5703 N N . THR A 1 689 ? 33.827 -11.187 -35.492 1.00 96.62 689 THR A N 1
ATOM 5704 C CA . THR A 1 689 ? 34.356 -12.553 -35.340 1.00 96.62 689 THR A CA 1
ATOM 5705 C C . THR A 1 689 ? 33.303 -13.481 -34.736 1.00 96.62 689 THR A C 1
ATOM 5707 O O . THR A 1 689 ? 33.059 -14.567 -35.264 1.00 96.62 689 THR A O 1
ATOM 5710 N N . TYR A 1 690 ? 32.615 -13.037 -33.679 1.00 97.12 690 TYR A N 1
ATOM 5711 C CA . TYR A 1 690 ? 31.522 -13.810 -33.087 1.00 97.12 690 TYR A CA 1
ATOM 5712 C C . TYR A 1 690 ? 30.310 -13.911 -34.015 1.00 97.12 690 TYR A C 1
ATOM 5714 O O . TYR A 1 690 ? 29.723 -14.988 -34.108 1.00 97.12 690 TYR A O 1
ATOM 5722 N N . ALA A 1 691 ? 29.981 -12.854 -34.766 1.00 96.75 691 ALA A N 1
ATOM 5723 C CA . ALA A 1 691 ? 28.897 -12.887 -35.743 1.00 96.75 691 ALA A CA 1
ATOM 5724 C C . ALA A 1 691 ? 29.140 -13.954 -36.820 1.00 96.75 691 ALA A C 1
ATOM 5726 O O . ALA A 1 691 ? 28.268 -14.784 -37.067 1.00 96.75 691 ALA A O 1
ATOM 5727 N N . LEU A 1 692 ? 30.343 -13.988 -37.405 1.00 95.44 692 LEU A N 1
ATOM 5728 C CA . LEU A 1 692 ? 30.748 -14.996 -38.393 1.00 95.44 692 LEU A CA 1
ATOM 5729 C C . LEU A 1 692 ? 30.717 -16.433 -37.843 1.00 95.44 692 LEU A C 1
ATOM 5731 O O . LEU A 1 692 ? 30.530 -17.372 -38.614 1.00 95.44 692 LEU A O 1
ATOM 5735 N N . TRP A 1 693 ? 30.900 -16.617 -36.531 1.00 95.44 693 TRP A N 1
ATOM 5736 C CA . TRP A 1 693 ? 30.867 -17.934 -35.889 1.00 95.44 693 TRP A CA 1
ATOM 5737 C C . TRP A 1 693 ? 29.456 -18.384 -35.476 1.00 95.44 693 TRP A C 1
ATOM 5739 O O . TRP A 1 693 ? 29.128 -19.565 -35.599 1.00 95.44 693 TRP A O 1
ATOM 5749 N N . LYS A 1 694 ? 28.631 -17.474 -34.947 1.00 95.31 694 LYS A N 1
ATOM 5750 C CA . LYS A 1 694 ? 27.365 -17.807 -34.270 1.00 95.31 694 LYS A CA 1
ATOM 5751 C C . LYS A 1 694 ? 26.115 -17.505 -35.088 1.00 95.31 694 LYS A C 1
ATOM 5753 O O . LYS A 1 694 ? 25.108 -18.189 -34.910 1.00 95.31 694 LYS A O 1
ATOM 5758 N N . GLN A 1 695 ? 26.151 -16.502 -35.963 1.00 94.31 695 GLN A N 1
ATOM 5759 C CA . GLN A 1 695 ? 24.963 -16.052 -36.683 1.00 94.31 695 GLN A CA 1
ATOM 5760 C C . GLN A 1 695 ? 24.717 -16.909 -37.927 1.00 94.31 695 GLN A C 1
ATOM 5762 O O . GLN A 1 695 ? 25.567 -17.049 -38.801 1.00 94.31 695 GLN A O 1
ATOM 5767 N N . THR A 1 696 ? 23.512 -17.467 -38.031 1.00 91.88 696 THR A N 1
ATOM 5768 C CA . THR A 1 696 ? 23.124 -18.388 -39.116 1.00 91.88 696 THR A CA 1
ATOM 5769 C C . THR A 1 696 ? 22.684 -17.678 -40.399 1.00 91.88 696 THR A C 1
ATOM 5771 O O . THR A 1 696 ? 22.542 -18.313 -41.444 1.00 91.88 696 THR A O 1
ATOM 5774 N N . SER A 1 697 ? 22.455 -16.364 -40.339 1.00 94.88 697 SER A N 1
ATOM 5775 C CA . SER A 1 697 ? 21.946 -15.554 -41.446 1.00 94.88 697 SER A CA 1
ATOM 5776 C C . SER A 1 697 ? 22.970 -14.522 -41.894 1.00 94.88 697 SER A C 1
ATOM 5778 O O . SER A 1 697 ? 23.416 -13.692 -41.102 1.00 94.88 697 SER A O 1
ATOM 5780 N N . MET A 1 698 ? 23.241 -14.481 -43.201 1.00 94.25 698 MET A N 1
ATOM 5781 C CA . MET A 1 698 ? 24.070 -13.436 -43.812 1.00 94.25 698 MET A CA 1
ATOM 5782 C C . MET A 1 698 ? 23.593 -12.021 -43.474 1.00 94.25 698 MET A C 1
ATOM 5784 O O . MET A 1 698 ? 24.415 -11.139 -43.254 1.00 94.25 698 MET A O 1
ATOM 5788 N N . LYS A 1 699 ? 22.275 -11.800 -43.369 1.00 95.31 699 LYS A N 1
ATOM 5789 C CA . LYS A 1 699 ? 21.737 -10.485 -42.992 1.00 95.31 699 LYS A CA 1
ATOM 5790 C C . LYS A 1 699 ? 22.100 -10.091 -41.560 1.00 95.31 699 LYS A C 1
ATOM 5792 O O . LYS A 1 699 ? 22.316 -8.913 -41.312 1.00 95.31 699 LYS A O 1
ATOM 5797 N N . ALA A 1 700 ? 22.178 -11.058 -40.643 1.00 95.31 700 ALA A N 1
ATOM 5798 C CA . ALA A 1 700 ? 22.605 -10.813 -39.269 1.00 95.31 700 ALA A CA 1
ATOM 5799 C C . ALA A 1 700 ? 24.107 -10.511 -39.207 1.00 95.31 700 ALA A C 1
ATOM 5801 O O . ALA A 1 700 ? 24.487 -9.531 -38.582 1.00 95.31 700 ALA A O 1
ATOM 5802 N N . ILE A 1 701 ? 24.943 -11.260 -39.937 1.00 96.12 701 ILE A N 1
ATOM 5803 C CA . ILE A 1 701 ? 26.387 -10.980 -40.056 1.00 96.12 701 ILE A CA 1
ATOM 5804 C C . ILE A 1 701 ? 26.632 -9.558 -40.592 1.00 96.12 701 ILE A C 1
ATOM 5806 O O . ILE A 1 701 ? 27.487 -8.843 -40.073 1.00 96.12 701 ILE A O 1
ATOM 5810 N N . GLU A 1 702 ? 25.849 -9.109 -41.580 1.00 95.25 702 GLU A N 1
ATOM 5811 C CA . GLU A 1 702 ? 25.955 -7.752 -42.134 1.00 95.25 702 GLU A CA 1
ATOM 5812 C C . GLU A 1 702 ? 25.697 -6.622 -41.119 1.00 95.25 702 GLU A C 1
ATOM 5814 O O . GLU A 1 702 ? 26.190 -5.517 -41.342 1.00 95.25 702 GLU A O 1
ATOM 5819 N N . LEU A 1 703 ? 24.990 -6.870 -40.005 1.00 96.38 703 LEU A N 1
ATOM 5820 C CA . LEU A 1 703 ? 24.784 -5.867 -38.945 1.00 96.38 703 LEU A CA 1
ATOM 5821 C C . LEU A 1 703 ? 26.079 -5.520 -38.193 1.00 96.38 703 LEU A C 1
ATOM 5823 O O . LEU A 1 703 ? 26.184 -4.431 -37.635 1.00 96.38 703 LEU A O 1
ATOM 5827 N N . PHE A 1 704 ? 27.065 -6.423 -38.196 1.00 96.44 704 PHE A N 1
ATOM 5828 C CA . PHE A 1 704 ? 28.323 -6.283 -37.454 1.00 96.44 704 PHE A CA 1
ATOM 5829 C C . PHE A 1 704 ? 29.497 -5.830 -38.337 1.00 96.44 704 PHE A C 1
ATOM 5831 O O . PHE A 1 704 ? 30.655 -5.883 -37.927 1.00 96.44 704 PHE A O 1
ATOM 5838 N N . ILE A 1 705 ? 29.214 -5.376 -39.563 1.00 93.75 705 ILE A N 1
ATOM 5839 C CA . ILE A 1 705 ? 30.212 -4.800 -40.470 1.00 93.75 705 ILE A CA 1
ATOM 5840 C C . ILE A 1 705 ? 30.249 -3.279 -40.276 1.00 93.75 705 ILE A C 1
ATOM 5842 O O . ILE A 1 705 ? 29.232 -2.599 -40.390 1.00 93.75 705 ILE A O 1
ATOM 5846 N N . LEU A 1 706 ? 31.445 -2.738 -40.032 1.00 83.56 706 LEU A N 1
ATOM 5847 C CA . LEU A 1 706 ? 31.678 -1.307 -39.810 1.00 83.56 706 LEU A CA 1
ATOM 5848 C C . LEU A 1 706 ? 31.180 -0.439 -40.976 1.00 83.56 706 LEU A C 1
ATOM 5850 O O . LEU A 1 706 ? 31.671 -0.530 -42.107 1.00 83.56 706 LEU A O 1
ATOM 5854 N N . LEU A 1 707 ? 30.264 0.479 -40.674 1.00 74.69 707 LEU A N 1
ATOM 5855 C CA . LEU A 1 707 ? 29.701 1.446 -41.613 1.00 74.69 707 LEU A CA 1
ATOM 5856 C C . LEU A 1 707 ? 30.552 2.719 -41.617 1.00 74.69 707 LEU A C 1
ATOM 5858 O O . LEU A 1 707 ? 30.155 3.774 -41.128 1.00 74.69 707 LEU A O 1
ATOM 5862 N N . THR A 1 708 ? 31.754 2.622 -42.184 1.00 68.81 708 THR A N 1
ATOM 5863 C CA . THR A 1 708 ? 32.662 3.772 -42.315 1.00 68.81 708 THR A CA 1
ATOM 5864 C C . THR A 1 708 ? 32.108 4.794 -43.325 1.00 68.81 708 THR A C 1
ATOM 5866 O O . THR A 1 708 ? 31.968 4.447 -44.502 1.00 68.81 708 THR A O 1
ATOM 5869 N N . PRO A 1 709 ? 31.869 6.072 -42.947 1.00 60.78 709 PRO A N 1
ATOM 5870 C CA . PRO A 1 709 ? 31.246 7.066 -43.836 1.00 60.78 709 PRO A CA 1
ATOM 5871 C C . PRO A 1 709 ? 32.011 7.353 -45.138 1.00 60.78 709 PRO A C 1
ATOM 5873 O O . PRO A 1 709 ? 31.428 7.830 -46.108 1.00 60.78 709 PRO A O 1
ATOM 5876 N N . MET A 1 710 ? 33.315 7.054 -45.189 1.00 53.66 710 MET A N 1
ATOM 5877 C CA . MET A 1 710 ? 34.139 7.221 -46.393 1.00 53.66 710 MET A CA 1
ATOM 5878 C C . MET A 1 710 ? 34.066 6.048 -47.387 1.00 53.66 710 MET A C 1
ATOM 5880 O O . MET A 1 710 ? 34.573 6.161 -48.506 1.00 53.66 710 MET A O 1
ATOM 5884 N N . ASN A 1 711 ? 33.448 4.916 -47.036 1.00 47.22 711 ASN A N 1
ATOM 5885 C CA . ASN A 1 711 ? 33.605 3.686 -47.808 1.00 47.22 711 ASN A CA 1
ATOM 5886 C C . ASN A 1 711 ? 32.562 3.483 -48.919 1.00 47.22 711 ASN A C 1
ATOM 5888 O O . ASN A 1 711 ? 31.695 2.610 -48.852 1.00 47.22 711 ASN A O 1
ATOM 5892 N N . ARG A 1 712 ? 32.806 4.126 -50.073 1.00 48.78 712 ARG A N 1
ATOM 5893 C CA . ARG A 1 712 ? 32.350 3.579 -51.374 1.00 48.78 712 ARG A CA 1
ATOM 5894 C C . ARG A 1 712 ? 32.882 2.149 -51.634 1.00 48.78 712 ARG A C 1
ATOM 5896 O O . ARG A 1 712 ? 32.336 1.451 -52.482 1.00 48.78 712 ARG A O 1
ATOM 5903 N N . PHE A 1 713 ? 33.885 1.686 -50.875 1.00 50.12 713 PHE A N 1
ATOM 5904 C CA . PHE A 1 713 ? 34.384 0.303 -50.869 1.00 50.12 713 PHE A CA 1
ATOM 5905 C C . PHE A 1 713 ? 33.541 -0.701 -50.061 1.00 50.12 713 PHE A C 1
ATOM 5907 O O . PHE A 1 713 ? 33.821 -1.896 -50.149 1.00 50.12 713 PHE A O 1
ATOM 5914 N N . GLY A 1 714 ? 32.490 -0.294 -49.333 1.00 49.72 714 GLY A N 1
ATOM 5915 C CA . GLY A 1 714 ? 31.601 -1.253 -48.650 1.00 49.72 714 GLY A CA 1
ATOM 5916 C C . GLY A 1 714 ? 30.953 -2.258 -49.620 1.00 49.72 714 GLY A C 1
ATOM 5917 O O . GLY A 1 714 ? 30.811 -3.440 -49.315 1.00 49.72 714 GLY A O 1
ATOM 5918 N N . VAL A 1 715 ? 30.679 -1.814 -50.852 1.00 53.53 715 VAL A N 1
ATOM 5919 C CA . VAL A 1 715 ? 30.213 -2.656 -51.971 1.00 53.53 715 VAL A CA 1
ATOM 5920 C C . VAL A 1 715 ? 31.287 -3.659 -52.431 1.00 53.53 715 VAL A C 1
ATOM 5922 O O . VAL A 1 715 ? 30.964 -4.734 -52.934 1.00 53.53 715 VAL A O 1
ATOM 5925 N N . THR A 1 716 ? 32.567 -3.329 -52.250 1.00 51.38 716 THR A N 1
ATOM 5926 C CA . THR A 1 716 ? 33.713 -4.147 -52.670 1.00 51.38 716 THR A CA 1
ATOM 5927 C C . THR A 1 716 ? 34.053 -5.218 -51.634 1.00 51.38 716 THR A C 1
ATOM 5929 O O . THR A 1 716 ? 34.296 -6.359 -52.016 1.00 51.38 716 THR A O 1
ATOM 5932 N N . LEU A 1 717 ? 33.994 -4.911 -50.333 1.00 54.31 717 LEU A N 1
ATOM 5933 C CA . LEU A 1 717 ? 34.182 -5.915 -49.271 1.00 54.31 717 LEU A CA 1
ATOM 5934 C C . LEU A 1 717 ? 33.080 -6.987 -49.289 1.00 54.31 717 LEU A C 1
ATOM 5936 O O . LEU A 1 717 ? 33.397 -8.173 -49.203 1.00 54.31 717 LEU A O 1
ATOM 5940 N N . LYS A 1 718 ? 31.819 -6.604 -49.557 1.00 54.22 718 LYS A N 1
ATOM 5941 C CA . LYS A 1 718 ? 30.727 -7.565 -49.817 1.00 54.22 718 LYS A CA 1
ATOM 5942 C C . LYS A 1 718 ? 31.005 -8.527 -50.984 1.00 54.22 718 LYS A C 1
ATOM 5944 O O . LYS A 1 718 ? 30.414 -9.599 -51.023 1.00 54.22 718 LYS A O 1
ATOM 5949 N N . LYS A 1 719 ? 31.888 -8.173 -51.928 1.00 55.19 719 LYS A N 1
ATOM 5950 C CA . LYS A 1 719 ? 32.304 -9.051 -53.035 1.00 55.19 719 LYS A CA 1
ATOM 5951 C C . LYS A 1 719 ? 33.500 -9.952 -52.722 1.00 55.19 719 LYS A C 1
ATOM 5953 O O . LYS A 1 719 ? 33.654 -10.940 -53.422 1.00 55.19 719 LYS A O 1
ATOM 5958 N N . TYR A 1 720 ? 34.341 -9.612 -51.742 1.00 54.59 720 TYR A N 1
ATOM 5959 C CA . TYR A 1 720 ? 35.598 -10.330 -51.470 1.00 54.59 720 TYR A CA 1
ATOM 5960 C C . TYR A 1 720 ? 35.527 -11.330 -50.308 1.00 54.59 720 TYR A C 1
ATOM 5962 O O . TYR A 1 720 ? 36.384 -12.200 -50.232 1.00 54.59 720 TYR A O 1
ATOM 5970 N N . PHE A 1 721 ? 34.543 -11.211 -49.411 1.00 56.22 721 PHE A N 1
ATOM 5971 C CA . PHE A 1 721 ? 34.334 -12.171 -48.313 1.00 56.22 721 PHE A CA 1
ATOM 5972 C C . PHE A 1 721 ? 33.256 -13.231 -48.600 1.00 56.22 721 PHE A C 1
ATOM 5974 O O . PHE A 1 721 ? 33.144 -14.194 -47.847 1.00 56.22 721 PHE A O 1
ATOM 5981 N N . PHE A 1 722 ? 32.445 -13.044 -49.649 1.00 54.94 722 PHE A N 1
ATOM 5982 C CA . PHE A 1 722 ? 31.217 -13.821 -49.891 1.00 54.94 722 PHE A CA 1
ATOM 5983 C C . PHE A 1 722 ? 31.072 -14.338 -51.338 1.00 54.94 722 PHE A C 1
ATOM 5985 O O . PHE A 1 722 ? 29.976 -14.710 -51.757 1.00 54.94 722 PHE A O 1
ATOM 5992 N N . TYR A 1 723 ? 32.186 -14.364 -52.077 1.00 47.44 723 TYR A N 1
ATOM 5993 C CA . TYR A 1 723 ? 32.433 -15.173 -53.278 1.00 47.44 723 TYR A CA 1
ATOM 5994 C C . TYR A 1 723 ? 33.713 -15.979 -53.049 1.00 47.44 723 TYR A C 1
ATOM 5996 O O . TYR A 1 723 ? 33.755 -17.128 -53.536 1.00 47.44 723 TYR A O 1
#

Organism: Reticulomyxa filosa (NCBI:txid46433)

Secondary structure (DSSP, 8-state):
--HHHHHTSTT-HHHHHHHHHHHHSGGGGGS-HHHHHHHHHHHHHTT-HHHHHHHHHHHT-SHHHHHHHHHHHHHHHHHHHHHHHHHHHHHHHTTHHHHHHHHHHHHHHHHHHTTPPP-HHHHHHHHHHSHHHHHHHHHHHHHHH--TTTTTT-HHHHHHHIIIIIS-SS-GGGGPBP-HHHHHHHHHHHHHTTTTS--S-------------------------S--SSHHHHHHHHHHHHHHHTTBHHHHHHHHHHHHHHHHHHHHHHHHHHHHHHTHHHHHHHHT---TTTS-TTT-SGGGGGG-STTTSTTS---SS-SHHHHHHHHHHTT-------------------------------------------PPPP------HHHHH--S-----HHHIIIIIIIHHHHHHHHHHHHHHHHHHH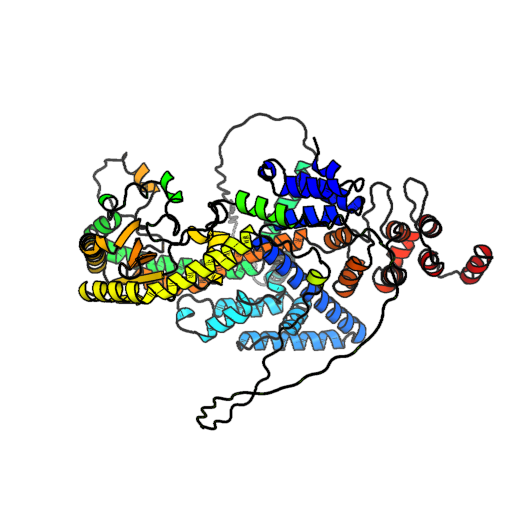HHHHHHT-TT-EEEEPPPPPHHHHHHHHHHHSTTSPSSGGGG---SEEEEEEESSHHHHHHHHHHHHHHHHHTTTTEEEEEEEETTS-TTHHHHTTS----S--PPPPPSS---EEEEEEEEETTTTEEEEEEEEEEEHHHHHHHHHHHHHHHHHTTHHHHHHHHHHHHHT-HHHHHHHHTT-HHHHHHHHHH-TTTTTT-HHHHT---TT---HHHHHHH-TT--HHHHHHIIIIIS-HHHHHHHHH---TTS--HHHHHHHH---HHHHHTTS---TT-TTHHHHHHHS--